Protein AF-A0AAJ0D4P4-F1 (afdb_monomer)

InterPro domains:
  IPR002575 Aminoglycoside phosphotransferase [PF01636] (64-221)
  IPR008271 Serine/threonine-protein kinase, active site [PS00108] (206-218)
  IPR011009 Protein kinase-like domain superfamily [SSF56112] (5-219)
  IPR011009 Protein kinase-like domain superfamily [SSF56112] (293-384)
  IPR051678 Aminoglycoside Phosphotransferase Enzymes [PTHR21310] (22-226)

Nearest PDB structures (foldseek):
  4ork-assembly3_C  TM=6.683E-01  e=4.679E-04  Staphylococcus aureus
  6cey-assembly1_A  TM=5.926E-01  e=4.424E-04  Staphylococcus aureus
  4c4h-assembly1_A  TM=6.792E-01  e=1.025E-03  Homo sapiens
  6cav-assembly4_D  TM=5.471E-01  e=3.512E-03  Staphylococcus aureus
  5iqb-assembly4_D  TM=5.283E-01  e=5.812E-03  Staphylococcus aureus

Structure (mmCIF, N/CA/C/O backbone):
data_AF-A0AAJ0D4P4-F1
#
_entry.id   AF-A0AAJ0D4P4-F1
#
loop_
_atom_site.group_PDB
_atom_site.id
_atom_site.type_symbol
_atom_site.label_atom_id
_atom_site.label_alt_id
_atom_site.label_comp_id
_atom_site.label_asym_id
_atom_site.label_entity_id
_atom_site.label_seq_id
_atom_site.pdbx_PDB_ins_code
_atom_site.Cartn_x
_atom_site.Cartn_y
_atom_site.Cartn_z
_atom_site.occupancy
_atom_site.B_iso_or_equiv
_atom_site.auth_seq_id
_atom_site.auth_comp_id
_atom_site.auth_asym_id
_atom_site.auth_atom_id
_atom_site.pdbx_PDB_model_num
ATOM 1 N N . MET A 1 1 ? -17.861 -3.269 -35.147 1.00 33.88 1 MET A N 1
ATOM 2 C CA . MET A 1 1 ? -16.713 -4.194 -35.237 1.00 33.88 1 MET A CA 1
ATOM 3 C C . MET A 1 1 ? -15.491 -3.498 -34.670 1.00 33.88 1 MET A C 1
ATOM 5 O O . MET A 1 1 ? -14.964 -2.613 -35.321 1.00 33.88 1 MET A O 1
ATOM 9 N N . ASN A 1 2 ? -15.129 -3.830 -33.435 1.00 26.48 2 ASN A N 1
ATOM 10 C CA . ASN A 1 2 ? -13.748 -3.945 -32.960 1.00 26.48 2 ASN A CA 1
ATOM 11 C C . ASN A 1 2 ? -13.841 -4.530 -31.551 1.00 26.48 2 ASN A C 1
ATOM 13 O O . ASN A 1 2 ? -13.861 -3.827 -30.546 1.00 26.48 2 ASN A O 1
ATOM 17 N N . SER A 1 3 ? -14.039 -5.848 -31.509 1.00 29.09 3 SER A N 1
ATOM 18 C CA . SER A 1 3 ? -13.845 -6.627 -30.296 1.00 29.09 3 SER A CA 1
ATOM 19 C C . SER A 1 3 ? -12.376 -6.502 -29.911 1.00 29.09 3 SER A C 1
ATOM 21 O O . SER A 1 3 ? -11.502 -6.891 -30.685 1.00 29.09 3 SER A O 1
ATOM 23 N N . SER A 1 4 ? -12.139 -5.919 -28.742 1.00 33.16 4 SER A N 1
ATOM 24 C CA . SER A 1 4 ? -10.841 -5.776 -28.094 1.00 33.16 4 SER A CA 1
ATOM 25 C C . SER A 1 4 ? -10.083 -7.108 -28.093 1.00 33.16 4 SER A C 1
ATOM 27 O O . SER A 1 4 ? -10.372 -8.011 -27.308 1.00 33.16 4 SER A O 1
ATOM 29 N N . ILE A 1 5 ? -9.115 -7.239 -29.000 1.00 34.31 5 ILE A N 1
ATOM 30 C CA . ILE A 1 5 ? -8.021 -8.188 -28.843 1.00 34.31 5 ILE A CA 1
ATOM 31 C C . ILE A 1 5 ? -7.153 -7.564 -27.751 1.00 34.31 5 ILE A C 1
ATOM 33 O O . ILE A 1 5 ? -6.351 -6.677 -28.030 1.00 34.31 5 ILE A O 1
ATOM 37 N N . ARG A 1 6 ? -7.336 -7.973 -26.490 1.00 42.38 6 ARG A N 1
ATOM 38 C CA . ARG A 1 6 ? -6.300 -7.764 -25.471 1.00 42.38 6 ARG A CA 1
ATOM 39 C C . ARG A 1 6 ? -5.090 -8.570 -25.930 1.00 42.38 6 ARG A C 1
ATOM 41 O O . ARG A 1 6 ? -5.031 -9.780 -25.716 1.00 42.38 6 ARG A O 1
ATOM 48 N N . THR A 1 7 ? -4.174 -7.921 -26.638 1.00 49.38 7 THR A N 1
ATOM 49 C CA . THR A 1 7 ? -2.908 -8.515 -27.053 1.00 49.38 7 THR A CA 1
ATOM 50 C C . THR A 1 7 ? -2.218 -9.033 -25.798 1.00 49.38 7 THR A C 1
ATOM 52 O O . THR A 1 7 ? -1.990 -8.286 -24.848 1.00 49.38 7 THR A O 1
ATOM 55 N N . LYS A 1 8 ? -1.965 -10.340 -25.745 1.00 66.50 8 LYS A N 1
ATOM 56 C CA . LYS A 1 8 ? -1.301 -10.979 -24.610 1.00 66.50 8 LYS A CA 1
ATOM 57 C C . LYS A 1 8 ? 0.095 -10.363 -24.477 1.00 66.50 8 LYS A C 1
ATOM 59 O O . LYS A 1 8 ? 0.892 -10.481 -25.402 1.00 66.50 8 LYS A O 1
ATOM 64 N N . PHE A 1 9 ? 0.362 -9.681 -23.363 1.00 81.00 9 PHE A N 1
ATOM 65 C CA . PHE A 1 9 ? 1.674 -9.094 -23.085 1.00 81.00 9 PHE A CA 1
ATOM 66 C C . PHE A 1 9 ? 2.752 -10.186 -23.136 1.00 81.00 9 PHE A C 1
ATOM 68 O O . PHE A 1 9 ? 2.610 -11.226 -22.488 1.00 81.00 9 PHE A O 1
ATOM 75 N N . ASN A 1 10 ? 3.803 -9.966 -23.926 1.00 87.81 10 ASN A N 1
ATOM 76 C CA . ASN A 1 10 ? 4.908 -10.907 -24.069 1.00 87.81 10 ASN A CA 1
ATOM 77 C C . ASN A 1 10 ? 6.023 -10.539 -23.084 1.00 87.81 10 ASN A C 1
ATOM 79 O O . ASN A 1 10 ? 6.782 -9.617 -23.357 1.00 87.81 10 ASN A O 1
ATOM 83 N N . ALA A 1 11 ? 6.152 -11.254 -21.966 1.00 86.44 11 ALA A N 1
ATOM 84 C CA . ALA A 1 11 ? 7.144 -10.921 -20.942 1.00 86.44 11 ALA A CA 1
ATOM 85 C C . ALA A 1 11 ? 8.583 -10.879 -21.487 1.00 86.44 11 ALA A C 1
ATOM 87 O O . ALA A 1 11 ? 9.311 -9.950 -21.160 1.00 86.44 11 ALA A O 1
ATOM 88 N N . ASP A 1 12 ? 8.973 -11.782 -22.394 1.00 90.12 12 ASP A N 1
ATOM 89 C CA . ASP A 1 12 ? 10.347 -11.855 -22.927 1.00 90.12 12 ASP A CA 1
ATOM 90 C C . ASP A 1 12 ? 10.793 -10.575 -23.651 1.00 90.12 12 ASP A C 1
ATOM 92 O O . ASP A 1 12 ? 11.983 -10.262 -23.719 1.00 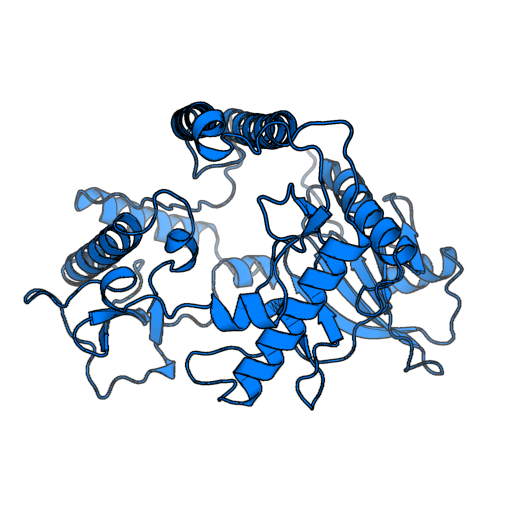90.12 12 ASP A O 1
ATOM 96 N N . SER A 1 13 ? 9.837 -9.789 -24.152 1.00 92.81 13 SER A N 1
ATOM 97 C CA . SER A 1 13 ? 10.119 -8.500 -24.789 1.00 92.81 13 SER A CA 1
ATOM 98 C C . SER A 1 13 ? 10.674 -7.442 -23.822 1.00 92.81 13 SER A C 1
ATOM 100 O O . SER A 1 13 ? 11.324 -6.491 -24.261 1.00 92.81 13 SER A O 1
ATOM 102 N N . ILE A 1 14 ? 10.521 -7.644 -22.505 1.00 92.56 14 ILE A N 1
ATOM 103 C CA . ILE A 1 14 ? 11.142 -6.814 -21.464 1.00 92.56 14 ILE A CA 1
ATOM 104 C C . ILE A 1 14 ? 12.661 -6.799 -21.614 1.00 92.56 14 ILE A C 1
ATOM 106 O O . ILE A 1 14 ? 13.264 -5.745 -21.439 1.00 92.56 14 ILE A O 1
ATOM 110 N N . PHE A 1 15 ? 13.293 -7.924 -21.964 1.00 93.81 15 PHE A N 1
ATOM 111 C CA . PHE A 1 15 ? 14.751 -7.980 -22.093 1.00 93.81 15 PHE A CA 1
ATOM 112 C C . PHE A 1 15 ? 15.259 -7.068 -23.207 1.00 93.81 15 PHE A C 1
ATOM 114 O O . PHE A 1 15 ? 16.232 -6.347 -23.016 1.00 93.81 15 PHE A O 1
ATOM 121 N N . GLN A 1 16 ? 14.557 -7.033 -24.340 1.00 92.38 16 GLN A N 1
ATOM 122 C CA . GLN A 1 16 ? 14.869 -6.098 -25.418 1.00 92.38 16 GLN A CA 1
ATOM 123 C C . GLN A 1 16 ? 14.581 -4.647 -25.004 1.00 92.38 16 GLN A C 1
ATOM 125 O O . GLN A 1 16 ? 15.324 -3.739 -25.369 1.00 92.38 16 GLN A O 1
ATOM 130 N N . ALA A 1 17 ? 13.517 -4.419 -24.232 1.00 92.88 17 ALA A N 1
ATOM 131 C CA . ALA A 1 17 ? 13.147 -3.085 -23.778 1.00 92.88 17 ALA A CA 1
ATOM 132 C C . ALA A 1 17 ? 14.164 -2.492 -22.786 1.00 92.88 17 ALA A C 1
ATOM 134 O O . ALA A 1 17 ? 14.515 -1.322 -22.911 1.00 92.88 17 ALA A O 1
ATOM 135 N N . ILE A 1 18 ? 14.683 -3.279 -21.835 1.00 92.00 18 ILE A N 1
ATOM 136 C CA . ILE A 1 18 ? 15.733 -2.811 -20.910 1.00 92.00 18 ILE A CA 1
ATOM 137 C C . ILE A 1 18 ? 17.087 -2.644 -21.612 1.00 92.00 18 ILE A C 1
ATOM 139 O O . ILE A 1 18 ? 17.843 -1.741 -21.258 1.00 92.00 18 ILE A O 1
ATOM 143 N N . ASP A 1 19 ? 17.370 -3.456 -22.637 1.00 91.38 19 ASP A N 1
ATOM 144 C CA . ASP A 1 19 ? 18.566 -3.318 -23.474 1.00 91.38 19 ASP A CA 1
ATOM 145 C C . ASP A 1 19 ? 18.567 -1.969 -24.213 1.00 91.38 19 ASP A C 1
ATOM 147 O O . ASP A 1 19 ? 19.559 -1.246 -24.182 1.00 91.38 19 ASP A O 1
ATOM 151 N N . GLN A 1 20 ? 17.420 -1.546 -24.759 1.00 92.44 20 GLN A N 1
ATOM 152 C CA . GLN A 1 20 ? 17.275 -0.221 -25.380 1.00 92.44 20 GLN A CA 1
ATOM 153 C C . GLN A 1 20 ? 17.487 0.954 -24.416 1.00 92.44 20 GLN A C 1
ATOM 155 O O . GLN A 1 20 ? 17.862 2.039 -24.856 1.00 92.44 20 GLN A O 1
ATOM 160 N N . LEU A 1 21 ? 17.271 0.752 -23.113 1.00 90.25 21 LEU A N 1
ATOM 161 C CA . LEU A 1 21 ? 17.548 1.761 -22.086 1.00 90.25 21 LEU A CA 1
ATOM 162 C C . LEU A 1 21 ? 19.036 1.828 -21.699 1.00 90.25 21 LEU A C 1
ATOM 164 O O . LEU A 1 21 ? 19.397 2.576 -20.792 1.00 90.25 21 LEU A O 1
ATOM 168 N N . GLY A 1 22 ? 19.906 1.051 -22.351 1.00 88.06 22 GLY A N 1
ATOM 169 C CA . GLY A 1 22 ? 21.329 0.983 -22.024 1.00 88.06 22 GLY A CA 1
ATOM 170 C C . GLY A 1 22 ? 21.636 0.119 -20.799 1.00 88.06 22 GLY A C 1
ATOM 171 O O . GLY A 1 22 ? 22.767 0.121 -20.308 1.00 88.06 22 GLY A O 1
ATOM 172 N N . ILE A 1 23 ? 20.656 -0.635 -20.288 1.00 85.62 23 ILE A N 1
ATOM 173 C CA . ILE A 1 23 ? 20.820 -1.538 -19.141 1.00 85.62 23 ILE A CA 1
ATOM 174 C C . ILE A 1 23 ? 21.358 -2.881 -19.658 1.00 85.62 23 ILE A C 1
ATOM 176 O O . ILE A 1 23 ? 20.716 -3.927 -19.568 1.00 85.62 23 ILE A O 1
ATOM 180 N N . HIS A 1 24 ? 22.555 -2.838 -20.245 1.00 75.12 24 HIS A N 1
ATOM 181 C CA . HIS A 1 24 ? 23.204 -3.994 -20.859 1.00 75.12 24 HIS A CA 1
ATOM 182 C C . HIS A 1 24 ? 23.904 -4.845 -19.801 1.00 75.12 24 HIS A C 1
ATOM 184 O O . HIS A 1 24 ? 24.915 -4.441 -19.220 1.00 75.12 24 HIS A O 1
ATOM 190 N N . ARG A 1 25 ? 23.379 -6.046 -19.553 1.00 80.56 25 ARG A N 1
ATOM 191 C CA . ARG A 1 25 ? 23.994 -7.034 -18.661 1.00 80.56 25 ARG A CA 1
ATOM 192 C C . ARG A 1 25 ? 23.804 -8.435 -19.218 1.00 80.56 25 ARG A C 1
ATOM 194 O O . ARG A 1 25 ? 22.786 -8.745 -19.831 1.00 80.56 25 ARG A O 1
ATOM 201 N N . GLU A 1 26 ? 24.805 -9.282 -19.017 1.00 83.94 26 GLU A N 1
ATOM 202 C CA . GLU A 1 26 ? 24.861 -10.585 -19.669 1.00 83.94 26 GLU A CA 1
ATOM 203 C C . GLU A 1 26 ? 23.821 -11.567 -19.107 1.00 83.94 26 GLU A C 1
ATOM 205 O O . GLU A 1 26 ? 23.768 -11.846 -17.905 1.00 83.94 26 GLU A O 1
ATOM 210 N N . GLY A 1 27 ? 23.015 -12.126 -20.014 1.00 86.12 27 GLY A N 1
ATOM 211 C CA . GLY A 1 27 ? 22.060 -13.192 -19.726 1.00 86.12 27 GLY A CA 1
ATOM 212 C C . GLY A 1 27 ? 20.970 -12.797 -18.727 1.00 86.12 27 GLY A C 1
ATOM 213 O O . GLY A 1 27 ? 20.936 -13.393 -17.646 1.00 86.12 27 GLY A O 1
ATOM 214 N N . PRO A 1 28 ? 20.087 -11.836 -19.058 1.00 90.62 28 PRO A N 1
ATOM 215 C CA . PRO A 1 28 ? 18.930 -11.544 -18.226 1.00 90.62 28 PRO A CA 1
ATOM 216 C C . PRO A 1 28 ? 17.987 -12.754 -18.168 1.00 90.62 28 PRO A C 1
ATOM 218 O O . PRO A 1 28 ? 17.809 -13.466 -19.159 1.00 90.62 28 PRO A O 1
ATOM 221 N N . TYR A 1 29 ? 17.388 -12.993 -17.006 1.00 91.19 29 TYR A N 1
ATOM 222 C CA . TYR A 1 29 ? 16.343 -13.996 -16.821 1.00 91.19 29 TYR A CA 1
ATOM 223 C C . TYR A 1 29 ? 15.342 -13.544 -15.754 1.00 91.19 29 TYR A C 1
ATOM 225 O O . TYR A 1 29 ? 15.667 -12.738 -14.879 1.00 91.19 29 TYR A O 1
ATOM 233 N N . PHE A 1 30 ? 14.118 -14.066 -15.826 1.00 90.00 30 PHE A N 1
ATOM 234 C CA . PHE A 1 30 ? 13.101 -13.813 -14.809 1.00 90.00 30 PHE A CA 1
ATOM 235 C C . PHE A 1 30 ? 13.342 -14.692 -13.579 1.00 90.00 30 PHE A C 1
ATOM 237 O O . PHE A 1 30 ? 13.390 -15.915 -13.687 1.00 90.00 30 PHE A O 1
ATOM 244 N N . ASP A 1 31 ? 13.459 -14.057 -12.415 1.00 85.56 31 ASP A N 1
ATOM 245 C CA . ASP A 1 31 ? 13.600 -14.700 -11.096 1.00 85.56 31 ASP A CA 1
ATOM 246 C C . ASP A 1 31 ? 12.316 -14.560 -10.250 1.00 85.56 31 ASP A C 1
ATOM 248 O O . ASP A 1 31 ? 12.263 -14.892 -9.068 1.00 85.56 31 ASP A O 1
ATOM 252 N N . GLY A 1 32 ? 11.245 -14.037 -10.849 1.00 78.62 32 GLY A N 1
ATOM 253 C CA . GLY A 1 32 ? 9.937 -13.963 -10.214 1.00 78.62 32 GLY A CA 1
ATOM 254 C C . GLY A 1 32 ? 8.968 -13.032 -10.929 1.00 78.62 32 GLY A C 1
ATOM 255 O O . GLY A 1 32 ? 9.359 -12.043 -11.546 1.00 78.62 32 GLY A O 1
ATOM 256 N N . GLU A 1 33 ? 7.682 -13.335 -10.787 1.00 79.38 33 GLU A N 1
ATOM 257 C CA . GLU A 1 33 ? 6.574 -12.522 -11.282 1.00 79.38 33 GLU A CA 1
ATOM 258 C C . GLU A 1 33 ? 5.627 -12.194 -10.131 1.00 79.38 33 GLU A C 1
ATOM 260 O O . GLU A 1 33 ? 5.211 -13.070 -9.366 1.00 79.38 33 GLU A O 1
ATOM 265 N N . PHE A 1 34 ? 5.272 -10.919 -10.002 1.00 72.69 34 PHE A N 1
ATOM 266 C CA . PHE A 1 34 ? 4.462 -10.419 -8.902 1.00 72.69 34 PHE A CA 1
ATOM 267 C C . PHE A 1 34 ? 3.318 -9.577 -9.444 1.00 72.69 34 PHE A C 1
ATOM 269 O O . PHE A 1 34 ? 3.515 -8.532 -10.061 1.00 72.69 34 PHE A O 1
ATOM 276 N N . ARG A 1 35 ? 2.092 -10.009 -9.161 1.00 65.44 35 ARG A N 1
ATOM 277 C CA . ARG A 1 35 ? 0.870 -9.302 -9.555 1.00 65.44 35 ARG A CA 1
ATOM 278 C C . ARG A 1 35 ? 0.281 -8.590 -8.344 1.00 65.44 35 ARG A C 1
ATOM 280 O O . ARG A 1 35 ? 0.176 -9.185 -7.269 1.00 65.44 35 ARG A O 1
ATOM 287 N N . GLY A 1 36 ? -0.091 -7.321 -8.494 1.00 53.84 36 GLY A N 1
ATOM 288 C CA . GLY A 1 36 ? -0.779 -6.593 -7.430 1.00 53.84 36 GLY A CA 1
ATOM 289 C C . GLY A 1 36 ? -0.996 -5.114 -7.730 1.00 53.84 36 GLY A C 1
ATOM 290 O O . GLY A 1 36 ? -0.159 -4.460 -8.349 1.00 53.84 36 GLY A O 1
ATOM 291 N N . GLY A 1 37 ? -2.118 -4.579 -7.246 1.00 61.78 37 GLY A N 1
ATOM 292 C CA . GLY A 1 37 ? -2.542 -3.220 -7.576 1.00 61.78 37 GLY A CA 1
ATOM 293 C C . GLY A 1 37 ? -2.808 -3.083 -9.076 1.00 61.78 37 GLY A C 1
ATOM 294 O O . GLY A 1 37 ? -3.422 -3.957 -9.680 1.00 61.78 37 GLY A O 1
ATOM 295 N N . GLN A 1 38 ? -2.315 -1.999 -9.672 1.00 63.25 38 GLN A N 1
ATOM 296 C CA . GLN A 1 38 ? -2.484 -1.700 -11.099 1.00 63.25 38 GLN A CA 1
ATOM 297 C C . GLN A 1 38 ? -1.334 -2.235 -11.977 1.00 63.25 38 GLN A C 1
ATOM 299 O O . GLN A 1 38 ? -1.394 -2.112 -13.201 1.00 63.25 38 GLN A O 1
ATOM 304 N N . CYS A 1 39 ? -0.318 -2.874 -11.375 1.00 67.38 39 CYS A N 1
ATOM 305 C CA . CYS A 1 39 ? 0.913 -3.282 -12.056 1.00 67.38 39 CYS A CA 1
ATOM 306 C C . CYS A 1 39 ? 1.207 -4.786 -11.966 1.00 67.38 39 CYS A C 1
ATOM 308 O O . CYS A 1 39 ? 0.882 -5.481 -10.998 1.00 67.38 39 CYS A O 1
ATOM 310 N N . HIS A 1 40 ? 1.904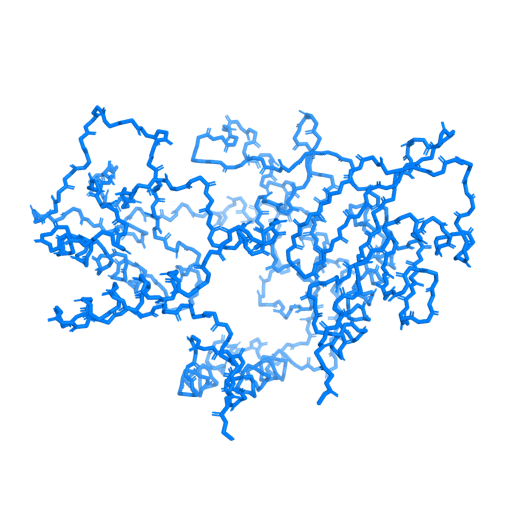 -5.270 -12.986 1.00 77.38 40 HIS A N 1
ATOM 311 C CA . HIS A 1 40 ? 2.645 -6.519 -12.993 1.00 77.38 40 HIS A CA 1
ATOM 312 C C . HIS A 1 40 ? 4.131 -6.182 -12.829 1.00 77.38 40 HIS A C 1
ATOM 314 O O . HIS A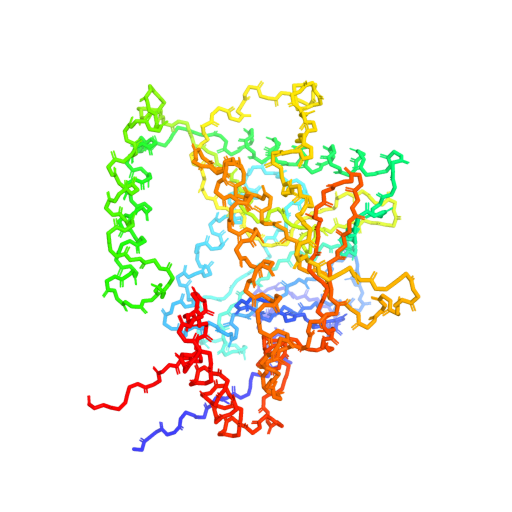 1 40 ? 4.660 -5.343 -13.553 1.00 77.38 40 HIS A O 1
ATOM 320 N N . VAL A 1 41 ? 4.793 -6.787 -11.845 1.00 82.88 41 VAL A N 1
ATOM 321 C CA . VAL A 1 41 ? 6.208 -6.560 -11.548 1.00 82.88 41 VAL A CA 1
ATOM 322 C C . VAL A 1 41 ? 7.008 -7.820 -11.851 1.00 82.88 41 VAL A C 1
ATOM 324 O O . VAL A 1 41 ? 6.712 -8.880 -11.301 1.00 82.88 41 VAL A O 1
ATOM 327 N N . PHE A 1 42 ? 8.034 -7.694 -12.685 1.00 84.88 42 PHE A N 1
ATOM 328 C CA . PHE A 1 42 ? 8.961 -8.771 -13.022 1.00 84.88 42 PHE A CA 1
ATOM 329 C C . PHE A 1 42 ? 10.276 -8.554 -12.278 1.00 84.88 42 PHE A C 1
ATOM 331 O O . PHE A 1 42 ? 10.870 -7.479 -12.382 1.00 84.88 42 PHE A O 1
ATOM 338 N N . LYS A 1 43 ? 10.734 -9.561 -11.533 1.00 88.62 43 LYS A N 1
ATOM 339 C CA . LYS A 1 43 ? 12.091 -9.579 -10.985 1.00 88.62 43 LYS A CA 1
ATOM 340 C C . LYS A 1 43 ? 13.033 -10.103 -12.061 1.00 88.62 43 LYS A C 1
ATOM 342 O O . LYS A 1 43 ? 12.865 -11.229 -12.530 1.00 88.62 43 LYS A O 1
ATOM 347 N N . VAL A 1 44 ? 14.004 -9.287 -12.453 1.00 90.31 44 VAL A N 1
ATOM 348 C CA . VAL A 1 44 ? 15.002 -9.630 -13.469 1.00 90.31 44 VAL A CA 1
ATOM 349 C C . VAL A 1 44 ? 16.378 -9.713 -12.823 1.00 90.31 44 VAL A C 1
ATOM 351 O O . VAL A 1 44 ? 16.839 -8.746 -12.213 1.00 90.31 44 VAL A O 1
ATOM 354 N N . ASN A 1 45 ? 17.035 -10.854 -13.014 1.00 90.62 45 ASN A N 1
ATOM 355 C CA . ASN A 1 45 ? 18.404 -11.107 -12.577 1.00 90.62 45 ASN A CA 1
ATOM 356 C C . ASN A 1 45 ? 19.314 -11.312 -13.792 1.00 90.62 45 ASN A C 1
ATOM 358 O O . ASN A 1 45 ? 18.847 -11.560 -14.904 1.00 90.62 45 ASN A O 1
ATOM 362 N N . PHE A 1 46 ? 20.626 -11.268 -13.562 1.00 89.62 46 PHE A N 1
ATOM 363 C CA . PHE A 1 46 ? 21.645 -11.435 -14.598 1.00 89.62 46 PHE A CA 1
ATOM 364 C C . PHE A 1 46 ? 22.634 -12.528 -14.190 1.00 89.62 46 PHE A C 1
ATOM 366 O O . PHE A 1 46 ? 22.992 -12.643 -13.016 1.00 89.62 46 PHE A O 1
ATOM 373 N N . LYS A 1 47 ? 23.088 -13.350 -15.147 1.00 83.81 47 LYS A N 1
ATOM 374 C CA . LYS A 1 47 ? 23.897 -14.556 -14.866 1.00 83.81 47 LYS A CA 1
ATOM 375 C C . LYS A 1 47 ? 25.180 -14.280 -14.076 1.00 83.81 47 LYS A C 1
ATOM 377 O O . LYS A 1 47 ? 25.589 -15.129 -13.288 1.00 83.81 47 LYS A O 1
ATOM 382 N N . HIS A 1 48 ? 25.776 -13.105 -14.263 1.00 79.06 48 HIS A N 1
ATOM 383 C CA . HIS A 1 48 ? 27.046 -12.710 -13.647 1.00 79.06 48 HIS A CA 1
ATOM 384 C C . HIS A 1 48 ? 26.931 -11.494 -12.709 1.00 79.06 48 HIS A C 1
ATOM 386 O O . HIS A 1 48 ? 27.951 -10.953 -12.295 1.00 79.06 48 HIS A O 1
ATOM 392 N N . ASP A 1 49 ? 25.709 -11.068 -12.365 1.00 77.31 49 ASP A N 1
ATOM 393 C CA . ASP A 1 49 ? 25.448 -9.927 -11.472 1.00 77.31 49 ASP A CA 1
ATOM 394 C C . ASP A 1 49 ? 24.134 -10.153 -10.702 1.00 77.31 49 ASP A C 1
ATOM 396 O O . ASP A 1 49 ? 23.094 -9.561 -11.000 1.00 77.31 49 ASP A O 1
ATOM 400 N N . GLN A 1 50 ? 24.167 -11.104 -9.762 1.00 61.75 50 GLN A N 1
ATOM 401 C CA . GLN A 1 50 ? 22.990 -11.514 -8.981 1.00 61.75 50 GLN A CA 1
ATOM 402 C C . GLN A 1 50 ? 22.674 -10.544 -7.831 1.00 61.75 50 GLN A C 1
ATOM 404 O O . GLN A 1 50 ? 21.521 -10.449 -7.417 1.00 61.75 50 GLN A O 1
ATOM 409 N N . ASP A 1 51 ? 23.661 -9.759 -7.387 1.00 62.59 51 ASP A N 1
ATOM 410 C CA . ASP A 1 51 ? 23.528 -8.795 -6.282 1.00 62.59 51 ASP A CA 1
ATOM 411 C C . ASP A 1 51 ? 22.782 -7.510 -6.687 1.00 62.59 51 ASP A C 1
ATOM 413 O O . ASP A 1 51 ? 22.553 -6.617 -5.872 1.00 62.59 51 ASP A O 1
ATOM 417 N N . ARG A 1 52 ? 22.418 -7.378 -7.967 1.00 78.69 52 ARG A N 1
ATOM 418 C CA . ARG A 1 52 ? 21.745 -6.201 -8.529 1.00 78.69 52 ARG A CA 1
ATOM 419 C C . ARG A 1 52 ? 20.532 -6.609 -9.351 1.00 78.69 52 ARG A C 1
ATOM 421 O O . ARG A 1 52 ? 20.432 -6.345 -10.552 1.00 78.69 52 ARG A O 1
ATOM 428 N N . SER A 1 53 ? 19.614 -7.272 -8.664 1.00 88.69 53 SER A N 1
ATOM 429 C CA . SER A 1 53 ? 18.301 -7.614 -9.198 1.00 88.69 53 SER A CA 1
ATOM 430 C C . SER A 1 53 ? 17.503 -6.340 -9.521 1.00 88.69 53 SER A C 1
ATOM 432 O O . SER A 1 53 ? 17.612 -5.323 -8.827 1.00 88.69 53 SER A O 1
ATOM 434 N N . LEU A 1 54 ? 16.681 -6.387 -10.570 1.00 91.31 54 LEU A N 1
ATOM 435 C CA . LEU A 1 54 ? 15.815 -5.281 -10.989 1.00 91.31 54 LEU A CA 1
ATOM 436 C C . LEU A 1 54 ? 14.340 -5.641 -10.822 1.00 91.31 54 LEU A C 1
ATOM 438 O O . LEU A 1 54 ? 13.939 -6.783 -11.039 1.00 91.31 54 LEU A O 1
ATOM 442 N N . ALA A 1 55 ? 13.526 -4.643 -10.489 1.00 90.06 55 ALA A N 1
ATOM 443 C CA . ALA A 1 55 ? 12.072 -4.714 -10.513 1.00 90.06 55 ALA A CA 1
ATOM 444 C C . ALA A 1 55 ? 11.544 -3.959 -11.742 1.00 90.06 55 ALA A C 1
ATOM 446 O O . ALA A 1 55 ? 11.608 -2.730 -11.791 1.00 90.06 55 ALA A O 1
ATOM 447 N N . ILE A 1 56 ? 10.994 -4.676 -12.724 1.00 91.00 56 ILE A N 1
ATOM 448 C CA . ILE A 1 56 ? 10.365 -4.080 -13.911 1.00 91.00 56 ILE A CA 1
ATOM 449 C C . ILE A 1 56 ? 8.867 -3.972 -13.668 1.00 91.00 56 ILE A C 1
ATOM 451 O O . ILE A 1 56 ? 8.174 -4.987 -13.615 1.00 91.00 56 ILE A O 1
ATOM 455 N N . ARG A 1 57 ? 8.360 -2.752 -13.496 1.00 88.19 57 ARG A N 1
ATOM 456 C CA . ARG A 1 57 ? 6.947 -2.474 -13.212 1.00 88.19 57 ARG A CA 1
ATOM 457 C C . ARG A 1 57 ? 6.222 -2.112 -14.502 1.00 88.19 57 ARG A C 1
ATOM 459 O O . ARG A 1 57 ? 6.536 -1.094 -15.109 1.00 88.19 57 ARG A O 1
ATOM 466 N N . VAL A 1 58 ? 5.239 -2.924 -14.883 1.00 85.62 58 VAL A N 1
ATOM 467 C CA . VAL A 1 58 ? 4.415 -2.743 -16.085 1.00 85.62 58 VAL A CA 1
ATOM 468 C C . VAL A 1 58 ? 2.936 -2.617 -15.671 1.00 85.62 58 VAL A C 1
ATOM 470 O O . VAL A 1 58 ? 2.380 -3.573 -15.125 1.00 85.62 58 VAL A O 1
ATOM 473 N N . PRO A 1 59 ? 2.262 -1.478 -15.896 1.00 80.38 59 PRO A N 1
ATOM 474 C CA . PRO A 1 59 ? 0.885 -1.203 -15.468 1.00 80.38 59 PRO A CA 1
ATOM 475 C C . PRO A 1 59 ? -0.174 -1.886 -16.359 1.00 80.38 59 PRO A C 1
ATOM 477 O O . PRO A 1 59 ? -1.044 -1.245 -16.940 1.00 80.38 59 PRO A O 1
ATOM 480 N N . LEU A 1 60 ? -0.118 -3.216 -16.474 1.00 74.62 60 LEU A N 1
ATOM 481 C CA . LEU A 1 60 ? -0.976 -4.002 -17.378 1.00 74.62 60 LEU A CA 1
ATOM 482 C C . LEU A 1 60 ? -2.478 -3.958 -17.050 1.00 74.62 60 LEU A C 1
ATOM 484 O O . LEU A 1 60 ? -3.295 -4.373 -17.872 1.00 74.62 60 LEU A O 1
ATOM 488 N N . TYR A 1 61 ? -2.847 -3.509 -15.849 1.00 67.19 61 TYR A N 1
ATOM 489 C CA . TYR A 1 61 ? -4.234 -3.506 -15.373 1.00 67.19 61 TYR A CA 1
ATOM 490 C C . TYR A 1 61 ? -4.833 -2.099 -15.290 1.00 67.19 61 TYR A C 1
ATOM 492 O O . TYR A 1 61 ? -5.973 -1.948 -14.852 1.00 67.19 61 TYR A O 1
ATOM 500 N N . MET A 1 62 ? -4.071 -1.078 -15.684 1.00 66.81 62 MET A N 1
ATOM 501 C CA . MET A 1 62 ? -4.535 0.300 -15.720 1.00 66.81 62 MET A CA 1
ATOM 502 C C . MET A 1 62 ? -5.211 0.615 -17.059 1.00 66.81 62 MET A C 1
ATOM 504 O O . MET A 1 62 ? -4.951 -0.031 -18.075 1.00 66.81 62 MET A O 1
ATOM 508 N N . ASP A 1 63 ? -6.095 1.612 -17.047 1.00 68.56 63 ASP A N 1
ATOM 509 C CA . ASP A 1 63 ? -6.604 2.225 -18.270 1.00 68.56 63 ASP A CA 1
ATOM 510 C C . ASP A 1 63 ? -5.419 2.785 -19.085 1.00 68.56 63 ASP A C 1
ATOM 512 O O . ASP A 1 63 ? -4.666 3.603 -18.540 1.00 68.56 63 ASP A O 1
ATOM 516 N N . PRO A 1 64 ? -5.207 2.354 -20.346 1.00 70.12 64 PRO A N 1
ATOM 517 C CA . PRO A 1 64 ? -4.113 2.845 -21.182 1.00 70.12 64 PRO A CA 1
ATOM 518 C C . PRO A 1 64 ? -4.039 4.372 -21.259 1.00 70.12 64 PRO A C 1
ATOM 520 O O . PRO A 1 64 ? -2.937 4.921 -21.234 1.00 70.12 64 PRO A O 1
ATOM 523 N N . ASP A 1 65 ? -5.190 5.051 -21.253 1.00 68.31 65 ASP A N 1
ATOM 524 C CA . ASP A 1 65 ? -5.267 6.511 -21.368 1.00 68.31 65 ASP A CA 1
ATOM 525 C C . ASP A 1 65 ? -4.789 7.230 -20.093 1.00 68.31 65 ASP A C 1
ATOM 527 O O . ASP A 1 65 ? -4.288 8.348 -20.162 1.00 68.31 65 ASP A O 1
ATOM 531 N N . ALA A 1 66 ? -4.886 6.578 -18.928 1.00 69.50 66 ALA A N 1
ATOM 532 C CA . ALA A 1 66 ? -4.426 7.110 -17.639 1.00 69.50 66 ALA A CA 1
ATOM 533 C C . ALA A 1 66 ? -3.022 6.611 -17.244 1.00 69.50 66 ALA A C 1
ATOM 535 O O . ALA A 1 66 ? -2.448 7.058 -16.251 1.00 69.50 66 ALA A O 1
ATOM 536 N N . THR A 1 67 ? -2.472 5.661 -18.006 1.00 76.31 67 THR A N 1
ATOM 537 C CA . THR A 1 67 ? -1.274 4.905 -17.627 1.00 76.31 67 THR A CA 1
ATOM 538 C C . THR A 1 67 ? -0.023 5.769 -17.569 1.00 76.31 67 THR A C 1
ATOM 540 O O . THR A 1 67 ? 0.734 5.699 -16.601 1.00 76.31 67 THR A O 1
ATOM 543 N N . ILE A 1 68 ? 0.202 6.583 -18.599 1.00 79.06 68 ILE A N 1
ATOM 544 C CA . ILE A 1 68 ? 1.409 7.409 -18.702 1.00 79.06 68 ILE A CA 1
ATOM 545 C C . ILE A 1 68 ? 1.418 8.468 -17.597 1.00 79.06 68 ILE A C 1
ATOM 547 O O . ILE A 1 68 ? 2.405 8.569 -16.877 1.00 79.06 68 ILE A O 1
ATOM 551 N N . GLU A 1 69 ? 0.301 9.173 -17.395 1.00 74.06 69 GLU A N 1
ATOM 552 C CA . GLU A 1 69 ? 0.170 10.199 -16.351 1.00 74.06 69 GLU A CA 1
ATOM 553 C C . GLU A 1 69 ? 0.408 9.620 -14.945 1.00 74.06 69 GLU A C 1
ATOM 555 O O . GLU A 1 69 ? 1.110 10.219 -14.124 1.00 74.06 69 GLU A O 1
ATOM 560 N N . ALA A 1 70 ? -0.125 8.425 -14.667 1.00 70.88 70 ALA A N 1
ATOM 561 C CA . ALA A 1 70 ? 0.090 7.750 -13.391 1.00 70.88 70 ALA A CA 1
ATOM 562 C C . ALA A 1 70 ? 1.562 7.364 -13.176 1.00 70.88 70 ALA A C 1
ATOM 564 O O . ALA A 1 70 ? 2.094 7.596 -12.090 1.00 70.88 70 ALA A O 1
ATOM 565 N N . LEU A 1 71 ? 2.237 6.823 -14.199 1.00 78.19 71 LEU A N 1
ATOM 566 C CA . LEU A 1 71 ? 3.666 6.507 -14.109 1.00 78.19 71 LEU A CA 1
ATOM 567 C C . LEU A 1 71 ? 4.526 7.768 -13.983 1.00 78.19 71 LEU A C 1
ATOM 569 O O . LEU A 1 71 ? 5.503 7.758 -13.244 1.00 78.19 71 LEU A O 1
ATOM 573 N N . GLU A 1 72 ? 4.180 8.861 -14.663 1.00 80.25 72 GLU A N 1
ATOM 574 C CA . GLU A 1 72 ? 4.869 10.146 -14.510 1.00 80.25 72 GLU A CA 1
ATOM 575 C C . GLU A 1 72 ? 4.758 10.679 -13.081 1.00 80.25 72 GLU A C 1
ATOM 577 O O . GLU A 1 72 ? 5.743 11.174 -12.532 1.00 80.25 72 GLU A O 1
ATOM 582 N N . ALA A 1 73 ? 3.581 10.560 -12.460 1.00 74.62 73 ALA A N 1
ATOM 583 C CA . ALA A 1 73 ? 3.401 10.894 -11.052 1.00 74.62 73 ALA A CA 1
ATOM 584 C C . ALA A 1 73 ? 4.227 9.983 -10.134 1.00 74.62 73 ALA A C 1
ATOM 586 O O . ALA A 1 73 ? 4.900 10.480 -9.235 1.00 74.62 73 ALA A O 1
ATOM 587 N N . GLU A 1 74 ? 4.228 8.673 -10.394 1.00 78.88 74 GLU A N 1
ATOM 588 C CA . GLU A 1 74 ? 5.030 7.686 -9.662 1.00 78.88 74 GLU A CA 1
ATOM 589 C C . GLU A 1 74 ? 6.534 8.012 -9.747 1.00 78.88 74 GLU A C 1
ATOM 591 O O . GLU A 1 74 ? 7.252 7.984 -8.749 1.00 78.88 74 GLU A O 1
ATOM 596 N N . LEU A 1 75 ? 7.005 8.386 -10.935 1.00 82.94 75 LEU A N 1
ATOM 597 C CA . LEU A 1 75 ? 8.401 8.713 -11.198 1.00 82.94 75 LEU A CA 1
ATOM 598 C C . LEU A 1 75 ? 8.871 9.988 -10.508 1.00 82.94 75 LEU A C 1
ATOM 600 O O . LEU A 1 75 ? 9.991 9.996 -10.010 1.00 82.94 75 LEU A O 1
ATOM 604 N N . ARG A 1 76 ? 8.036 11.035 -10.440 1.00 82.31 76 ARG A N 1
ATOM 605 C CA . ARG A 1 76 ? 8.382 12.257 -9.691 1.00 82.31 76 ARG A CA 1
ATOM 606 C C . ARG A 1 76 ? 8.702 11.943 -8.233 1.00 82.31 76 ARG A C 1
ATOM 608 O O . ARG A 1 76 ? 9.660 12.482 -7.695 1.00 82.31 76 ARG A O 1
ATOM 615 N N . ASN A 1 77 ? 7.957 11.017 -7.631 1.00 80.56 77 ASN A N 1
ATOM 616 C CA . ASN A 1 77 ? 8.214 10.582 -6.263 1.00 80.56 77 ASN A CA 1
ATOM 617 C C . ASN A 1 77 ? 9.563 9.860 -6.153 1.00 80.56 77 ASN A C 1
ATOM 619 O O . ASN A 1 77 ? 10.322 10.143 -5.237 1.00 80.56 77 ASN A O 1
ATOM 623 N N . TYR A 1 78 ? 9.897 8.954 -7.078 1.00 83.25 78 TYR A N 1
ATOM 624 C CA . TYR A 1 78 ? 11.201 8.278 -7.056 1.00 83.25 78 TYR A CA 1
ATOM 625 C C . TYR A 1 78 ? 12.376 9.234 -7.299 1.00 83.25 78 TYR A C 1
ATOM 627 O O . TYR A 1 78 ? 13.381 9.126 -6.598 1.00 83.25 78 TYR A O 1
ATOM 635 N N . ASP A 1 79 ? 12.233 10.169 -8.242 1.00 84.38 79 ASP A N 1
ATOM 636 C CA . ASP A 1 79 ? 13.243 11.190 -8.537 1.00 84.38 79 ASP A CA 1
ATOM 637 C C . ASP A 1 79 ? 13.501 12.064 -7.283 1.00 84.38 79 ASP A C 1
ATOM 639 O O . ASP A 1 79 ? 14.654 12.331 -6.939 1.00 84.38 79 ASP A O 1
ATOM 643 N N . GLU A 1 80 ? 12.448 12.424 -6.536 1.00 83.12 80 GLU A N 1
ATOM 644 C CA . GLU A 1 80 ? 12.551 13.163 -5.268 1.00 83.12 80 GLU A CA 1
ATOM 645 C C . GLU A 1 80 ? 13.250 12.343 -4.169 1.00 83.12 80 GLU A C 1
ATOM 647 O O . GLU A 1 80 ? 14.211 12.807 -3.553 1.00 83.12 80 GLU A O 1
ATOM 652 N N . LEU A 1 81 ? 12.831 11.091 -3.947 1.00 84.12 81 LEU A N 1
ATOM 653 C CA . LEU A 1 81 ? 13.447 10.216 -2.937 1.00 84.12 81 LEU A CA 1
ATOM 654 C C . LEU A 1 81 ? 14.943 9.994 -3.200 1.00 84.12 81 LEU A C 1
ATOM 656 O O . LEU A 1 81 ? 15.743 9.951 -2.259 1.00 84.12 81 LEU A O 1
ATOM 660 N N . GLU A 1 82 ? 15.323 9.855 -4.472 1.00 85.44 82 GLU A N 1
ATOM 661 C CA . GLU A 1 82 ? 16.717 9.710 -4.881 1.00 85.44 82 GLU A CA 1
ATOM 662 C C . GLU A 1 82 ? 17.504 11.009 -4.674 1.00 85.44 82 GLU A C 1
ATOM 664 O O . GLU A 1 82 ? 18.607 10.960 -4.122 1.00 85.44 82 GLU A O 1
ATOM 669 N N . ALA A 1 83 ? 16.930 12.169 -5.016 1.00 86.62 83 ALA A N 1
ATOM 670 C CA . ALA A 1 83 ? 17.543 13.475 -4.770 1.00 86.62 83 ALA A CA 1
ATOM 671 C C . ALA A 1 83 ? 17.804 13.730 -3.276 1.00 86.62 83 ALA A C 1
ATOM 673 O O . ALA A 1 83 ? 18.815 14.337 -2.914 1.00 86.62 83 ALA A O 1
ATOM 674 N N . LYS A 1 84 ? 16.926 13.227 -2.401 1.00 84.38 84 LYS A N 1
ATOM 675 C CA . LYS A 1 84 ? 17.088 13.300 -0.943 1.00 84.38 84 LYS A CA 1
ATOM 676 C C . LYS A 1 84 ? 18.005 12.225 -0.352 1.00 84.38 84 LYS A C 1
ATOM 678 O O . LYS A 1 84 ? 18.363 12.315 0.819 1.00 84.38 84 LYS A O 1
ATOM 683 N N . GLY A 1 85 ? 18.421 11.235 -1.142 1.00 84.06 85 GLY A N 1
ATOM 684 C CA . GLY A 1 85 ? 19.397 10.225 -0.732 1.00 84.06 85 GLY A CA 1
ATOM 685 C C . GLY A 1 85 ? 18.876 9.201 0.279 1.00 84.06 85 GLY A C 1
ATOM 686 O O . GLY A 1 85 ? 19.668 8.661 1.053 1.00 84.06 85 GLY A O 1
ATOM 687 N N . LEU A 1 86 ? 17.569 8.912 0.285 1.00 82.25 86 LEU A N 1
ATOM 688 C CA . LEU A 1 86 ? 16.976 7.952 1.220 1.00 82.25 86 LEU A CA 1
ATOM 689 C C . LEU A 1 86 ? 17.442 6.515 0.897 1.00 82.25 86 LEU A C 1
ATOM 691 O O . LEU A 1 86 ? 17.111 5.981 -0.163 1.00 82.25 86 LEU A O 1
ATOM 695 N N . PRO A 1 87 ? 18.193 5.842 1.792 1.00 78.19 87 PRO A N 1
ATOM 696 C CA . PRO A 1 87 ? 18.903 4.603 1.459 1.00 78.19 87 PRO A CA 1
ATOM 697 C C . PRO A 1 87 ? 17.990 3.384 1.280 1.00 78.19 87 PRO A C 1
ATOM 699 O O . PRO A 1 87 ? 18.391 2.403 0.660 1.00 78.19 87 PRO A O 1
ATOM 702 N N . TRP A 1 88 ? 16.780 3.430 1.835 1.00 82.50 88 TRP A N 1
ATOM 703 C CA . TRP A 1 88 ? 15.787 2.358 1.758 1.00 82.50 88 TRP A CA 1
ATOM 704 C C . TRP A 1 88 ? 14.840 2.492 0.555 1.00 82.50 88 TRP A C 1
ATOM 706 O O . TRP A 1 88 ? 14.022 1.600 0.315 1.00 82.50 88 TRP A O 1
ATOM 716 N N . ALA A 1 89 ? 14.909 3.604 -0.185 1.00 83.06 89 ALA A N 1
ATOM 717 C CA . ALA A 1 89 ? 14.072 3.838 -1.354 1.00 83.06 89 ALA A CA 1
ATOM 718 C C . ALA A 1 89 ? 14.630 3.092 -2.586 1.00 83.06 89 ALA A C 1
ATOM 720 O O . ALA A 1 89 ? 15.843 3.118 -2.823 1.00 83.06 89 ALA A O 1
ATOM 721 N N . PRO A 1 90 ? 13.778 2.440 -3.402 1.00 84.12 90 PRO A N 1
ATOM 722 C CA . PRO A 1 90 ? 14.201 1.900 -4.692 1.00 84.12 90 PRO A CA 1
ATOM 723 C C . PRO A 1 90 ? 14.747 3.007 -5.599 1.00 84.12 90 PRO A C 1
ATOM 725 O O . PRO A 1 90 ? 14.115 4.055 -5.727 1.00 84.12 90 PRO A O 1
ATOM 728 N N . LYS A 1 91 ? 15.869 2.759 -6.284 1.00 87.69 91 LYS A N 1
ATOM 729 C CA . LYS A 1 91 ? 16.412 3.698 -7.277 1.00 87.69 91 LYS A CA 1
ATOM 730 C C . LYS A 1 91 ? 15.823 3.427 -8.647 1.00 87.69 91 LYS A C 1
ATOM 732 O O . LYS A 1 91 ? 15.653 2.265 -9.025 1.00 87.69 91 LYS A O 1
ATOM 737 N N . CYS A 1 92 ? 15.566 4.485 -9.407 1.00 90.75 92 CYS A N 1
ATOM 738 C CA . CYS A 1 92 ? 15.102 4.367 -10.781 1.00 90.75 92 CYS A CA 1
ATOM 739 C C . CYS A 1 92 ? 16.300 4.187 -11.723 1.00 90.75 92 CYS A C 1
ATOM 741 O O . CYS A 1 92 ? 17.151 5.060 -11.850 1.00 90.75 92 CYS A O 1
ATOM 743 N N . HIS A 1 93 ? 16.381 3.041 -12.397 1.00 90.25 93 HIS A N 1
ATOM 744 C CA . HIS A 1 93 ? 17.443 2.753 -13.368 1.00 90.25 93 HIS A CA 1
ATOM 745 C C . HIS A 1 93 ? 17.046 3.093 -14.806 1.00 90.25 93 HIS A C 1
ATOM 747 O O . HIS A 1 93 ? 17.905 3.148 -15.682 1.00 90.25 93 HIS A O 1
ATOM 753 N N . GLY A 1 94 ? 15.755 3.296 -15.066 1.00 91.88 94 GLY A N 1
ATOM 754 C CA . GLY A 1 94 ? 15.247 3.582 -16.398 1.00 91.88 94 GLY A CA 1
ATOM 755 C C . GLY A 1 94 ? 13.725 3.555 -16.460 1.00 91.88 94 GLY A C 1
ATOM 756 O O . GLY A 1 94 ? 13.047 3.084 -15.547 1.00 91.88 94 GLY A O 1
ATOM 757 N N . ARG A 1 95 ? 13.181 4.074 -17.558 1.00 94.00 95 ARG A N 1
ATOM 758 C CA . ARG A 1 95 ? 11.739 4.184 -17.796 1.00 94.00 95 ARG A CA 1
ATOM 759 C C . ARG A 1 95 ? 11.447 4.228 -19.290 1.00 94.00 95 ARG A C 1
ATOM 761 O O . ARG A 1 95 ? 12.242 4.772 -20.051 1.00 94.00 95 ARG A O 1
ATOM 768 N N . SER A 1 96 ? 10.285 3.722 -19.683 1.00 94.94 96 SER A N 1
ATOM 769 C CA . SER A 1 96 ? 9.677 3.980 -20.987 1.00 94.94 96 SER A CA 1
ATOM 770 C C . SER A 1 96 ? 8.242 4.442 -20.766 1.00 94.94 96 SER A C 1
ATOM 772 O O . SER A 1 96 ? 7.443 3.718 -20.180 1.00 94.94 96 SER A O 1
ATOM 774 N N . LEU A 1 97 ? 7.916 5.658 -21.204 1.00 92.06 97 LEU A N 1
ATOM 775 C CA . LEU A 1 97 ? 6.596 6.282 -21.034 1.00 92.06 97 LEU A CA 1
ATOM 776 C C . LEU A 1 97 ? 5.817 6.326 -22.355 1.00 92.06 97 LEU A C 1
ATOM 778 O O . LEU A 1 97 ? 5.130 7.289 -22.670 1.00 92.06 97 LEU A O 1
ATOM 782 N N . THR A 1 98 ? 5.963 5.280 -23.162 1.00 90.31 98 THR A N 1
ATOM 783 C CA . THR A 1 98 ? 5.293 5.126 -24.455 1.00 90.31 98 THR A CA 1
ATOM 784 C C . THR A 1 98 ? 4.908 3.668 -24.659 1.00 90.31 98 THR A C 1
ATOM 786 O O . THR A 1 98 ? 5.547 2.779 -24.105 1.00 90.31 98 THR A O 1
ATOM 789 N N . PHE A 1 99 ? 3.882 3.406 -25.465 1.00 90.00 99 PHE A N 1
ATOM 790 C CA . PHE A 1 99 ? 3.568 2.055 -25.941 1.00 90.00 99 PHE A CA 1
ATOM 791 C C . PHE A 1 99 ? 4.461 1.637 -27.117 1.00 90.00 99 PHE A C 1
ATOM 793 O O . PHE A 1 99 ? 4.595 0.447 -27.389 1.00 90.00 99 PHE A O 1
ATOM 800 N N . ASP A 1 100 ? 5.098 2.602 -27.786 1.00 93.00 100 ASP A N 1
ATOM 801 C CA . ASP A 1 100 ? 6.047 2.366 -28.875 1.00 93.00 100 ASP A CA 1
ATOM 802 C C . ASP A 1 100 ? 7.433 2.025 -28.315 1.00 93.00 100 ASP A C 1
ATOM 804 O O . ASP A 1 100 ? 8.360 2.834 -28.290 1.00 93.00 100 ASP A O 1
ATOM 808 N N . ASN A 1 101 ? 7.533 0.827 -27.751 1.00 93.12 101 ASN A N 1
ATOM 809 C CA . ASN A 1 101 ? 8.777 0.231 -27.290 1.00 93.12 101 ASN A CA 1
ATOM 810 C C . ASN A 1 101 ? 8.685 -1.301 -27.433 1.00 93.12 101 ASN A C 1
ATOM 812 O O . ASN A 1 101 ? 7.584 -1.822 -27.624 1.00 93.12 101 ASN A O 1
ATOM 816 N N . PRO A 1 102 ? 9.793 -2.054 -27.318 1.00 93.38 102 PRO A N 1
ATOM 817 C CA . PRO A 1 102 ? 9.783 -3.501 -27.513 1.00 93.38 102 PRO A CA 1
ATOM 818 C C . PRO A 1 102 ? 8.792 -4.249 -26.620 1.00 93.38 102 PRO A C 1
ATOM 820 O O . PRO A 1 102 ? 8.197 -5.221 -27.075 1.00 93.38 102 PRO A O 1
ATOM 823 N N . ALA A 1 103 ? 8.572 -3.776 -25.387 1.00 91.31 103 ALA A N 1
ATOM 824 C CA . ALA A 1 103 ? 7.600 -4.354 -24.464 1.00 91.31 103 ALA A CA 1
ATOM 825 C C . ALA A 1 103 ? 6.138 -4.067 -24.843 1.00 91.31 103 ALA A C 1
ATOM 827 O O . ALA A 1 103 ? 5.222 -4.703 -24.320 1.00 91.31 103 ALA A O 1
ATOM 828 N N . GLY A 1 104 ? 5.893 -3.107 -25.739 1.00 90.75 104 GLY A N 1
ATOM 829 C CA . GLY A 1 104 ? 4.556 -2.713 -26.180 1.00 90.75 104 GLY A CA 1
ATOM 830 C C . GLY A 1 104 ? 3.713 -2.035 -25.096 1.00 90.75 104 GLY A C 1
ATOM 831 O O . GLY A 1 104 ? 2.503 -1.918 -25.260 1.00 90.75 104 GLY A O 1
ATOM 832 N N . TYR A 1 105 ? 4.325 -1.637 -23.977 1.00 91.31 105 TYR A N 1
ATOM 833 C CA . TYR A 1 105 ? 3.679 -1.013 -22.821 1.00 91.31 105 TYR A CA 1
ATOM 834 C C . TYR A 1 105 ? 4.648 -0.064 -22.111 1.00 91.31 105 TYR A C 1
ATOM 836 O O . TYR A 1 105 ? 5.838 -0.376 -22.060 1.00 91.31 105 TYR A O 1
ATOM 844 N N . PRO A 1 106 ? 4.172 1.039 -21.505 1.00 91.62 106 PRO A N 1
ATOM 845 C CA . PRO A 1 106 ? 4.977 1.837 -20.588 1.00 91.62 106 PRO A CA 1
ATOM 846 C C . PRO A 1 106 ? 5.482 1.007 -19.399 1.00 91.62 106 PRO A C 1
ATOM 848 O O . PRO A 1 106 ? 4.795 0.092 -18.948 1.00 91.62 106 PRO A O 1
ATOM 851 N N . PHE A 1 107 ? 6.665 1.314 -18.870 1.00 92.25 107 PHE A N 1
ATOM 852 C CA . PHE A 1 107 ? 7.225 0.625 -17.705 1.00 92.25 107 PHE A CA 1
ATOM 853 C C . PHE A 1 107 ? 8.268 1.465 -16.960 1.00 92.25 107 PHE A C 1
ATOM 855 O O . PHE A 1 107 ? 8.872 2.385 -17.518 1.00 92.25 107 PHE A O 1
ATOM 862 N N . ILE A 1 108 ? 8.514 1.101 -15.700 1.00 91.25 108 ILE A N 1
ATOM 863 C CA . ILE A 1 108 ? 9.576 1.662 -14.851 1.00 91.25 108 ILE A CA 1
ATOM 864 C C . ILE A 1 108 ? 10.520 0.535 -14.421 1.00 91.25 108 ILE A C 1
ATOM 866 O O . ILE A 1 108 ? 10.074 -0.563 -14.081 1.00 91.25 108 ILE A O 1
ATOM 870 N N . VAL A 1 109 ? 11.823 0.813 -14.420 1.00 93.25 109 VAL A N 1
ATOM 871 C CA . VAL A 1 109 ? 12.881 -0.084 -13.949 1.00 93.25 109 VAL A CA 1
ATOM 872 C C . VAL A 1 109 ? 13.409 0.434 -12.618 1.00 93.25 109 VAL A C 1
ATOM 874 O O . VAL A 1 109 ? 14.037 1.490 -12.572 1.00 93.25 109 VAL A O 1
ATOM 877 N N . LEU A 1 110 ? 13.190 -0.319 -11.542 1.00 90.12 110 LEU A N 1
ATOM 878 C CA . LEU A 1 110 ? 13.660 0.026 -10.201 1.00 90.12 110 LEU A CA 1
ATOM 879 C C . LEU A 1 110 ? 14.690 -0.980 -9.684 1.00 90.12 110 LEU A C 1
ATOM 881 O O . LEU A 1 110 ? 14.748 -2.120 -10.151 1.00 90.12 110 LEU A O 1
ATOM 885 N N . SER A 1 111 ? 15.468 -0.589 -8.678 1.00 89.69 111 SER A N 1
ATOM 886 C CA . SER A 1 111 ? 16.245 -1.540 -7.877 1.00 89.69 111 SER A CA 1
ATOM 887 C C . SER A 1 111 ? 15.306 -2.525 -7.181 1.00 89.69 111 SER A C 1
ATOM 889 O O . SER A 1 111 ? 14.262 -2.135 -6.651 1.00 89.69 111 SER A O 1
ATOM 891 N N . TRP A 1 112 ? 15.676 -3.802 -7.154 1.00 87.31 112 TRP A N 1
ATOM 892 C CA . TRP A 1 112 ? 14.977 -4.783 -6.334 1.00 87.31 112 TRP A CA 1
ATOM 893 C C . TRP A 1 112 ? 15.344 -4.604 -4.854 1.00 87.31 112 TRP A C 1
ATOM 895 O O . TRP A 1 112 ? 16.511 -4.406 -4.525 1.00 87.31 112 TRP A O 1
ATOM 905 N N . ILE A 1 113 ? 14.354 -4.690 -3.960 1.00 85.88 113 ILE A N 1
ATOM 906 C CA . ILE A 1 113 ? 14.587 -4.728 -2.511 1.00 85.88 113 ILE A CA 1
ATOM 907 C C . ILE A 1 113 ? 14.556 -6.190 -2.077 1.00 85.88 113 ILE A C 1
ATOM 909 O O . ILE A 1 113 ? 13.499 -6.827 -2.096 1.00 85.88 113 ILE A O 1
ATOM 913 N N . ASP A 1 114 ? 15.708 -6.718 -1.674 1.00 84.62 114 ASP A N 1
ATOM 914 C CA . ASP A 1 114 ? 15.799 -8.079 -1.158 1.00 84.62 114 ASP A CA 1
ATOM 915 C C . ASP A 1 114 ? 15.156 -8.218 0.221 1.00 84.62 114 ASP A C 1
ATOM 917 O O . ASP A 1 114 ? 15.294 -7.367 1.102 1.00 84.62 114 ASP A O 1
ATOM 921 N N . GLY A 1 115 ? 14.455 -9.334 0.403 1.00 87.06 115 GLY A N 1
ATOM 922 C CA . GLY A 1 115 ? 13.789 -9.674 1.648 1.00 87.06 115 GLY A CA 1
ATOM 923 C C . GLY A 1 115 ? 12.452 -10.361 1.421 1.00 87.06 115 GLY A C 1
ATOM 924 O O . GLY A 1 115 ? 12.112 -10.815 0.326 1.00 87.06 115 GLY A O 1
ATOM 925 N N . SER A 1 116 ? 11.682 -10.441 2.495 1.00 83.88 116 SER A N 1
ATOM 926 C CA . SER A 1 116 ? 10.346 -11.023 2.508 1.00 83.88 116 SER A CA 1
ATOM 927 C C . SER A 1 116 ? 9.327 -10.010 3.011 1.00 83.88 116 SER A C 1
ATOM 929 O O . SER A 1 116 ? 9.666 -9.062 3.718 1.00 83.88 116 SER A O 1
ATOM 931 N N . LYS A 1 117 ? 8.061 -10.197 2.634 1.00 83.06 117 LYS A N 1
ATOM 932 C CA . LYS A 1 117 ? 6.973 -9.371 3.165 1.00 83.06 117 LYS A CA 1
ATOM 933 C C . LYS A 1 117 ? 6.865 -9.576 4.669 1.00 83.06 117 LYS A C 1
ATOM 935 O O . LYS A 1 117 ? 6.877 -10.718 5.135 1.00 83.06 117 LYS A O 1
ATOM 940 N N . LEU A 1 118 ? 6.680 -8.488 5.404 1.00 83.19 118 LEU A N 1
ATOM 941 C CA . LEU A 1 118 ? 6.463 -8.547 6.839 1.00 83.19 118 LEU A CA 1
ATOM 942 C C . LEU A 1 118 ? 5.180 -9.330 7.147 1.00 83.19 118 LEU A C 1
ATOM 944 O O . LEU A 1 118 ? 4.064 -8.887 6.873 1.00 83.19 118 LEU A O 1
ATOM 948 N N . ALA A 1 119 ? 5.337 -10.501 7.760 1.00 80.81 119 ALA A N 1
ATOM 949 C CA . ALA A 1 119 ? 4.212 -11.241 8.307 1.00 80.81 119 ALA A CA 1
ATOM 950 C C . ALA A 1 119 ? 3.741 -10.570 9.602 1.00 80.81 119 ALA A C 1
ATOM 952 O O . ALA A 1 119 ? 4.507 -10.423 10.555 1.00 80.81 119 ALA A O 1
ATOM 953 N N . TRP A 1 120 ? 2.463 -10.201 9.656 1.00 80.81 120 TRP A N 1
ATOM 954 C CA . TRP A 1 120 ? 1.875 -9.549 10.820 1.00 80.81 120 TRP A CA 1
ATOM 955 C C . TRP A 1 120 ? 0.537 -10.183 11.185 1.00 80.81 120 TRP A C 1
ATOM 957 O O . TRP A 1 120 ? -0.377 -10.290 10.374 1.00 80.81 120 TRP A O 1
ATOM 967 N N . THR A 1 121 ? 0.420 -10.621 12.432 1.00 77.06 121 THR A N 1
ATOM 968 C CA . THR A 1 121 ? -0.777 -11.244 13.004 1.00 77.06 121 THR A CA 1
ATOM 969 C C . THR A 1 121 ? -0.998 -10.737 14.431 1.00 77.06 121 THR A C 1
ATOM 971 O O . THR A 1 121 ? -0.203 -9.970 14.978 1.00 77.06 121 THR A O 1
ATOM 974 N N . GLU A 1 122 ? -2.064 -11.185 15.097 1.00 65.56 122 GLU A N 1
ATOM 975 C CA . GLU A 1 122 ? -2.297 -10.832 16.506 1.00 65.56 122 GLU A CA 1
ATOM 976 C C . GLU A 1 122 ? -1.142 -11.249 17.426 1.00 65.56 122 GLU A C 1
ATOM 978 O O . GLU A 1 122 ? -0.814 -10.512 18.354 1.00 65.56 122 GLU A O 1
ATOM 983 N N . SER A 1 123 ? -0.514 -12.396 17.158 1.00 67.88 123 SER A N 1
ATOM 984 C CA . SER A 1 123 ? 0.502 -13.009 18.023 1.00 67.88 123 SER A CA 1
ATOM 985 C C . SER A 1 123 ? 1.915 -12.996 17.444 1.00 67.88 123 SER A C 1
ATOM 987 O O . SER A 1 123 ? 2.849 -13.392 18.135 1.00 67.88 123 SER A O 1
ATOM 989 N N . PHE A 1 124 ? 2.087 -12.569 16.195 1.00 73.50 124 PHE A N 1
ATOM 990 C CA . PHE A 1 124 ? 3.373 -12.541 15.504 1.00 73.50 124 PHE A CA 1
ATOM 991 C C . PHE A 1 124 ? 3.549 -11.216 14.745 1.00 73.50 124 PHE A C 1
ATOM 993 O O . PHE A 1 124 ? 2.576 -10.771 14.143 1.00 73.50 124 PHE A O 1
ATOM 1000 N N . PRO A 1 125 ? 4.723 -10.569 14.762 1.00 83.12 125 PRO A N 1
ATOM 1001 C CA . PRO A 1 125 ? 5.897 -10.889 15.579 1.00 83.12 125 PRO A CA 1
ATOM 1002 C C . PRO A 1 125 ? 5.590 -10.728 17.076 1.00 83.12 125 PRO A C 1
ATOM 1004 O O . PRO A 1 125 ? 4.714 -9.940 17.449 1.00 83.12 125 PRO A O 1
ATOM 1007 N N . GLN A 1 126 ? 6.250 -11.515 17.930 1.00 78.88 126 GLN A N 1
ATOM 1008 C CA . GLN A 1 126 ? 6.142 -11.376 19.389 1.00 78.88 126 GLN A CA 1
ATOM 1009 C C . GLN A 1 126 ? 7.000 -10.201 19.877 1.00 78.88 126 GLN A C 1
ATOM 1011 O O . GLN A 1 126 ? 7.915 -9.759 19.187 1.00 78.88 126 GLN A O 1
ATOM 1016 N N . ARG A 1 127 ? 6.709 -9.669 21.067 1.00 76.75 127 ARG A N 1
ATOM 1017 C CA . ARG A 1 127 ? 7.603 -8.696 21.717 1.00 76.75 127 ARG A CA 1
ATOM 1018 C C . ARG A 1 127 ? 8.848 -9.425 22.261 1.00 76.75 127 ARG A C 1
ATOM 1020 O O . ARG A 1 127 ? 8.685 -10.549 22.735 1.00 76.75 127 ARG A O 1
ATOM 1027 N N . PRO A 1 128 ? 10.053 -8.822 22.213 1.00 87.00 128 PRO A N 1
ATOM 1028 C CA . PRO A 1 128 ? 10.327 -7.417 21.877 1.00 87.00 128 PRO A CA 1
ATOM 1029 C C . PRO A 1 128 ? 10.404 -7.108 20.374 1.00 87.00 128 PRO A C 1
ATOM 1031 O O . PRO A 1 128 ? 10.206 -5.960 20.002 1.00 87.00 128 PRO A O 1
ATOM 1034 N N . LEU A 1 129 ? 10.558 -8.115 19.509 1.00 82.62 129 LEU A N 1
ATOM 1035 C CA . LEU A 1 129 ? 10.756 -7.931 18.065 1.00 82.62 129 LEU A CA 1
ATOM 1036 C C . LEU A 1 129 ? 9.692 -7.043 17.392 1.00 82.62 129 LEU A C 1
ATOM 1038 O O . LEU A 1 129 ? 9.998 -6.230 16.524 1.00 82.62 129 LEU A O 1
ATOM 1042 N N . ARG A 1 130 ? 8.426 -7.167 17.807 1.00 82.88 130 ARG A N 1
ATOM 1043 C CA . ARG A 1 130 ? 7.349 -6.286 17.330 1.00 82.88 130 ARG A CA 1
ATOM 1044 C C . ARG A 1 130 ? 7.652 -4.804 17.563 1.00 82.88 130 ARG A C 1
ATOM 1046 O O . ARG A 1 130 ? 7.376 -3.989 16.689 1.00 82.88 130 ARG A O 1
ATOM 1053 N N . ASP A 1 131 ? 8.171 -4.471 18.738 1.00 77.19 131 ASP A N 1
ATOM 1054 C CA . ASP A 1 131 ? 8.470 -3.092 19.120 1.00 77.19 131 ASP A CA 1
ATOM 1055 C C . ASP A 1 131 ? 9.685 -2.574 18.329 1.00 77.19 131 ASP A C 1
ATOM 1057 O O . ASP A 1 131 ? 9.696 -1.417 17.904 1.00 77.19 131 ASP A O 1
ATOM 1061 N N . ASP A 1 132 ? 10.650 -3.447 18.032 1.00 79.62 132 ASP A N 1
ATOM 1062 C CA . ASP A 1 132 ? 11.814 -3.126 17.198 1.00 79.62 132 ASP A CA 1
ATOM 1063 C C . ASP A 1 132 ? 11.419 -2.838 15.742 1.00 79.62 132 ASP A C 1
ATOM 1065 O O . ASP A 1 132 ? 11.873 -1.851 15.161 1.00 79.62 132 ASP A O 1
ATOM 1069 N N . ILE A 1 133 ? 10.524 -3.640 15.157 1.00 79.75 133 ILE A N 1
ATOM 1070 C CA . ILE A 1 133 ? 10.015 -3.416 13.793 1.00 79.75 133 ILE A CA 1
ATOM 1071 C C . ILE A 1 133 ? 9.228 -2.103 13.715 1.00 79.75 133 ILE A C 1
ATOM 1073 O O . ILE A 1 133 ? 9.464 -1.300 12.814 1.00 79.75 133 ILE A O 1
ATOM 1077 N N . LEU A 1 134 ? 8.335 -1.842 14.679 1.00 78.94 134 LEU A N 1
ATOM 1078 C CA . LEU A 1 134 ? 7.583 -0.580 14.732 1.00 78.94 134 LEU A CA 1
ATOM 1079 C C . LEU A 1 134 ? 8.511 0.631 14.858 1.00 78.94 134 LEU A C 1
ATOM 1081 O O . LEU A 1 134 ? 8.262 1.657 14.234 1.00 78.94 134 LEU A O 1
ATOM 1085 N N . THR A 1 135 ? 9.597 0.497 15.622 1.00 76.06 135 THR A N 1
ATOM 1086 C CA . THR A 1 135 ? 10.614 1.548 15.765 1.00 76.06 135 THR A CA 1
ATOM 1087 C C . THR A 1 135 ? 11.315 1.830 14.439 1.00 76.06 135 THR A C 1
ATOM 1089 O O . THR A 1 135 ? 11.506 2.988 14.081 1.00 76.06 135 THR A O 1
ATOM 1092 N N . GLN A 1 136 ? 11.691 0.793 13.689 1.00 83.50 136 GLN A N 1
ATOM 1093 C CA . GLN A 1 136 ? 12.308 0.962 12.371 1.00 83.50 136 GLN A CA 1
ATOM 1094 C C . GLN A 1 136 ? 11.351 1.635 11.381 1.00 83.50 136 GLN A C 1
ATOM 1096 O O . GLN A 1 136 ? 11.743 2.588 10.714 1.00 83.50 136 GLN A O 1
ATOM 1101 N N . MET A 1 137 ? 10.087 1.202 11.337 1.00 79.75 137 MET A N 1
ATOM 1102 C CA . MET A 1 137 ? 9.065 1.816 10.481 1.00 79.75 137 MET A CA 1
ATOM 1103 C C . MET A 1 137 ? 8.838 3.293 10.829 1.00 79.75 137 MET A C 1
ATOM 1105 O O . MET A 1 137 ? 8.762 4.130 9.934 1.00 79.75 137 MET A O 1
ATOM 1109 N N . ALA A 1 138 ? 8.767 3.621 12.123 1.00 74.25 138 ALA A N 1
ATOM 1110 C CA . ALA A 1 138 ? 8.635 4.997 12.589 1.00 74.25 138 ALA A CA 1
ATOM 1111 C C . ALA A 1 138 ? 9.836 5.862 12.185 1.00 74.25 138 ALA A C 1
ATOM 1113 O O . ALA A 1 138 ? 9.640 6.977 11.714 1.00 74.25 138 ALA A O 1
ATOM 1114 N N . LYS A 1 139 ? 11.061 5.336 12.312 1.00 77.50 139 LYS A N 1
ATOM 1115 C CA . LYS A 1 139 ? 12.284 6.026 11.876 1.00 77.50 139 LYS A CA 1
ATOM 1116 C C . LYS A 1 139 ? 12.290 6.291 10.378 1.00 77.50 139 LYS A C 1
ATOM 1118 O O . LYS A 1 139 ? 12.530 7.416 9.985 1.00 77.50 139 LYS A O 1
ATOM 1123 N N . MET A 1 140 ? 11.950 5.301 9.554 1.00 79.81 140 MET A N 1
ATOM 1124 C CA . MET A 1 140 ? 11.880 5.499 8.100 1.00 79.81 140 MET A CA 1
ATOM 1125 C C . MET A 1 140 ? 10.857 6.565 7.708 1.00 79.81 140 MET A C 1
ATOM 1127 O O . MET A 1 140 ? 11.096 7.327 6.776 1.00 79.81 140 MET A O 1
ATOM 1131 N N . GLN A 1 141 ? 9.723 6.617 8.409 1.00 74.38 141 GLN A N 1
ATOM 1132 C CA . GLN A 1 141 ? 8.719 7.647 8.182 1.00 74.38 141 GLN A CA 1
ATOM 1133 C C . GLN A 1 141 ? 9.202 9.026 8.628 1.00 74.38 141 GLN A C 1
ATOM 1135 O O . GLN A 1 141 ? 8.959 10.004 7.930 1.00 74.38 141 GLN A O 1
ATOM 1140 N N . LEU A 1 142 ? 9.871 9.108 9.779 1.00 73.44 142 LEU A N 1
ATOM 1141 C CA . LEU A 1 142 ? 10.450 10.357 10.254 1.00 73.44 142 LEU A CA 1
ATOM 1142 C C . LEU A 1 142 ? 11.533 10.848 9.291 1.00 73.44 142 LEU A C 1
ATOM 1144 O O . LEU A 1 142 ? 11.466 11.996 8.881 1.00 73.44 142 LEU A O 1
ATOM 1148 N N . ASP A 1 143 ? 12.431 9.966 8.843 1.00 76.81 143 ASP A N 1
ATOM 1149 C CA . ASP A 1 143 ? 13.425 10.272 7.815 1.00 76.81 143 ASP A CA 1
ATOM 1150 C C . ASP A 1 143 ? 12.725 10.797 6.551 1.00 76.81 143 ASP A C 1
ATOM 1152 O O . ASP A 1 143 ? 13.033 11.887 6.082 1.00 76.81 143 ASP A O 1
ATOM 1156 N N . LEU A 1 144 ? 11.736 10.074 6.009 1.00 77.38 144 LEU A N 1
ATOM 1157 C CA . LEU A 1 144 ? 11.008 10.520 4.816 1.00 77.38 144 LEU A CA 1
ATOM 1158 C C . LEU A 1 144 ? 10.497 11.954 4.982 1.00 77.38 144 LEU A C 1
ATOM 1160 O O . LEU A 1 144 ? 10.728 12.795 4.116 1.00 77.38 144 LEU A O 1
ATOM 1164 N N . ILE A 1 145 ? 9.844 12.220 6.109 1.00 72.19 145 ILE A N 1
ATOM 1165 C CA . ILE A 1 145 ? 9.284 13.522 6.440 1.00 72.19 145 ILE A CA 1
ATOM 1166 C C . ILE A 1 145 ? 10.394 14.576 6.566 1.00 72.19 145 ILE A C 1
ATOM 1168 O O . ILE A 1 145 ? 10.310 15.612 5.918 1.00 72.19 145 ILE A O 1
ATOM 1172 N N . GLU A 1 146 ? 11.441 14.324 7.352 1.00 76.25 146 GLU A N 1
ATOM 1173 C CA . GLU A 1 146 ? 12.548 15.260 7.594 1.00 76.25 146 GLU A CA 1
ATOM 1174 C C . GLU A 1 146 ? 13.296 15.622 6.306 1.00 76.25 146 GLU A C 1
ATOM 1176 O O . GLU A 1 146 ? 13.591 16.792 6.063 1.00 76.25 146 GLU A O 1
ATOM 1181 N N . TYR A 1 147 ? 13.580 14.634 5.457 1.00 77.56 147 TYR A N 1
ATOM 1182 C CA . TYR A 1 147 ? 14.330 14.843 4.221 1.00 77.56 147 TYR A CA 1
ATOM 1183 C C . TYR A 1 147 ? 13.495 15.528 3.127 1.00 77.56 147 TYR A C 1
ATOM 1185 O O . TYR A 1 147 ? 14.043 16.261 2.297 1.00 77.56 147 TYR A O 1
ATOM 1193 N N . THR A 1 148 ? 12.177 15.317 3.115 1.00 77.12 148 THR A N 1
ATOM 1194 C CA . THR A 1 148 ? 11.270 15.891 2.102 1.00 77.12 148 THR A CA 1
ATOM 1195 C C . THR A 1 148 ? 10.531 17.136 2.582 1.00 77.12 148 THR A C 1
ATOM 1197 O O . THR A 1 148 ? 9.776 17.716 1.809 1.00 77.12 148 THR A O 1
ATOM 1200 N N . LEU A 1 149 ? 10.764 17.574 3.823 1.00 78.44 149 LEU A N 1
ATOM 1201 C CA . LEU A 1 149 ? 10.161 18.781 4.366 1.00 78.44 149 LEU A CA 1
ATOM 1202 C C . LEU A 1 149 ? 10.584 20.015 3.566 1.00 78.44 149 LEU A C 1
ATOM 1204 O O . LEU A 1 149 ? 11.765 20.360 3.476 1.00 78.44 149 LEU A O 1
ATOM 1208 N N . GLU A 1 150 ? 9.593 20.715 3.034 1.00 77.00 150 GLU A N 1
ATOM 1209 C CA . GLU A 1 150 ? 9.756 21.949 2.286 1.00 77.00 150 GLU A CA 1
ATOM 1210 C C . GLU A 1 150 ? 8.595 22.919 2.528 1.00 77.00 150 GLU A C 1
ATOM 1212 O O . GLU A 1 150 ? 7.585 22.589 3.150 1.00 77.00 150 GLU A O 1
ATOM 1217 N N . ASN A 1 151 ? 8.747 24.148 2.035 1.00 77.69 151 ASN A N 1
ATOM 1218 C CA . ASN A 1 151 ? 7.667 25.127 2.030 1.00 77.69 151 ASN A CA 1
ATOM 1219 C C . ASN A 1 151 ? 6.978 25.103 0.669 1.00 77.69 151 ASN A C 1
ATOM 1221 O O . ASN A 1 151 ? 7.551 25.540 -0.330 1.00 77.69 151 ASN A O 1
ATOM 1225 N N . SER A 1 152 ? 5.740 24.623 0.652 1.00 74.69 152 SER A N 1
ATOM 1226 C CA . SER A 1 152 ? 4.896 24.623 -0.533 1.00 74.69 152 SER A CA 1
ATOM 1227 C C . SER A 1 152 ? 4.443 26.038 -0.906 1.00 74.69 152 SER A C 1
ATOM 1229 O O . SER A 1 152 ? 4.314 26.929 -0.065 1.00 74.69 152 SER A O 1
ATOM 1231 N N . HIS A 1 153 ? 4.149 26.237 -2.191 1.00 79.56 153 HIS A N 1
ATOM 1232 C CA . HIS A 1 153 ? 3.509 27.455 -2.691 1.00 79.56 153 HIS A CA 1
ATOM 1233 C C . HIS A 1 153 ? 2.026 27.558 -2.313 1.00 79.56 153 HIS A C 1
ATOM 1235 O O . HIS A 1 153 ? 1.453 28.640 -2.431 1.00 79.56 153 HIS A O 1
ATOM 1241 N N . SER A 1 154 ? 1.412 26.450 -1.889 1.00 77.31 154 SER A N 1
ATOM 1242 C CA . SER A 1 154 ? 0.029 26.402 -1.417 1.00 77.31 154 SER A CA 1
ATOM 1243 C C . SER A 1 154 ? -0.047 26.135 0.079 1.00 77.31 154 SER A C 1
ATOM 1245 O O . SER A 1 154 ? 0.754 25.388 0.645 1.00 77.31 154 SER A O 1
ATOM 1247 N N . THR A 1 155 ? -1.065 26.704 0.704 1.00 79.56 155 THR A N 1
ATOM 1248 C CA . THR A 1 155 ? -1.409 26.442 2.102 1.00 79.56 155 THR A CA 1
ATOM 1249 C C . THR A 1 155 ? -2.009 25.046 2.289 1.00 79.56 155 THR A C 1
ATOM 1251 O O . THR A 1 155 ? -2.551 24.447 1.351 1.00 79.56 155 THR A O 1
ATOM 1254 N N . THR A 1 156 ? -1.983 24.548 3.525 1.00 70.62 156 THR A N 1
ATOM 1255 C CA . THR A 1 156 ? -2.674 23.321 3.945 1.00 70.62 156 THR A CA 1
ATOM 1256 C C . THR A 1 156 ? -4.140 23.331 3.518 1.00 70.62 156 THR A C 1
ATOM 1258 O O . THR A 1 156 ? -4.645 22.336 2.994 1.00 70.62 156 THR A O 1
ATOM 1261 N N . THR A 1 157 ? -4.817 24.474 3.667 1.00 75.00 157 THR A N 1
ATOM 1262 C CA . THR A 1 157 ? -6.218 24.635 3.247 1.00 75.00 157 THR A CA 1
ATOM 1263 C C . THR A 1 157 ? -6.385 24.413 1.748 1.00 75.00 157 THR A C 1
ATOM 1265 O O . THR A 1 157 ? -7.175 23.563 1.343 1.00 75.00 157 THR A O 1
ATOM 1268 N N . GLU A 1 158 ? -5.608 25.106 0.914 1.00 75.62 158 GLU A N 1
ATOM 1269 C CA . GLU A 1 158 ? -5.713 25.006 -0.549 1.00 75.62 158 GLU A CA 1
ATOM 1270 C C . GLU A 1 158 ? -5.439 23.586 -1.061 1.00 75.62 158 GLU A C 1
ATOM 1272 O O . GLU A 1 158 ? -6.084 23.117 -2.007 1.00 75.62 158 GLU A O 1
ATOM 1277 N N . PHE A 1 159 ? -4.517 22.865 -0.423 1.00 71.75 159 PHE A N 1
ATOM 1278 C CA . PHE A 1 159 ? -4.248 21.476 -0.765 1.00 71.75 159 PHE A CA 1
ATOM 1279 C C . PHE A 1 159 ? -5.416 20.550 -0.445 1.00 71.75 159 PHE A C 1
ATOM 1281 O O . PHE A 1 159 ? -5.850 19.792 -1.320 1.00 71.75 159 PHE A O 1
ATOM 1288 N N . PHE A 1 160 ? -5.939 20.597 0.782 1.00 69.38 160 PHE A N 1
ATOM 1289 C CA . PHE A 1 160 ? -7.060 19.739 1.154 1.00 69.38 160 PHE A CA 1
ATOM 1290 C C . PHE A 1 160 ? -8.331 20.119 0.388 1.00 69.38 160 PHE A C 1
ATOM 1292 O O . PHE A 1 160 ? -9.074 19.229 -0.026 1.00 69.38 160 PHE A O 1
ATOM 1299 N N . GLU A 1 161 ? -8.542 21.398 0.071 1.00 75.75 161 GLU A N 1
ATOM 1300 C CA . GLU A 1 161 ? -9.601 21.827 -0.846 1.00 75.75 161 GLU A CA 1
ATOM 1301 C C . GLU A 1 161 ? -9.429 21.229 -2.246 1.00 75.75 161 GLU A C 1
ATOM 1303 O O . GLU A 1 161 ? -10.404 20.761 -2.840 1.00 75.75 161 GLU A O 1
ATOM 1308 N N . ARG A 1 162 ? -8.201 21.199 -2.783 1.00 72.75 162 ARG A N 1
ATOM 1309 C CA . ARG A 1 162 ? -7.901 20.538 -4.063 1.00 72.75 162 ARG A CA 1
ATOM 1310 C C . ARG A 1 162 ? -8.208 19.041 -3.995 1.00 72.75 162 ARG A C 1
ATOM 1312 O O . ARG A 1 162 ? -8.842 18.520 -4.914 1.00 72.75 162 ARG A O 1
ATOM 1319 N N . LEU A 1 163 ? -7.818 18.352 -2.920 1.00 65.69 163 LEU A N 1
ATOM 1320 C CA . LEU A 1 163 ? -8.127 16.930 -2.725 1.00 65.69 163 LEU A CA 1
ATOM 1321 C C . LEU A 1 163 ? -9.636 16.672 -2.654 1.00 65.69 163 LEU A C 1
ATOM 1323 O O . LEU A 1 163 ? -10.134 15.769 -3.331 1.00 65.69 163 LEU A O 1
ATOM 1327 N N . LEU A 1 164 ? -10.371 17.478 -1.885 1.00 66.94 164 LEU A N 1
ATOM 1328 C CA . LEU A 1 164 ? -11.826 17.380 -1.773 1.00 66.94 164 LEU A CA 1
ATOM 1329 C C . LEU A 1 164 ? -12.514 17.683 -3.108 1.00 66.94 164 LEU A C 1
ATOM 1331 O O . LEU A 1 164 ? -13.437 16.969 -3.494 1.00 66.94 164 LEU A O 1
ATOM 1335 N N . ARG A 1 165 ? -12.022 18.666 -3.872 1.00 72.38 165 ARG A N 1
ATOM 1336 C CA . ARG A 1 165 ? -12.519 18.977 -5.222 1.00 72.38 165 ARG A CA 1
ATOM 1337 C C . ARG A 1 165 ? -12.293 17.819 -6.193 1.00 72.38 165 ARG A C 1
ATOM 1339 O O . ARG A 1 165 ? -13.205 17.458 -6.934 1.00 72.38 165 ARG A O 1
ATOM 1346 N N . ASN A 1 166 ? -11.113 17.199 -6.161 1.00 63.03 166 ASN A N 1
ATOM 1347 C CA . ASN A 1 166 ? -10.804 16.025 -6.978 1.00 63.03 166 ASN A CA 1
ATOM 1348 C C . ASN A 1 166 ? -11.694 14.834 -6.601 1.00 63.03 166 ASN A C 1
ATOM 1350 O O . ASN A 1 166 ? -12.230 14.153 -7.476 1.00 63.03 166 ASN A O 1
ATOM 1354 N N . ARG A 1 167 ? -11.896 14.603 -5.300 1.00 63.31 167 ARG A N 1
ATOM 1355 C CA . ARG A 1 167 ? -12.789 13.561 -4.779 1.00 63.31 167 ARG A CA 1
ATOM 1356 C C . ARG A 1 167 ? -14.234 13.799 -5.221 1.00 63.31 167 ARG A C 1
ATOM 1358 O O . ARG A 1 167 ? -14.847 12.891 -5.774 1.00 63.31 167 ARG A O 1
ATOM 1365 N N . ARG A 1 168 ? -14.731 15.030 -5.092 1.00 70.25 168 ARG A N 1
ATOM 1366 C CA . ARG A 1 168 ? -16.055 15.445 -5.568 1.00 70.25 168 ARG A CA 1
ATOM 1367 C C . ARG A 1 168 ? -16.226 15.223 -7.071 1.00 70.25 168 ARG A C 1
ATOM 1369 O O . ARG A 1 168 ? -17.209 14.616 -7.477 1.00 70.25 168 ARG A O 1
ATOM 1376 N N . SER A 1 169 ? -15.258 15.644 -7.884 1.00 68.38 169 SER A N 1
ATOM 1377 C CA . SER A 1 169 ? -15.277 15.422 -9.338 1.00 68.38 169 SER A CA 1
ATOM 1378 C C . SER A 1 169 ? -15.378 13.930 -9.680 1.00 68.38 169 SER A C 1
ATOM 1380 O O . SER A 1 169 ? -16.143 13.531 -10.557 1.00 68.38 169 SER A O 1
ATOM 1382 N N . ARG A 1 170 ? -14.679 13.064 -8.933 1.00 61.59 170 ARG A N 1
ATOM 1383 C CA . ARG A 1 170 ? -14.782 11.605 -9.099 1.00 61.59 170 ARG A CA 1
ATOM 1384 C C . ARG A 1 170 ? -16.155 11.055 -8.707 1.00 61.59 170 ARG A C 1
ATOM 1386 O O . ARG A 1 170 ? -16.631 10.151 -9.391 1.00 61.59 170 ARG A O 1
ATOM 1393 N N . VAL A 1 171 ? -16.787 11.586 -7.660 1.00 67.94 171 VAL A N 1
ATOM 1394 C CA . VAL A 1 171 ? -18.166 11.231 -7.273 1.00 67.94 171 VAL A CA 1
ATOM 1395 C C . VAL A 1 171 ? -19.162 11.661 -8.354 1.00 67.94 171 VAL A C 1
ATOM 1397 O O . VAL A 1 171 ? -19.964 10.845 -8.802 1.00 67.94 171 VAL A O 1
ATOM 1400 N N . GLU A 1 172 ? -19.066 12.900 -8.847 1.00 75.31 172 GLU A N 1
ATOM 1401 C CA . GLU A 1 172 ? -19.926 13.437 -9.917 1.00 75.31 172 GLU A CA 1
ATOM 1402 C C . GLU A 1 172 ? -19.787 12.641 -11.230 1.00 75.31 172 GLU A C 1
ATOM 1404 O O . GLU A 1 172 ? -20.756 12.463 -11.965 1.00 75.31 172 GLU A O 1
ATOM 1409 N N . GLN A 1 173 ? -18.595 12.099 -11.500 1.00 71.31 173 GLN A N 1
ATOM 1410 C CA . GLN A 1 173 ? -18.322 11.209 -12.635 1.00 71.31 173 GLN A CA 1
ATOM 1411 C C . GLN A 1 173 ? -18.688 9.735 -12.379 1.00 71.31 173 GLN A C 1
ATOM 1413 O O . GLN A 1 173 ? -18.386 8.887 -13.220 1.00 71.31 173 GLN A O 1
ATOM 1418 N N . PHE A 1 174 ? -19.299 9.399 -11.237 1.00 66.44 174 PHE A N 1
ATOM 1419 C CA . PHE A 1 174 ? -19.615 8.024 -10.819 1.00 66.44 174 PHE A CA 1
ATOM 1420 C C . PHE A 1 174 ? -18.392 7.086 -10.750 1.00 66.44 174 PHE A C 1
ATOM 1422 O O . PHE A 1 174 ? -18.518 5.868 -10.866 1.00 66.44 174 PHE A O 1
ATOM 1429 N N . LYS A 1 175 ? -17.190 7.642 -10.547 1.00 54.44 175 LYS A N 1
ATOM 1430 C CA . LYS A 1 175 ? -15.915 6.913 -10.388 1.00 54.44 175 LYS A CA 1
ATOM 1431 C C . LYS A 1 175 ? -15.572 6.620 -8.923 1.00 54.44 175 LYS A C 1
ATOM 1433 O O . LYS A 1 175 ? -14.456 6.188 -8.621 1.00 54.44 175 LYS A O 1
ATOM 1438 N N . PHE A 1 176 ? -16.497 6.911 -8.015 1.00 48.41 176 PHE A N 1
ATOM 1439 C CA . PHE A 1 176 ? -16.370 6.681 -6.582 1.00 48.41 176 PHE A CA 1
ATOM 1440 C C . PHE A 1 176 ? -17.760 6.324 -6.042 1.00 48.41 176 PHE A C 1
ATOM 1442 O O . PHE A 1 176 ? -18.578 7.208 -5.816 1.00 48.41 176 PHE A O 1
ATOM 1449 N N . ALA A 1 177 ? -18.062 5.026 -5.964 1.00 47.03 177 ALA A N 1
ATOM 1450 C CA . ALA A 1 177 ? -19.418 4.538 -5.696 1.00 47.03 177 ALA A CA 1
ATOM 1451 C C . ALA A 1 177 ? -19.834 4.667 -4.220 1.00 47.03 177 ALA A C 1
ATOM 1453 O O . ALA A 1 177 ? -21.025 4.747 -3.933 1.00 47.03 177 ALA A O 1
ATOM 1454 N N . ASP A 1 178 ? -18.857 4.745 -3.315 1.00 50.19 178 ASP A N 1
ATOM 1455 C CA . ASP A 1 178 ? -19.064 4.620 -1.865 1.00 50.19 178 ASP A CA 1
ATOM 1456 C C . ASP A 1 178 ? -19.176 5.972 -1.143 1.00 50.19 178 ASP A C 1
ATOM 1458 O O . ASP A 1 178 ? -19.175 6.030 0.083 1.00 50.19 178 ASP A O 1
ATOM 1462 N N . LEU A 1 179 ? -19.224 7.077 -1.892 1.00 57.75 179 LEU A N 1
ATOM 1463 C CA . LEU A 1 179 ? -19.246 8.429 -1.341 1.00 57.75 179 LEU A CA 1
ATOM 1464 C C . LEU A 1 179 ? -20.295 9.264 -2.070 1.00 57.75 179 LEU A C 1
ATOM 1466 O O . LEU A 1 179 ? -20.282 9.349 -3.300 1.00 57.75 179 LEU A O 1
ATOM 1470 N N . SER A 1 180 ? -21.205 9.886 -1.326 1.00 74.31 180 SER A N 1
ATOM 1471 C CA . SER A 1 180 ? -22.205 10.778 -1.901 1.00 74.31 180 SER A CA 1
ATOM 1472 C C . SER A 1 180 ? -21.641 12.184 -2.113 1.00 74.31 180 SER A C 1
ATOM 1474 O O . SER A 1 180 ? -20.650 12.599 -1.507 1.00 74.31 180 SER A O 1
ATOM 1476 N N . LEU A 1 181 ? -22.305 12.961 -2.972 1.00 74.44 181 LEU A N 1
ATOM 1477 C CA . LEU A 1 181 ? -21.978 14.377 -3.134 1.00 74.44 181 LEU A CA 1
ATOM 1478 C C . LEU A 1 181 ? -22.166 15.144 -1.816 1.00 74.44 181 LEU A C 1
ATOM 1480 O O . LEU A 1 181 ? -21.404 16.067 -1.541 1.00 74.44 181 LEU A O 1
ATOM 1484 N N . GLN A 1 182 ? -23.150 14.744 -1.004 1.00 73.50 182 GLN A N 1
ATOM 1485 C CA . GLN A 1 182 ? -23.402 15.354 0.296 1.00 73.50 182 GLN A CA 1
ATOM 1486 C C . GLN A 1 182 ? -22.232 15.111 1.254 1.00 73.50 182 GLN A C 1
ATOM 1488 O O . GLN A 1 182 ? -21.772 16.062 1.871 1.00 73.50 182 GLN A O 1
ATOM 1493 N N . ASP A 1 183 ? -21.661 13.904 1.273 1.00 71.62 183 ASP A N 1
ATOM 1494 C CA . ASP A 1 183 ? -20.485 13.602 2.101 1.00 71.62 183 ASP A CA 1
ATOM 1495 C C . ASP A 1 183 ? -19.286 14.485 1.724 1.00 71.62 183 ASP A C 1
ATOM 1497 O O . ASP A 1 183 ? -18.556 14.960 2.592 1.00 71.62 183 ASP A O 1
ATOM 1501 N N . CYS A 1 184 ? -19.083 14.758 0.427 1.00 69.69 184 CYS A N 1
ATOM 1502 C CA . CYS A 1 184 ? -18.044 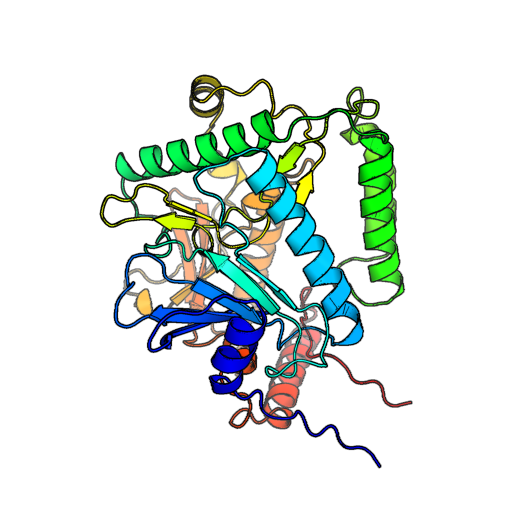15.694 -0.015 1.00 69.69 184 CYS A CA 1
ATOM 1503 C C . CYS A 1 184 ? -18.299 17.126 0.476 1.00 69.69 184 CYS A C 1
ATOM 1505 O O . CYS A 1 184 ? -17.349 17.816 0.846 1.00 69.69 184 CYS A O 1
ATOM 1507 N N . LEU A 1 185 ? -19.556 17.580 0.462 1.00 75.44 185 LEU A N 1
ATOM 1508 C CA . LEU A 1 185 ? -19.930 18.916 0.934 1.00 75.44 185 LEU A CA 1
ATOM 1509 C C . LEU A 1 185 ? -19.786 19.036 2.454 1.00 75.44 185 LEU A C 1
ATOM 1511 O O . LEU A 1 185 ? -19.254 20.036 2.931 1.00 75.44 185 LEU A O 1
ATOM 1515 N N . ASP A 1 186 ? -20.186 18.007 3.196 1.00 76.62 186 ASP A N 1
ATOM 1516 C CA . ASP A 1 186 ? -20.069 17.959 4.653 1.00 76.62 186 ASP A CA 1
ATOM 1517 C C . ASP A 1 186 ? -18.591 17.939 5.077 1.00 76.62 186 ASP A C 1
ATOM 1519 O O . ASP A 1 186 ? -18.179 18.722 5.934 1.00 76.62 186 ASP A O 1
ATOM 1523 N N . GLN A 1 187 ? -17.750 17.138 4.406 1.00 72.94 187 GLN A N 1
ATOM 1524 C CA . GLN A 1 187 ? -16.294 17.144 4.613 1.00 72.94 187 GLN A CA 1
ATOM 1525 C C . GLN A 1 187 ? -15.675 18.515 4.311 1.00 72.94 187 GLN A C 1
ATOM 1527 O O . GLN A 1 187 ? -14.810 18.984 5.052 1.00 72.94 187 GLN A O 1
ATOM 1532 N N . GLN A 1 188 ? -16.129 19.183 3.248 1.00 74.44 188 GLN A N 1
ATOM 1533 C CA . GLN A 1 188 ? -15.654 20.521 2.901 1.00 74.44 188 GLN A CA 1
ATOM 1534 C C . GLN A 1 188 ? -16.065 21.569 3.943 1.00 74.44 188 GLN A C 1
ATOM 1536 O O . GLN A 1 188 ? -15.258 22.432 4.283 1.00 74.44 188 GLN A O 1
ATOM 1541 N N . ALA A 1 189 ? -17.283 21.484 4.484 1.00 76.94 189 ALA A N 1
ATOM 1542 C CA . ALA A 1 189 ? -17.764 22.397 5.518 1.00 76.94 189 ALA A CA 1
ATOM 1543 C C . ALA A 1 189 ? -16.974 22.277 6.834 1.00 76.94 189 ALA A C 1
ATOM 1545 O O . ALA A 1 189 ? -16.838 23.259 7.564 1.00 76.94 189 ALA A O 1
ATOM 1546 N N . LEU A 1 190 ? -16.427 21.093 7.124 1.00 78.88 190 LEU A N 1
ATOM 1547 C CA . LEU A 1 190 ? -15.628 20.837 8.323 1.00 78.88 190 LEU A CA 1
ATOM 1548 C C . LEU A 1 190 ? -14.165 21.272 8.185 1.00 78.88 190 LEU A C 1
ATOM 1550 O O . LEU A 1 190 ? -13.501 21.471 9.201 1.00 78.88 190 LEU A O 1
ATOM 1554 N N . LEU A 1 191 ? -13.662 21.459 6.961 1.00 72.31 191 LEU A N 1
ATOM 1555 C CA . LEU A 1 191 ? -12.231 21.626 6.703 1.00 72.31 191 LEU A CA 1
ATOM 1556 C C . LEU A 1 191 ? -11.598 22.777 7.499 1.00 72.31 191 LEU A C 1
ATOM 1558 O O . LEU A 1 191 ? -10.557 22.592 8.120 1.00 72.31 191 LEU A O 1
ATOM 1562 N N . SER A 1 192 ? -12.235 23.949 7.535 1.00 71.38 192 SER A N 1
ATOM 1563 C CA . SER A 1 192 ? -11.721 25.108 8.281 1.00 71.38 192 SER A CA 1
ATOM 1564 C C . SER A 1 192 ? -11.693 24.880 9.795 1.00 71.38 192 SER A C 1
ATOM 1566 O O . SER A 1 192 ? -10.813 25.393 10.482 1.00 71.38 192 SER A O 1
ATOM 1568 N N . THR A 1 193 ? -12.635 24.089 10.313 1.00 75.00 193 THR A N 1
ATOM 1569 C CA . THR A 1 193 ? -12.698 23.726 11.734 1.00 75.00 193 THR A CA 1
ATOM 1570 C C . THR A 1 193 ? -11.597 22.730 12.089 1.00 75.00 193 THR A C 1
ATOM 1572 O O . THR A 1 193 ? -10.958 22.886 13.124 1.00 75.00 193 THR A O 1
ATOM 1575 N N . ILE A 1 194 ? -11.358 21.752 11.210 1.00 68.88 194 ILE A N 1
ATOM 1576 C CA . ILE A 1 194 ? -10.340 20.704 11.364 1.00 68.88 194 ILE A CA 1
ATOM 1577 C C . ILE A 1 194 ? -8.933 21.298 11.289 1.00 68.88 194 ILE A C 1
ATOM 1579 O O . ILE A 1 194 ? -8.100 21.066 12.160 1.00 68.88 194 ILE A O 1
ATOM 1583 N N . LEU A 1 195 ? -8.663 22.094 10.252 1.00 67.94 195 LEU A N 1
ATOM 1584 C CA . LEU A 1 195 ? -7.341 22.683 10.058 1.00 67.94 195 LEU A CA 1
ATOM 1585 C C . LEU A 1 195 ? -7.043 23.773 11.092 1.00 67.94 195 LEU A C 1
ATOM 1587 O O . LEU A 1 195 ? -5.888 23.961 11.472 1.00 67.94 195 LEU A O 1
ATOM 1591 N N . GLY A 1 196 ? -8.069 24.491 11.558 1.00 79.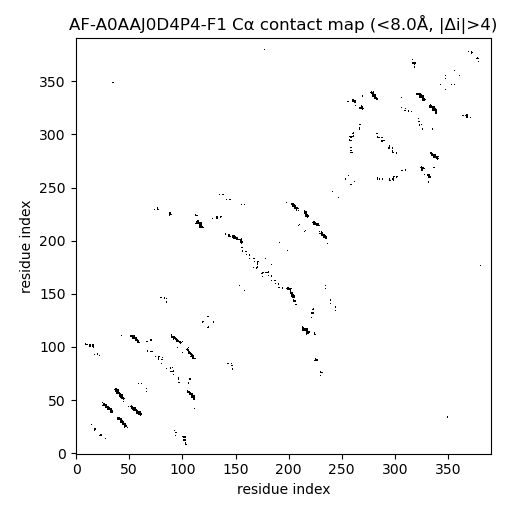31 196 GLY A N 1
ATOM 1592 C CA . GLY A 1 196 ? -7.932 25.520 12.582 1.00 79.31 196 GLY A CA 1
ATOM 1593 C C . GLY A 1 196 ? -6.822 26.524 12.253 1.00 79.31 196 GLY A C 1
ATOM 1594 O O . GLY A 1 196 ? -6.799 27.118 11.176 1.00 79.31 196 GLY A O 1
ATOM 1595 N N . ALA A 1 197 ? -5.887 26.708 13.189 1.00 74.88 197 ALA A N 1
ATOM 1596 C CA . ALA A 1 197 ? -4.740 27.603 13.015 1.00 74.88 197 ALA A CA 1
ATOM 1597 C C . ALA A 1 197 ? -3.679 27.067 12.035 1.00 74.88 197 ALA A C 1
ATOM 1599 O O . ALA A 1 197 ? -2.907 27.852 11.490 1.00 74.88 197 ALA A O 1
ATOM 1600 N N . ASP A 1 198 ? -3.658 25.757 11.787 1.00 72.50 198 ASP A N 1
ATOM 1601 C CA . ASP A 1 198 ? -2.673 25.095 10.926 1.00 72.50 198 ASP A CA 1
ATOM 1602 C C . ASP A 1 198 ? -3.085 25.190 9.432 1.00 72.50 198 ASP A C 1
ATOM 1604 O O . ASP A 1 198 ? -2.336 24.818 8.529 1.00 72.50 198 ASP A O 1
ATOM 1608 N N . GLY A 1 199 ? -4.269 25.743 9.134 1.00 68.75 199 GLY A N 1
ATOM 1609 C CA . GLY A 1 199 ? -4.783 25.892 7.769 1.00 68.75 199 GLY A CA 1
ATOM 1610 C C . GLY A 1 199 ? -3.969 26.829 6.874 1.00 68.75 199 GLY A C 1
ATOM 1611 O O . GLY A 1 199 ? -3.991 26.655 5.653 1.00 68.75 199 GLY A O 1
ATOM 1612 N N . SER A 1 200 ? -3.248 27.789 7.458 1.00 79.31 200 SER A N 1
ATOM 1613 C CA . SER A 1 200 ? -2.330 28.686 6.744 1.00 79.31 200 SER A CA 1
ATOM 1614 C C . SER A 1 200 ? -0.895 28.162 6.669 1.00 79.31 200 SER A C 1
ATOM 1616 O O . SER A 1 200 ? -0.040 28.862 6.131 1.00 79.31 200 SER A O 1
ATOM 1618 N N . ASP A 1 201 ? -0.612 26.988 7.241 1.00 77.56 201 ASP A N 1
ATOM 1619 C CA . ASP A 1 201 ? 0.716 26.385 7.165 1.00 77.56 201 ASP A CA 1
ATOM 1620 C C . ASP A 1 201 ? 1.055 26.039 5.707 1.00 77.56 201 ASP A C 1
ATOM 1622 O O . ASP A 1 201 ? 0.184 25.711 4.899 1.00 77.56 201 ASP A O 1
ATOM 1626 N N . THR A 1 202 ? 2.329 26.161 5.368 1.00 79.00 202 THR A N 1
ATOM 1627 C CA . THR A 1 202 ? 2.889 25.850 4.051 1.00 79.00 202 THR A CA 1
ATOM 1628 C C . THR A 1 202 ? 3.883 24.696 4.119 1.00 79.00 202 THR A C 1
ATOM 1630 O O . THR A 1 202 ? 4.367 24.265 3.075 1.00 79.00 202 THR A O 1
ATOM 1633 N N . ALA A 1 203 ? 4.197 24.192 5.317 1.00 75.12 203 ALA A N 1
ATOM 1634 C CA . ALA A 1 203 ? 5.087 23.060 5.507 1.00 75.12 203 ALA A CA 1
ATOM 1635 C C . ALA A 1 203 ? 4.487 21.784 4.895 1.00 75.12 203 ALA A C 1
ATOM 1637 O O . ALA A 1 203 ? 3.447 21.274 5.327 1.00 75.12 203 ALA A O 1
ATOM 1638 N N . LEU A 1 204 ? 5.178 21.240 3.901 1.00 72.19 204 LEU A N 1
ATOM 1639 C CA . LEU A 1 204 ? 4.796 20.047 3.160 1.00 72.19 204 LEU A CA 1
ATOM 1640 C C . LEU A 1 204 ? 5.924 19.025 3.241 1.00 72.19 204 LEU A C 1
ATOM 1642 O O . LEU A 1 204 ? 7.090 19.382 3.127 1.00 72.19 204 LEU A O 1
ATOM 1646 N N . ALA A 1 205 ? 5.567 17.757 3.403 1.00 70.12 205 ALA A N 1
ATOM 1647 C CA . ALA A 1 205 ? 6.497 16.649 3.273 1.00 70.12 205 ALA A CA 1
ATOM 1648 C C . ALA A 1 205 ? 5.810 15.473 2.570 1.00 70.12 205 ALA A C 1
ATOM 1650 O O . ALA A 1 205 ? 4.584 15.417 2.426 1.00 70.12 205 ALA A O 1
ATOM 1651 N N . MET A 1 206 ? 6.596 14.507 2.122 1.00 71.44 206 MET A N 1
ATOM 1652 C CA . MET A 1 206 ? 6.068 13.250 1.614 1.00 71.44 206 MET A CA 1
ATOM 1653 C C . MET A 1 206 ? 5.669 12.330 2.774 1.00 71.44 206 MET A C 1
ATOM 1655 O O . MET A 1 206 ? 6.329 12.264 3.810 1.00 71.44 206 MET A O 1
ATOM 1659 N N . ASP A 1 207 ? 4.603 11.561 2.571 1.00 69.19 207 ASP A N 1
ATOM 1660 C CA . ASP A 1 207 ? 4.204 10.439 3.422 1.00 69.19 207 ASP A CA 1
ATOM 1661 C C . ASP A 1 207 ? 4.054 9.206 2.523 1.00 69.19 207 ASP A C 1
ATOM 1663 O O . ASP A 1 207 ? 3.531 9.302 1.412 1.00 69.19 207 ASP A O 1
ATOM 1667 N N . HIS A 1 208 ? 4.486 8.023 2.967 1.00 65.81 208 HIS A N 1
ATOM 1668 C CA . HIS A 1 208 ? 4.241 6.804 2.194 1.00 65.81 208 HIS A CA 1
ATOM 1669 C C . HIS A 1 208 ? 2.736 6.550 1.965 1.00 65.81 208 HIS A C 1
ATOM 1671 O O . HIS A 1 208 ? 2.358 5.942 0.968 1.00 65.81 208 HIS A O 1
ATOM 1677 N N . GLY A 1 209 ? 1.868 6.953 2.902 1.00 59.12 209 GLY A N 1
ATOM 1678 C CA . GLY A 1 209 ? 0.404 6.876 2.770 1.00 59.12 209 GLY A CA 1
ATOM 1679 C C . GLY A 1 209 ? -0.212 5.463 2.793 1.00 59.12 209 GLY A C 1
ATOM 1680 O O . GLY A 1 209 ? -1.407 5.327 3.033 1.00 59.12 209 GLY A O 1
ATOM 1681 N N . ASP A 1 210 ? 0.585 4.405 2.598 1.00 66.12 210 ASP A N 1
ATOM 1682 C CA . ASP A 1 210 ? 0.144 2.995 2.573 1.00 66.12 210 ASP A CA 1
ATOM 1683 C C . ASP A 1 210 ? 1.033 2.078 3.447 1.00 66.12 210 ASP A C 1
ATOM 1685 O O . ASP A 1 210 ? 1.586 1.070 2.987 1.00 66.12 210 ASP A O 1
ATOM 1689 N N . PHE A 1 211 ? 1.207 2.457 4.721 1.00 66.81 211 PHE A N 1
ATOM 1690 C CA . PHE A 1 211 ? 1.925 1.672 5.738 1.00 66.81 211 PHE A CA 1
ATOM 1691 C C . PHE A 1 211 ? 1.096 0.477 6.211 1.00 66.81 211 PHE A C 1
ATOM 1693 O O . PHE A 1 211 ? 0.464 0.494 7.269 1.00 66.81 211 PHE A O 1
ATOM 1700 N N . LYS A 1 212 ? 1.136 -0.598 5.431 1.00 68.81 212 LYS A N 1
ATOM 1701 C CA . LYS A 1 212 ? 0.582 -1.897 5.815 1.00 68.81 212 LYS A CA 1
ATOM 1702 C C . LYS A 1 212 ? 1.647 -2.991 5.738 1.00 68.81 212 LYS A C 1
ATOM 1704 O O . LYS A 1 212 ? 2.541 -2.887 4.896 1.00 68.81 212 LYS A O 1
ATOM 1709 N N . PRO A 1 213 ? 1.578 -4.038 6.582 1.00 70.62 213 PRO A N 1
ATOM 1710 C CA . PRO A 1 213 ? 2.593 -5.094 6.627 1.00 70.62 213 PRO A CA 1
ATOM 1711 C C . PRO A 1 213 ? 2.919 -5.709 5.261 1.00 70.62 213 PRO A C 1
ATOM 1713 O O . PRO A 1 213 ? 4.071 -6.011 4.967 1.00 70.62 213 PRO A O 1
ATOM 1716 N N . GLU A 1 214 ? 1.929 -5.815 4.375 1.00 70.44 214 GLU A N 1
ATOM 1717 C CA . GLU A 1 214 ? 2.075 -6.387 3.033 1.00 70.44 214 GLU A CA 1
ATOM 1718 C C . GLU A 1 214 ? 2.971 -5.556 2.102 1.00 70.44 214 GLU A C 1
ATOM 1720 O O . GLU A 1 214 ? 3.406 -6.060 1.059 1.00 70.44 214 GLU A O 1
ATOM 1725 N N . ASN A 1 215 ? 3.219 -4.295 2.461 1.00 75.94 215 ASN A N 1
ATOM 1726 C CA . ASN A 1 215 ? 4.092 -3.373 1.750 1.00 75.94 215 ASN A CA 1
ATOM 1727 C C . ASN A 1 215 ? 5.456 -3.198 2.426 1.00 75.94 215 ASN A C 1
ATOM 1729 O O . ASN A 1 215 ? 6.299 -2.520 1.854 1.00 75.94 215 ASN A O 1
ATOM 1733 N N . ILE A 1 216 ? 5.707 -3.798 3.591 1.00 80.94 216 ILE A N 1
ATOM 1734 C CA . ILE A 1 216 ? 7.001 -3.701 4.277 1.00 80.94 216 ILE A CA 1
ATOM 1735 C C . ILE A 1 216 ? 7.863 -4.912 3.912 1.00 80.94 216 ILE A C 1
ATOM 1737 O O . ILE A 1 216 ? 7.403 -6.052 4.015 1.00 80.94 216 ILE A O 1
ATOM 1741 N N . ILE A 1 217 ? 9.110 -4.670 3.503 1.00 83.81 217 ILE A N 1
ATOM 1742 C CA . ILE A 1 217 ? 10.091 -5.717 3.197 1.00 83.81 217 ILE A CA 1
ATOM 1743 C C . ILE A 1 217 ? 11.116 -5.798 4.326 1.00 83.81 217 ILE A C 1
ATOM 1745 O O . ILE A 1 217 ? 11.692 -4.784 4.719 1.00 83.81 217 ILE A O 1
ATOM 1749 N N . VAL A 1 218 ? 11.340 -7.008 4.838 1.00 88.94 218 VAL A N 1
ATOM 1750 C CA . VAL A 1 218 ? 12.286 -7.291 5.925 1.00 88.94 218 VAL A CA 1
ATOM 1751 C C . VAL A 1 218 ? 13.289 -8.383 5.546 1.00 88.94 218 VAL A C 1
ATOM 1753 O O . VAL A 1 218 ? 12.963 -9.278 4.758 1.00 88.94 218 VAL A O 1
ATOM 1756 N N . ASP A 1 219 ? 14.497 -8.328 6.112 1.00 90.88 219 ASP A N 1
ATOM 1757 C CA . ASP A 1 219 ? 15.475 -9.425 6.025 1.00 90.88 219 ASP A CA 1
ATOM 1758 C C . ASP A 1 219 ? 15.182 -10.567 7.015 1.00 90.88 219 ASP A C 1
ATOM 1760 O O . ASP A 1 219 ? 14.137 -10.604 7.669 1.00 90.88 219 ASP A O 1
ATOM 1764 N N . GLN A 1 220 ? 16.094 -11.542 7.083 1.00 90.62 220 GLN A N 1
ATOM 1765 C CA . GLN A 1 220 ? 15.960 -12.725 7.940 1.00 90.62 220 GLN A CA 1
ATOM 1766 C C . GLN A 1 220 ? 15.989 -12.364 9.433 1.00 90.62 220 GLN A C 1
ATOM 1768 O O . GLN A 1 220 ? 15.396 -13.066 10.255 1.00 90.62 220 GLN A O 1
ATOM 1773 N N . GLU A 1 221 ? 16.626 -11.247 9.774 1.00 92.12 221 GLU A N 1
ATOM 1774 C CA . GLU A 1 221 ? 16.728 -10.676 11.113 1.00 92.12 221 GLU A CA 1
ATOM 1775 C C . GLU A 1 221 ? 15.607 -9.668 11.422 1.00 92.12 221 GLU A C 1
ATOM 1777 O O . GLU A 1 221 ? 15.607 -9.071 12.498 1.00 92.12 221 GLU A O 1
ATOM 1782 N N . TYR A 1 222 ? 14.626 -9.510 10.525 1.00 88.50 222 TYR A N 1
ATOM 1783 C CA . TYR A 1 222 ? 13.516 -8.557 10.630 1.00 88.50 222 TYR A CA 1
ATOM 1784 C C . TYR A 1 222 ? 13.941 -7.078 10.638 1.00 88.50 222 TYR A C 1
ATOM 1786 O O . TYR A 1 222 ? 13.212 -6.214 11.140 1.00 88.50 222 TYR A O 1
ATOM 1794 N N . ASN A 1 223 ? 15.092 -6.755 10.046 1.00 91.56 223 ASN A N 1
ATOM 1795 C CA . ASN A 1 223 ? 15.422 -5.374 9.727 1.00 91.56 223 ASN A CA 1
ATOM 1796 C C . ASN A 1 223 ? 14.604 -4.929 8.516 1.00 91.56 223 ASN A C 1
ATOM 1798 O O . ASN A 1 223 ? 14.574 -5.618 7.492 1.00 91.56 223 ASN A O 1
ATOM 1802 N N . VAL A 1 224 ? 13.962 -3.768 8.611 1.00 87.56 224 VAL A N 1
ATOM 1803 C CA . VAL A 1 224 ? 13.184 -3.201 7.510 1.00 87.56 224 VAL A CA 1
ATOM 1804 C C . VAL A 1 224 ? 14.144 -2.710 6.428 1.00 87.56 224 VAL A C 1
ATOM 1806 O O . VAL A 1 224 ? 14.980 -1.844 6.669 1.00 87.56 224 VAL A O 1
ATOM 1809 N N . LYS A 1 225 ? 14.038 -3.291 5.230 1.00 87.12 225 LYS A N 1
ATOM 1810 C CA . LYS A 1 225 ? 14.888 -2.971 4.071 1.00 87.12 225 LYS A CA 1
ATOM 1811 C C . LYS A 1 225 ? 14.284 -1.925 3.154 1.00 87.12 225 LYS A C 1
ATOM 1813 O O . LYS A 1 225 ? 15.014 -1.253 2.437 1.00 87.12 225 LYS A O 1
ATOM 1818 N N . GLY A 1 226 ? 12.965 -1.795 3.172 1.00 79.69 226 GLY A N 1
ATOM 1819 C CA . GLY A 1 226 ? 12.262 -0.837 2.340 1.00 79.69 226 GLY A CA 1
ATOM 1820 C C . GLY A 1 226 ? 10.769 -1.104 2.300 1.00 79.69 226 GLY A C 1
ATOM 1821 O O . GLY A 1 226 ? 10.245 -1.994 2.979 1.00 79.69 226 GLY A O 1
ATOM 1822 N N . MET A 1 227 ? 10.088 -0.308 1.485 1.00 72.62 227 MET A N 1
ATOM 1823 C CA . MET A 1 227 ? 8.643 -0.355 1.321 1.00 72.62 227 MET A CA 1
ATOM 1824 C C . MET A 1 227 ? 8.277 -0.500 -0.152 1.00 72.62 227 MET A C 1
ATOM 1826 O O . MET A 1 227 ? 8.984 -0.028 -1.041 1.00 72.62 227 MET A O 1
ATOM 1830 N N . ARG A 1 228 ? 7.164 -1.182 -0.413 1.00 64.75 228 ARG A N 1
ATOM 1831 C CA . ARG A 1 228 ? 6.593 -1.343 -1.746 1.00 64.75 228 ARG A CA 1
ATOM 1832 C C . ARG A 1 228 ? 5.465 -0.336 -1.945 1.00 64.75 228 ARG A C 1
ATOM 1834 O O . ARG A 1 228 ? 4.504 -0.334 -1.181 1.00 64.75 228 ARG A O 1
ATOM 1841 N N . GLY A 1 229 ? 5.537 0.403 -3.045 1.00 57.81 229 GLY A N 1
ATOM 1842 C CA . GLY A 1 229 ? 4.633 1.510 -3.357 1.00 57.81 229 GLY A CA 1
ATOM 1843 C C . GLY A 1 229 ? 5.425 2.806 -3.487 1.00 57.81 229 GLY A C 1
ATOM 1844 O O . GLY A 1 229 ? 6.618 2.826 -3.186 1.00 57.81 229 GLY A O 1
ATOM 1845 N N . THR A 1 230 ? 4.786 3.864 -3.978 1.00 46.41 230 THR A N 1
ATOM 1846 C CA . THR A 1 230 ? 5.371 5.206 -3.948 1.00 46.41 230 THR A CA 1
ATOM 1847 C C . THR A 1 230 ? 4.741 6.033 -2.849 1.00 46.41 230 THR A C 1
ATOM 1849 O O . THR A 1 230 ? 3.512 6.031 -2.745 1.00 46.41 230 THR A O 1
ATOM 1852 N N . PRO A 1 231 ? 5.549 6.794 -2.101 1.00 46.38 231 PRO A N 1
ATOM 1853 C CA . PRO A 1 231 ? 5.038 7.871 -1.277 1.00 46.38 231 PRO A CA 1
ATOM 1854 C C . PRO A 1 231 ? 4.242 8.889 -2.084 1.00 46.38 231 PRO A C 1
ATOM 1856 O O . PRO A 1 231 ? 4.430 9.023 -3.290 1.00 46.38 231 PRO A O 1
ATOM 1859 N N . SER A 1 232 ? 3.352 9.597 -1.404 1.00 40.31 232 SER A N 1
ATOM 1860 C CA . SER A 1 232 ? 2.546 10.684 -1.949 1.00 40.31 232 SER A CA 1
ATOM 1861 C C . SER A 1 232 ? 2.723 11.942 -1.102 1.00 40.31 232 SER A C 1
ATOM 1863 O O . SER A 1 232 ? 2.986 11.855 0.097 1.00 40.31 232 SER A O 1
ATOM 1865 N N . GLU A 1 233 ? 2.544 13.114 -1.707 1.00 33.78 233 GLU A N 1
ATOM 1866 C CA . GLU A 1 233 ? 2.516 14.396 -0.992 1.00 33.78 233 GLU A CA 1
ATOM 1867 C C . GLU A 1 233 ? 1.438 14.384 0.109 1.00 33.78 233 GLU A C 1
ATOM 1869 O O . GLU A 1 233 ? 0.271 14.075 -0.161 1.00 33.78 233 GLU A O 1
ATOM 1874 N N . ALA A 1 234 ? 1.805 14.746 1.341 1.00 36.41 234 ALA A N 1
ATOM 1875 C CA . ALA A 1 234 ? 0.868 14.899 2.450 1.00 36.41 234 ALA A CA 1
ATOM 1876 C C . ALA A 1 234 ? 1.202 16.156 3.262 1.00 36.41 234 ALA A C 1
ATOM 1878 O O . ALA A 1 234 ? 2.297 16.293 3.800 1.00 36.41 234 ALA A O 1
ATOM 1879 N N . TYR A 1 235 ? 0.243 17.071 3.413 1.00 32.16 235 TYR A N 1
ATOM 1880 C CA . TYR A 1 235 ? 0.413 18.192 4.337 1.00 32.16 235 TYR A CA 1
ATOM 1881 C C . TYR A 1 235 ? 0.421 17.659 5.760 1.00 32.16 235 TYR A C 1
ATOM 1883 O O . TYR A 1 235 ? -0.523 16.995 6.203 1.00 32.16 235 TYR A O 1
ATOM 1891 N N . ALA A 1 236 ? 1.506 17.913 6.472 1.00 32.09 236 ALA A N 1
ATOM 1892 C CA . ALA A 1 236 ? 1.645 17.384 7.806 1.00 32.09 236 ALA A CA 1
ATOM 1893 C C . ALA A 1 236 ? 0.979 18.318 8.803 1.00 32.09 236 ALA A C 1
ATOM 1895 O O . ALA A 1 236 ? 1.474 19.383 9.160 1.00 32.09 236 ALA A O 1
ATOM 1896 N N . ILE A 1 237 ? -0.119 17.834 9.351 1.00 30.84 237 ILE A N 1
ATOM 1897 C CA . ILE A 1 237 ? -0.597 18.329 10.627 1.00 30.84 237 ILE A CA 1
ATOM 1898 C C . ILE A 1 237 ? 0.333 17.725 11.694 1.00 30.84 237 ILE A C 1
ATOM 1900 O O . ILE A 1 237 ? 0.301 16.521 11.954 1.00 30.84 237 ILE A O 1
ATOM 1904 N N . ARG A 1 238 ? 1.243 18.558 12.223 1.00 39.12 238 ARG A N 1
ATOM 1905 C CA . ARG A 1 238 ? 2.123 18.360 13.402 1.00 39.12 238 ARG A CA 1
ATOM 1906 C C . ARG A 1 238 ? 2.726 16.958 13.611 1.00 39.12 238 ARG A C 1
ATOM 1908 O O . ARG A 1 238 ? 2.770 16.463 14.737 1.00 39.12 238 ARG A O 1
ATOM 1915 N N . LYS A 1 239 ? 3.238 16.319 12.552 1.00 37.66 239 LYS A N 1
ATOM 1916 C CA . LYS A 1 239 ? 4.087 15.112 12.678 1.00 37.66 239 LYS A CA 1
ATOM 1917 C C . LYS A 1 239 ? 5.572 15.444 12.934 1.00 37.66 239 LYS A C 1
ATOM 1919 O O . LYS A 1 239 ? 6.301 14.568 13.380 1.00 37.66 239 LYS A O 1
ATOM 1924 N N . TYR A 1 240 ? 6.000 16.686 12.687 1.00 37.38 240 TYR A N 1
ATOM 1925 C CA . TYR A 1 240 ? 7.413 17.103 12.629 1.00 37.38 240 TYR A CA 1
ATOM 1926 C C . TYR A 1 240 ? 8.131 17.267 13.976 1.00 37.38 240 TYR A C 1
ATOM 1928 O O . TYR A 1 240 ? 9.351 17.188 14.018 1.00 37.38 240 TYR A O 1
ATOM 1936 N N . ASP A 1 241 ? 7.397 17.461 15.075 1.00 41.00 241 ASP A N 1
ATOM 1937 C CA . ASP A 1 241 ? 7.985 17.586 16.421 1.00 41.00 241 ASP A CA 1
ATOM 1938 C C . ASP A 1 241 ? 8.057 16.234 17.161 1.00 41.00 241 ASP A C 1
ATOM 1940 O O . ASP A 1 241 ? 8.306 16.189 18.365 1.00 41.00 241 ASP A O 1
ATOM 1944 N N . LEU A 1 242 ? 7.767 15.118 16.479 1.00 39.94 242 LEU A N 1
ATOM 1945 C CA . LEU A 1 242 ? 7.684 13.793 17.094 1.00 39.94 242 LEU A CA 1
ATOM 1946 C C . LEU A 1 242 ? 9.034 13.071 17.023 1.00 39.94 242 LEU A C 1
ATOM 1948 O O . LEU A 1 242 ? 9.398 12.513 15.992 1.00 39.94 242 LEU A O 1
ATOM 1952 N N . THR A 1 243 ? 9.748 12.991 18.143 1.00 44.66 243 THR A N 1
ATOM 1953 C CA . THR A 1 243 ? 10.904 12.089 18.273 1.00 44.66 243 THR A CA 1
ATOM 1954 C C . THR A 1 243 ? 10.460 10.627 18.477 1.00 44.66 243 THR A C 1
ATOM 1956 O O . THR A 1 243 ? 9.321 10.359 18.866 1.00 44.66 243 THR A O 1
ATOM 1959 N N . ASP A 1 244 ? 11.357 9.642 18.303 1.00 45.00 244 ASP A N 1
ATOM 1960 C CA . ASP A 1 244 ? 11.092 8.237 18.706 1.00 45.00 244 ASP A CA 1
ATOM 1961 C C . ASP A 1 244 ? 10.670 8.144 20.185 1.00 45.00 244 ASP A C 1
ATOM 1963 O O . ASP A 1 244 ? 9.781 7.371 20.550 1.00 45.00 244 ASP A O 1
ATOM 1967 N N . GLN A 1 245 ? 11.254 8.992 21.038 1.00 46.31 245 GLN A N 1
ATOM 1968 C CA . GLN A 1 245 ? 10.863 9.102 22.438 1.00 46.31 245 GLN A CA 1
ATOM 1969 C C . GLN A 1 245 ? 9.432 9.634 22.585 1.00 46.31 245 GLN A C 1
ATOM 1971 O O . GLN A 1 245 ? 8.684 9.107 23.410 1.00 46.31 245 GLN A O 1
ATOM 1976 N N . ASP A 1 246 ? 9.019 10.609 21.775 1.00 42.59 246 ASP A N 1
ATOM 1977 C CA . ASP A 1 246 ? 7.647 11.122 21.768 1.00 42.59 246 ASP A CA 1
ATOM 1978 C C . ASP A 1 246 ? 6.660 10.078 21.259 1.00 42.59 246 ASP A C 1
ATOM 1980 O O . ASP A 1 246 ? 5.632 9.865 21.896 1.00 42.59 246 ASP A O 1
ATOM 1984 N N . LEU A 1 247 ? 6.976 9.350 20.186 1.00 48.44 247 LEU A N 1
ATOM 1985 C CA . LEU A 1 247 ? 6.137 8.255 19.696 1.00 48.44 247 LEU A CA 1
ATOM 1986 C C . LEU A 1 247 ? 5.977 7.173 20.768 1.00 48.44 247 LEU A C 1
ATOM 1988 O O . LEU A 1 247 ? 4.854 6.805 21.108 1.00 48.44 247 LEU A O 1
ATOM 1992 N N . ARG A 1 248 ? 7.069 6.720 21.393 1.00 52.94 248 ARG A N 1
ATOM 1993 C CA . ARG A 1 248 ? 7.020 5.733 22.487 1.00 52.94 248 ARG A CA 1
ATOM 1994 C C . ARG A 1 248 ? 6.264 6.251 23.715 1.00 52.94 248 ARG A C 1
ATOM 1996 O O . ARG A 1 248 ? 5.541 5.481 24.344 1.00 52.94 248 ARG A O 1
ATOM 2003 N N . ALA A 1 249 ? 6.394 7.535 24.047 1.00 50.91 249 ALA A N 1
ATOM 2004 C CA . ALA A 1 249 ? 5.704 8.157 25.178 1.00 50.91 249 ALA A CA 1
ATOM 2005 C C . ALA A 1 249 ? 4.219 8.461 24.900 1.00 50.91 249 ALA A C 1
ATOM 2007 O O . ALA A 1 249 ? 3.414 8.536 25.834 1.00 50.91 249 ALA A O 1
ATOM 2008 N N . LYS A 1 250 ? 3.839 8.660 23.632 1.00 47.03 250 LYS A N 1
ATOM 2009 C CA . LYS A 1 250 ? 2.490 9.070 23.208 1.00 47.03 250 LYS A CA 1
ATOM 2010 C C . LYS A 1 250 ? 1.669 7.927 22.618 1.00 47.03 250 LYS A C 1
ATOM 2012 O O . LYS A 1 250 ? 0.445 8.055 22.586 1.00 47.03 250 LYS A O 1
ATOM 2017 N N . LEU A 1 251 ? 2.290 6.810 22.224 1.00 56.16 251 LEU A N 1
ATOM 2018 C CA . LEU A 1 251 ? 1.608 5.567 21.863 1.00 56.16 251 LEU A CA 1
ATOM 2019 C C . LEU A 1 251 ? 0.810 5.066 23.066 1.00 56.16 251 LEU A C 1
ATOM 2021 O O . LEU A 1 251 ? 1.312 4.412 23.981 1.00 56.16 251 LEU A O 1
ATOM 2025 N N . ARG A 1 252 ? -0.479 5.386 23.062 1.00 58.84 252 ARG A N 1
ATOM 2026 C CA . ARG A 1 252 ? -1.422 4.915 24.065 1.00 58.84 252 ARG A CA 1
ATOM 2027 C C . ARG A 1 252 ? -2.124 3.693 23.521 1.00 58.84 252 ARG A C 1
ATOM 2029 O O . ARG A 1 252 ? -2.629 3.685 22.401 1.00 58.84 252 ARG A O 1
ATOM 2036 N N . LYS A 1 253 ? -2.192 2.655 24.348 1.00 67.56 253 LYS A N 1
ATOM 2037 C CA . LYS A 1 253 ? -3.086 1.535 24.080 1.00 67.56 253 LYS A CA 1
ATOM 2038 C C . LYS A 1 253 ? -4.510 2.084 23.988 1.00 67.56 253 LYS A C 1
ATOM 2040 O O . LYS A 1 253 ? -4.990 2.661 24.962 1.00 67.56 253 LYS A O 1
ATOM 2045 N N . ILE A 1 254 ? -5.175 1.866 22.855 1.00 70.19 254 ILE A N 1
ATOM 2046 C CA . ILE A 1 254 ? -6.606 2.142 22.725 1.00 70.19 254 ILE A CA 1
ATOM 2047 C C . ILE A 1 254 ? -7.336 1.231 23.727 1.00 70.19 254 ILE A C 1
ATOM 2049 O O . ILE A 1 254 ? -7.143 0.008 23.686 1.00 70.19 254 ILE A O 1
ATOM 2053 N N . PRO A 1 255 ? -8.100 1.787 24.682 1.00 77.19 255 PRO A N 1
ATOM 2054 C CA . PRO A 1 255 ? -8.864 0.983 25.625 1.00 77.19 255 PRO A CA 1
ATOM 2055 C C . PRO A 1 255 ? -9.854 0.072 24.894 1.00 77.19 255 PRO A C 1
ATOM 2057 O O . PRO A 1 255 ? -10.484 0.485 23.928 1.00 77.19 255 PRO A O 1
ATOM 2060 N N . ASP A 1 256 ? -10.044 -1.160 25.383 1.00 79.62 256 ASP A N 1
ATOM 2061 C CA . ASP A 1 256 ? -10.933 -2.130 24.719 1.00 79.62 256 ASP A CA 1
ATOM 2062 C C . ASP A 1 256 ? -12.355 -1.578 24.524 1.00 79.62 256 ASP A C 1
ATOM 2064 O O . ASP A 1 256 ? -12.962 -1.815 23.489 1.00 79.62 256 ASP A O 1
ATOM 2068 N N . ARG A 1 257 ? -12.846 -0.792 25.490 1.00 78.25 257 ARG A N 1
ATOM 2069 C CA . ARG A 1 257 ? -14.168 -0.147 25.453 1.00 78.25 257 ARG A CA 1
ATOM 2070 C C . ARG A 1 257 ? -14.355 0.856 24.310 1.00 78.25 257 ARG A C 1
ATOM 2072 O O . ARG A 1 257 ? -15.495 1.159 23.993 1.00 78.25 257 ARG A O 1
ATOM 2079 N N . ASP A 1 258 ? -13.261 1.371 23.751 1.00 73.31 258 ASP A N 1
ATOM 2080 C CA . ASP A 1 258 ? -13.273 2.392 22.702 1.00 73.31 258 ASP A CA 1
ATOM 2081 C C . ASP A 1 258 ? -13.118 1.746 21.310 1.00 73.31 258 ASP A C 1
ATOM 2083 O O . ASP A 1 258 ? -13.432 2.369 20.307 1.00 73.31 258 ASP A O 1
ATOM 2087 N N . ALA A 1 259 ? -12.666 0.486 21.238 1.00 74.19 259 ALA A N 1
ATOM 2088 C CA . ALA A 1 259 ? -12.429 -0.236 19.981 1.00 74.19 259 ALA A CA 1
ATOM 2089 C C . ALA A 1 259 ? -13.354 -1.442 19.757 1.00 74.19 259 ALA A C 1
ATOM 2091 O O . ALA A 1 259 ? -13.556 -1.863 18.618 1.00 74.19 259 ALA A O 1
ATOM 2092 N N . PHE A 1 260 ? -13.899 -2.023 20.828 1.00 84.75 260 PHE A N 1
ATOM 2093 C CA . PHE A 1 260 ? -14.720 -3.228 20.781 1.00 84.75 260 PHE A CA 1
ATOM 2094 C C . PHE A 1 260 ? -16.015 -3.050 21.586 1.00 84.75 260 PHE A C 1
ATOM 2096 O O . PHE A 1 260 ? -15.962 -2.627 22.743 1.00 84.75 260 PHE A O 1
ATOM 2103 N N . PRO A 1 261 ? -17.190 -3.400 21.033 1.00 84.31 261 PRO A N 1
ATOM 2104 C CA . PRO A 1 261 ? -18.439 -3.310 21.773 1.00 84.31 261 PRO A CA 1
ATOM 2105 C C . PRO A 1 261 ? -18.499 -4.375 22.873 1.00 84.31 261 PRO A C 1
ATOM 2107 O O . PRO A 1 261 ? -17.916 -5.462 22.773 1.00 84.31 261 PRO A O 1
ATOM 2110 N N . LYS A 1 262 ? -19.221 -4.067 23.954 1.00 85.31 262 LYS A N 1
ATOM 2111 C CA . LYS A 1 262 ? -19.492 -5.039 25.021 1.00 85.31 262 LYS A CA 1
ATOM 2112 C C . LYS A 1 262 ? -20.395 -6.156 24.509 1.00 85.31 262 LYS A C 1
ATOM 2114 O O . LYS A 1 262 ? -21.247 -5.941 23.653 1.00 85.31 262 LYS A O 1
ATOM 2119 N N . MET A 1 263 ? -20.227 -7.343 25.084 1.00 77.75 263 MET A N 1
ATOM 2120 C CA . MET A 1 263 ? -21.145 -8.456 24.858 1.00 77.75 263 MET A CA 1
ATOM 2121 C C . MET A 1 263 ? -22.578 -8.072 25.271 1.00 77.75 263 MET A C 1
ATOM 2123 O O . MET A 1 263 ? -22.789 -7.607 26.393 1.00 77.75 263 MET A O 1
ATOM 2127 N N . THR A 1 264 ? -23.552 -8.323 24.394 1.00 76.06 264 THR A N 1
ATOM 2128 C CA . THR A 1 264 ? -24.985 -8.339 24.733 1.00 76.06 264 THR A CA 1
ATOM 2129 C C . THR A 1 264 ? -25.484 -9.787 24.818 1.00 76.06 264 THR A C 1
ATOM 2131 O O . THR A 1 264 ? -24.793 -10.714 24.394 1.00 76.06 264 THR A O 1
ATOM 2134 N N . GLN A 1 265 ? -26.649 -10.010 25.435 1.00 70.12 265 GLN A N 1
ATOM 2135 C CA . GLN A 1 265 ? -27.164 -11.363 25.704 1.00 70.12 265 GLN A CA 1
ATOM 2136 C C . GLN A 1 265 ? -27.652 -12.099 24.443 1.00 70.12 265 GLN A C 1
ATOM 2138 O O . GLN A 1 265 ? -27.724 -13.323 24.454 1.00 70.12 265 GLN A O 1
ATOM 2143 N N . ASP A 1 266 ? -27.931 -11.375 23.358 1.00 74.31 266 ASP A N 1
ATOM 2144 C CA . ASP A 1 266 ? -28.631 -11.896 22.174 1.00 74.31 266 ASP A CA 1
ATOM 2145 C C . ASP A 1 266 ? -27.708 -12.387 21.050 1.00 74.31 266 ASP A C 1
ATOM 2147 O O . ASP A 1 266 ? -28.143 -12.526 19.905 1.00 74.31 266 ASP A O 1
ATOM 2151 N N . ILE A 1 267 ? -26.428 -12.613 21.347 1.00 78.44 267 ILE A N 1
ATOM 2152 C CA . ILE A 1 267 ? -25.416 -12.930 20.339 1.00 78.44 267 ILE A CA 1
ATOM 2153 C C . ILE A 1 267 ? -24.987 -14.411 20.485 1.00 78.44 267 ILE A C 1
ATOM 2155 O O . ILE A 1 267 ? -24.821 -14.918 21.598 1.00 78.44 267 ILE A O 1
ATOM 2159 N N . THR A 1 268 ? -24.731 -15.108 19.369 1.00 87.25 268 THR A N 1
ATOM 2160 C CA . THR A 1 268 ? -24.299 -16.523 19.275 1.00 87.25 268 THR A CA 1
ATOM 2161 C C . THR A 1 268 ? -22.776 -16.731 19.369 1.00 87.25 268 THR A C 1
ATOM 2163 O O . THR A 1 268 ? -22.031 -16.401 18.448 1.00 87.25 268 THR A O 1
ATOM 2166 N N . LEU A 1 269 ? -22.268 -17.272 20.484 1.00 88.94 269 LEU A N 1
ATOM 2167 C CA . LEU A 1 269 ? -20.820 -17.449 20.687 1.00 88.94 269 LEU A CA 1
ATOM 2168 C C . LEU A 1 269 ? -20.211 -18.455 19.708 1.00 88.94 269 LEU A C 1
ATOM 2170 O O . LEU A 1 269 ? -20.766 -19.534 19.502 1.00 88.94 269 LEU A O 1
ATOM 2174 N N . LEU A 1 270 ? -19.016 -18.148 19.192 1.00 88.94 270 LEU A N 1
ATOM 2175 C CA . LEU A 1 270 ? -18.241 -19.125 18.431 1.00 88.94 270 LEU A CA 1
ATOM 2176 C C . LEU A 1 270 ? -17.894 -20.334 19.328 1.00 88.94 270 LEU A C 1
ATOM 2178 O O . LEU A 1 270 ? -17.295 -20.139 20.393 1.00 88.94 270 LEU A O 1
ATOM 2182 N N . PRO A 1 271 ? -18.199 -21.579 18.914 1.00 87.19 271 PRO A N 1
ATOM 2183 C CA . PRO A 1 271 ? -17.883 -22.760 19.709 1.00 87.19 271 PRO A CA 1
ATOM 2184 C C . PRO A 1 271 ? -16.371 -22.899 19.975 1.00 87.19 271 PRO A C 1
ATOM 2186 O O . PRO A 1 271 ? -15.579 -22.757 19.038 1.00 87.19 271 PRO A O 1
ATOM 2189 N N . PRO A 1 272 ? -15.940 -23.253 21.204 1.00 74.56 272 PRO A N 1
ATOM 2190 C CA . PRO A 1 272 ? -14.518 -23.354 21.559 1.00 74.56 272 PRO A CA 1
ATOM 2191 C C . PRO A 1 272 ? -13.705 -24.352 20.721 1.00 74.56 272 PRO A C 1
ATOM 2193 O O . PRO A 1 272 ? -12.502 -24.181 20.561 1.00 74.56 272 PRO A O 1
ATOM 2196 N N . LEU A 1 273 ? -14.356 -25.390 20.185 1.00 74.12 273 LEU A N 1
ATOM 2197 C CA . LEU A 1 273 ? -13.737 -26.449 19.376 1.00 74.12 273 LEU A CA 1
ATOM 2198 C C . LEU A 1 273 ? -13.780 -26.160 17.865 1.00 74.12 273 LEU A C 1
ATOM 2200 O O . LEU A 1 273 ? -13.606 -27.069 17.054 1.00 74.12 273 LEU A O 1
ATOM 2204 N N . SER A 1 274 ? -14.042 -24.914 17.469 1.00 79.94 274 SER A N 1
ATOM 2205 C CA . SER A 1 274 ? -14.086 -24.545 16.055 1.00 79.94 274 SER A CA 1
ATOM 2206 C C . SER A 1 274 ? -12.697 -24.612 15.424 1.00 79.94 274 SER A C 1
ATOM 2208 O O . SER A 1 274 ? -11.722 -24.087 15.962 1.00 79.94 274 SER A O 1
ATOM 2210 N N . ASP A 1 275 ? -12.613 -25.213 14.240 1.00 81.88 275 ASP A N 1
ATOM 2211 C CA . ASP A 1 275 ? -11.395 -25.236 13.435 1.00 81.88 275 ASP A CA 1
ATOM 2212 C C . ASP A 1 275 ? -11.107 -23.835 12.870 1.00 81.88 275 ASP A C 1
ATOM 2214 O O . ASP A 1 275 ? -11.597 -23.446 11.807 1.00 81.88 275 ASP A O 1
ATOM 2218 N N . VAL A 1 276 ? -10.304 -23.059 13.601 1.00 77.75 276 VAL A N 1
ATOM 2219 C CA . VAL A 1 276 ? -9.969 -21.663 13.271 1.00 77.75 276 VAL A CA 1
ATOM 2220 C C . VAL A 1 276 ? -9.284 -21.498 11.912 1.00 77.75 276 VAL A C 1
ATOM 2222 O O . VAL A 1 276 ? -9.318 -20.405 11.347 1.00 77.75 276 VAL A O 1
ATOM 2225 N N . THR A 1 277 ? -8.694 -22.560 11.350 1.00 75.38 277 THR A N 1
ATOM 2226 C CA . THR A 1 277 ? -8.055 -22.511 10.024 1.00 75.38 277 THR A CA 1
ATOM 2227 C C . THR A 1 277 ? -9.075 -22.354 8.894 1.00 75.38 277 THR A C 1
ATOM 2229 O O . THR A 1 277 ? -8.763 -21.778 7.851 1.00 75.38 277 THR A O 1
ATOM 2232 N N . LYS A 1 278 ? -10.319 -22.784 9.134 1.00 83.12 278 LYS A N 1
ATOM 2233 C CA . LYS A 1 278 ? -11.456 -22.669 8.209 1.00 83.12 278 LYS A CA 1
ATOM 2234 C C . LYS A 1 278 ? -12.264 -21.391 8.408 1.00 83.12 278 LYS A C 1
ATOM 2236 O O . LYS A 1 278 ? -13.263 -21.192 7.720 1.00 83.12 278 LYS A O 1
ATOM 2241 N N . LEU A 1 279 ? -11.846 -20.523 9.330 1.00 82.38 279 LEU A N 1
ATOM 2242 C CA . LEU A 1 279 ? -12.576 -19.315 9.695 1.00 82.38 279 LEU A CA 1
ATOM 2243 C C . LEU A 1 279 ? -11.828 -18.047 9.280 1.00 82.38 279 LEU A C 1
ATOM 2245 O O . LEU A 1 279 ? -10.598 -17.938 9.360 1.00 82.38 279 LEU A O 1
ATOM 2249 N N . PHE A 1 280 ? -12.591 -17.079 8.794 1.00 82.88 280 PHE A N 1
ATOM 2250 C CA . PHE A 1 280 ? -12.175 -15.704 8.583 1.00 82.88 280 PHE A CA 1
ATOM 2251 C C . PHE A 1 280 ? -12.764 -14.855 9.708 1.00 82.88 280 PHE A C 1
ATOM 2253 O O . PHE A 1 280 ? -13.963 -14.915 9.970 1.00 82.88 280 PHE A O 1
ATOM 2260 N N . PHE A 1 281 ? -11.922 -14.076 10.381 1.00 84.06 281 PHE A N 1
ATOM 2261 C CA . PHE A 1 281 ? -12.348 -13.222 11.485 1.00 84.06 281 PHE A CA 1
ATOM 2262 C C . PHE A 1 281 ? -12.427 -11.778 11.009 1.00 84.06 281 PHE A C 1
ATOM 2264 O O . PHE A 1 281 ? -11.399 -11.114 10.875 1.00 84.06 281 PHE A O 1
ATOM 2271 N N . LYS A 1 282 ? -13.646 -11.284 10.781 1.00 81.81 282 LYS A N 1
ATOM 2272 C CA . LYS A 1 282 ? -13.873 -9.865 10.500 1.00 81.81 282 LYS A CA 1
ATOM 2273 C C . LYS A 1 282 ? -13.741 -9.081 11.810 1.00 81.81 282 LYS A C 1
ATOM 2275 O O . LYS A 1 282 ? -14.339 -9.456 12.820 1.00 81.81 282 LYS A O 1
ATOM 2280 N N . ARG A 1 283 ? -12.910 -8.039 11.808 1.00 82.00 283 ARG A N 1
ATOM 2281 C CA . ARG A 1 283 ? -12.577 -7.196 12.971 1.00 82.00 283 ARG A CA 1
ATOM 2282 C C . ARG A 1 283 ? -13.120 -5.774 12.758 1.00 82.00 283 ARG A C 1
ATOM 2284 O O . ARG A 1 283 ? -13.295 -5.392 11.600 1.00 82.00 283 ARG A O 1
ATOM 2291 N N . PRO A 1 284 ? -13.339 -4.989 13.830 1.00 78.00 284 PRO A N 1
ATOM 2292 C CA . PRO A 1 284 ? -13.665 -3.573 13.693 1.00 78.00 284 PRO A CA 1
ATOM 2293 C C . PRO A 1 284 ? -12.583 -2.842 12.897 1.00 78.00 284 PRO A C 1
ATOM 2295 O O . PRO A 1 284 ? -11.394 -3.164 13.000 1.00 78.00 284 PRO A O 1
ATOM 2298 N N . GLN A 1 285 ? -12.980 -1.828 12.136 1.00 71.06 285 GLN A N 1
ATOM 2299 C CA . GLN A 1 285 ? -12.058 -0.965 11.402 1.00 71.06 285 GLN A CA 1
ATOM 2300 C C . GLN A 1 285 ? -11.407 0.044 12.363 1.00 71.06 285 GLN A C 1
ATOM 2302 O O . GLN A 1 285 ? -11.744 1.219 12.396 1.00 71.06 285 GLN A O 1
ATOM 2307 N N . ILE A 1 286 ? -10.465 -0.434 13.185 1.00 69.94 286 ILE A N 1
ATOM 2308 C CA . ILE A 1 286 ? -9.811 0.346 14.258 1.00 69.94 286 ILE A CA 1
ATOM 2309 C C . ILE A 1 286 ? -9.100 1.597 13.714 1.00 69.94 286 ILE A C 1
ATOM 2311 O O . ILE A 1 286 ? -8.979 2.581 14.433 1.00 69.94 286 ILE A O 1
ATOM 2315 N N . HIS A 1 287 ? -8.661 1.593 12.452 1.00 61.75 287 HIS A N 1
ATOM 2316 C CA . HIS A 1 287 ? -8.043 2.767 11.826 1.00 61.75 287 HIS A CA 1
ATOM 2317 C C . HIS A 1 287 ? -9.006 3.963 11.732 1.00 61.75 287 HIS A C 1
ATOM 2319 O O . HIS A 1 287 ? -8.559 5.096 11.867 1.00 61.75 287 HIS A O 1
ATOM 2325 N N . CYS A 1 288 ? -10.316 3.725 11.628 1.00 58.44 288 CYS A N 1
ATOM 2326 C CA . CYS A 1 288 ? -11.330 4.777 11.647 1.00 58.44 288 CYS A CA 1
ATOM 2327 C C . CYS A 1 288 ? -11.491 5.432 13.030 1.00 58.44 288 CYS A C 1
ATOM 2329 O O . CYS A 1 288 ? -12.062 6.510 13.115 1.00 58.44 288 CYS A O 1
ATOM 2331 N N . LEU A 1 289 ? -10.966 4.844 14.119 1.00 60.03 289 LEU A N 1
ATOM 2332 C CA . LEU A 1 289 ? -10.957 5.489 15.446 1.00 60.03 289 LEU A CA 1
ATOM 2333 C C . LEU A 1 289 ? -10.047 6.726 15.497 1.00 60.03 289 LEU A C 1
ATOM 2335 O O . LEU A 1 289 ? -10.151 7.511 16.437 1.00 60.03 289 LEU A O 1
ATOM 2339 N N . LEU A 1 290 ? -9.118 6.850 14.542 1.00 54.25 290 LEU A N 1
ATOM 2340 C CA . LEU A 1 290 ? -8.137 7.935 14.466 1.00 54.25 290 LEU A CA 1
ATOM 2341 C C . LEU A 1 290 ? -8.630 9.126 13.634 1.00 54.25 290 LEU A C 1
ATOM 2343 O O . LEU A 1 290 ? -8.007 10.183 13.676 1.00 54.25 290 LEU A O 1
ATOM 2347 N N . GLU A 1 291 ? -9.731 8.972 12.897 1.00 51.91 291 GLU A N 1
ATOM 2348 C CA . GLU A 1 291 ? -10.399 10.080 12.218 1.00 51.91 291 GLU A CA 1
ATOM 2349 C C . GLU A 1 291 ? -11.246 10.850 13.244 1.00 51.91 291 GLU A C 1
ATOM 2351 O O . GLU A 1 291 ? -11.878 10.246 14.112 1.00 51.91 291 GLU A O 1
ATOM 2356 N N . GLU A 1 292 ? -11.253 12.185 13.171 1.00 44.41 292 GLU A N 1
ATOM 2357 C CA . GLU A 1 292 ? -11.775 13.114 14.198 1.00 44.41 292 GLU A CA 1
ATOM 2358 C C . GLU A 1 292 ? -13.262 12.950 14.593 1.00 44.41 292 GLU A C 1
ATOM 2360 O O . GLU A 1 292 ? -13.740 13.638 15.493 1.00 44.41 292 GLU A O 1
ATOM 2365 N N . PHE A 1 293 ? -13.988 11.990 14.012 1.00 43.25 293 PHE A N 1
ATOM 2366 C CA . PHE A 1 293 ? -15.377 11.652 14.350 1.00 43.25 293 PHE A CA 1
ATOM 2367 C C . PHE A 1 293 ? -15.589 10.175 14.771 1.00 43.25 293 PHE A C 1
ATOM 2369 O O . PHE A 1 293 ? -16.723 9.730 14.946 1.00 43.25 293 PHE A O 1
ATOM 2376 N N . GLY A 1 294 ? -14.518 9.395 14.960 1.00 49.28 294 GLY A N 1
ATOM 2377 C CA . GLY A 1 294 ? -14.559 7.931 14.855 1.00 49.28 294 GLY A CA 1
ATOM 2378 C C . GLY A 1 294 ? -14.781 7.084 16.116 1.00 49.28 294 GLY A C 1
ATOM 2379 O O . GLY A 1 294 ? -15.038 5.888 15.995 1.00 49.28 294 GLY A O 1
ATOM 2380 N N . GLY A 1 295 ? -14.686 7.638 17.328 1.00 54.38 295 GLY A N 1
ATOM 2381 C CA . GLY A 1 295 ? -14.629 6.817 18.552 1.00 54.38 295 GLY A CA 1
ATOM 2382 C C . GLY A 1 295 ? -15.870 5.941 18.795 1.00 54.38 295 GLY A C 1
ATOM 2383 O O . GLY A 1 295 ? -15.766 4.732 18.991 1.00 54.38 295 GLY A O 1
ATOM 2384 N N . SER A 1 296 ? -17.064 6.537 18.770 1.00 59.50 296 SER A N 1
ATOM 2385 C CA . SER A 1 296 ? -18.325 5.820 19.019 1.00 59.50 296 SER A CA 1
ATOM 2386 C C . SER A 1 296 ? -18.906 5.158 17.768 1.00 59.50 296 SER A C 1
ATOM 2388 O O . SER A 1 296 ? -19.589 4.140 17.887 1.00 59.50 296 SER A O 1
ATOM 2390 N N . ILE A 1 297 ? -18.629 5.697 16.576 1.00 67.62 297 ILE A N 1
ATOM 2391 C CA . ILE A 1 297 ? -19.219 5.199 15.330 1.00 67.62 297 ILE A CA 1
ATOM 2392 C C . ILE A 1 297 ? -18.634 3.845 14.925 1.00 67.62 297 ILE A C 1
ATOM 2394 O O . ILE A 1 297 ? -19.387 2.975 14.513 1.00 67.62 297 ILE A O 1
ATOM 2398 N N . VAL A 1 298 ? -17.337 3.596 15.148 1.00 71.38 298 VAL A N 1
ATOM 2399 C CA . VAL A 1 298 ? -16.711 2.293 14.846 1.00 71.38 298 VAL A CA 1
ATOM 2400 C C . VAL A 1 298 ? -17.314 1.176 15.696 1.00 71.38 298 VAL A C 1
ATOM 2402 O O . VAL A 1 298 ? -17.581 0.083 15.195 1.00 71.38 298 VAL A O 1
ATOM 2405 N N . LEU A 1 299 ? -17.566 1.454 16.978 1.00 73.81 299 LEU A N 1
ATOM 2406 C CA . LEU A 1 299 ? -18.233 0.520 17.885 1.00 73.81 299 LEU A CA 1
ATOM 2407 C C . LEU A 1 299 ? -19.659 0.224 17.428 1.00 73.81 299 LEU A C 1
ATOM 2409 O O . LEU A 1 299 ? -20.063 -0.938 17.419 1.00 73.81 299 LEU A O 1
ATOM 2413 N N . GLN A 1 300 ? -20.397 1.272 17.060 1.00 75.56 300 GLN A N 1
ATOM 2414 C CA . GLN A 1 300 ? -21.781 1.169 16.619 1.00 75.56 300 GLN A CA 1
ATOM 2415 C C . GLN A 1 300 ? -21.885 0.423 15.285 1.00 75.56 300 GLN A C 1
ATOM 2417 O O . GLN A 1 300 ? -22.629 -0.545 15.201 1.00 75.56 300 GLN A O 1
ATOM 2422 N N . MET A 1 301 ? -21.069 0.781 14.290 1.00 75.69 301 MET A N 1
ATOM 2423 C CA . MET A 1 301 ? -20.999 0.095 12.997 1.00 75.69 301 MET A CA 1
ATOM 2424 C C . MET A 1 301 ? -20.645 -1.379 13.172 1.00 75.69 301 MET A C 1
ATOM 2426 O O . MET A 1 301 ? -21.290 -2.250 12.598 1.00 75.69 301 MET A O 1
ATOM 2430 N N . PHE A 1 302 ? -19.646 -1.693 14.001 1.00 83.44 302 PHE A N 1
ATOM 2431 C CA . PHE A 1 302 ? -19.283 -3.085 14.237 1.00 83.44 302 PHE A CA 1
ATOM 2432 C C . PHE A 1 302 ? -20.376 -3.849 14.999 1.00 83.44 302 PHE A C 1
ATOM 2434 O O . PHE A 1 302 ? -20.602 -5.027 14.729 1.00 83.44 302 PHE A O 1
ATOM 2441 N N . LEU A 1 303 ? -21.089 -3.201 15.926 1.00 82.81 303 LEU A N 1
ATOM 2442 C CA . LEU A 1 303 ? -22.241 -3.798 16.602 1.00 82.81 303 LEU A CA 1
ATOM 2443 C C . LEU A 1 303 ? -23.404 -4.050 15.629 1.00 82.81 303 LEU A C 1
ATOM 2445 O O . LEU A 1 303 ? -24.017 -5.113 15.689 1.00 82.81 303 LEU A O 1
ATOM 2449 N N . GLU A 1 304 ? -23.679 -3.118 14.720 1.00 81.44 304 GLU A N 1
ATOM 2450 C CA . GLU A 1 304 ? -24.675 -3.272 13.655 1.00 81.44 304 GLU A CA 1
ATOM 2451 C C . GLU A 1 304 ? -24.307 -4.417 12.711 1.00 81.44 304 GLU A C 1
ATOM 2453 O O . GLU A 1 304 ? -25.164 -5.231 12.373 1.00 81.44 304 GLU A O 1
ATOM 2458 N N . GLU A 1 305 ? -23.027 -4.560 12.355 1.00 85.69 305 GLU A N 1
ATOM 2459 C CA . GLU A 1 305 ? -22.550 -5.715 11.592 1.00 85.69 305 GLU A CA 1
ATOM 2460 C C . GLU A 1 305 ? -22.790 -7.031 12.342 1.00 85.69 305 GLU A C 1
ATOM 2462 O O . GLU A 1 305 ? -23.262 -8.001 11.750 1.00 85.69 305 GLU A O 1
ATOM 2467 N N . VAL A 1 306 ? -22.505 -7.077 13.647 1.00 86.12 306 VAL A N 1
ATOM 2468 C CA . VAL A 1 306 ? -22.778 -8.259 14.482 1.00 86.12 306 VAL A CA 1
ATOM 2469 C C . VAL A 1 306 ? -24.273 -8.585 14.477 1.00 86.12 306 VAL A C 1
ATOM 2471 O O . VAL A 1 306 ? -24.649 -9.733 14.243 1.00 86.12 306 VAL A O 1
ATOM 2474 N N . GLN A 1 307 ? -25.133 -7.585 14.680 1.00 85.62 307 GLN A N 1
ATOM 2475 C CA . GLN A 1 307 ? -26.589 -7.752 14.681 1.00 85.62 307 GLN A CA 1
ATOM 2476 C C . GLN A 1 307 ? -27.117 -8.214 13.319 1.00 85.62 307 GLN A C 1
ATOM 2478 O O . GLN A 1 307 ? -27.962 -9.110 13.258 1.00 85.62 307 GLN A O 1
ATOM 2483 N N . ALA A 1 308 ? -26.592 -7.657 12.226 1.00 86.81 308 ALA A N 1
ATOM 2484 C CA . ALA A 1 308 ? -26.939 -8.066 10.873 1.00 86.81 308 ALA A CA 1
ATOM 2485 C C . ALA A 1 308 ? -26.550 -9.528 10.621 1.00 86.81 308 ALA A C 1
ATOM 2487 O O . ALA A 1 308 ? -27.356 -10.291 10.091 1.00 86.81 308 ALA A O 1
ATOM 2488 N N . MET A 1 309 ? -25.357 -9.955 11.049 1.00 88.94 309 MET A N 1
ATOM 2489 C CA . MET A 1 309 ? -24.922 -11.345 10.885 1.00 88.94 309 MET A CA 1
ATOM 2490 C C . MET A 1 309 ? -25.745 -12.325 11.734 1.00 88.94 309 MET A C 1
ATOM 2492 O O . MET A 1 309 ? -26.122 -13.380 11.224 1.00 88.94 309 MET A O 1
ATOM 2496 N N . GLU A 1 310 ? -26.095 -11.974 12.977 1.00 89.00 310 GLU A N 1
ATOM 2497 C CA . GLU A 1 310 ? -27.019 -12.766 13.811 1.00 89.00 310 GLU A CA 1
ATOM 2498 C C . GLU A 1 310 ? -28.397 -12.910 13.157 1.00 89.00 310 GLU A C 1
ATOM 2500 O O . GLU A 1 310 ? -29.002 -13.986 13.154 1.00 89.00 310 GLU A O 1
ATOM 2505 N N . PHE A 1 311 ? -28.899 -11.828 12.566 1.00 88.88 311 PHE A N 1
ATOM 2506 C CA . PHE A 1 311 ? -30.175 -11.841 11.869 1.00 88.88 311 PHE A CA 1
ATOM 2507 C C . PHE A 1 311 ? -30.121 -12.687 10.587 1.00 88.88 311 PHE A C 1
ATOM 2509 O O . PHE A 1 311 ? -31.015 -13.506 10.348 1.00 88.88 311 PHE A O 1
ATOM 2516 N N . LEU A 1 312 ? -29.071 -12.536 9.776 1.00 87.69 312 LEU A N 1
ATOM 2517 C CA . LEU A 1 312 ? -28.874 -13.306 8.544 1.00 87.69 312 LEU A CA 1
ATOM 2518 C C . LEU A 1 312 ? -28.660 -14.797 8.822 1.00 87.69 312 LEU A C 1
ATOM 2520 O O . LEU A 1 312 ? -29.120 -15.633 8.047 1.00 87.69 312 LEU A O 1
ATOM 2524 N N . ALA A 1 313 ? -28.051 -15.156 9.954 1.00 88.69 313 ALA A N 1
ATOM 2525 C CA . ALA A 1 313 ? -27.886 -16.550 10.365 1.00 88.69 313 ALA A CA 1
ATOM 2526 C C . ALA A 1 313 ? -29.225 -17.279 10.583 1.00 88.69 313 ALA A C 1
ATOM 2528 O O . ALA A 1 313 ? -29.302 -18.494 10.410 1.00 88.69 313 ALA A O 1
ATOM 2529 N N . ARG A 1 314 ? -30.301 -16.543 10.898 1.00 89.31 314 ARG A N 1
ATOM 2530 C CA . ARG A 1 314 ? -31.672 -17.083 10.999 1.00 89.31 314 ARG A CA 1
ATOM 2531 C C . ARG A 1 314 ? -32.362 -17.219 9.637 1.00 89.31 314 ARG A C 1
ATOM 2533 O O . ARG A 1 314 ? -33.400 -17.866 9.538 1.00 89.31 314 ARG A O 1
ATOM 2540 N N . HIS A 1 315 ? -31.783 -16.639 8.589 1.00 88.50 315 HIS A N 1
ATOM 2541 C CA . HIS A 1 315 ? -32.338 -16.561 7.239 1.00 88.50 315 HIS A CA 1
ATOM 2542 C C . HIS A 1 315 ? -31.320 -17.050 6.203 1.00 88.50 315 HIS A C 1
ATOM 2544 O O . HIS A 1 315 ? -30.979 -16.332 5.263 1.00 88.50 315 HIS A O 1
ATOM 2550 N N . LEU A 1 316 ? -30.835 -18.280 6.393 1.00 87.00 316 LEU A N 1
ATOM 2551 C CA . LEU A 1 316 ? -29.759 -18.867 5.596 1.00 87.00 316 LEU A CA 1
ATOM 2552 C C . LEU A 1 316 ? -30.018 -18.761 4.088 1.00 87.00 316 LEU A C 1
ATOM 2554 O O . LEU A 1 316 ? -31.112 -19.050 3.599 1.00 87.00 316 LEU A O 1
ATOM 2558 N N . HIS A 1 317 ? -28.970 -18.391 3.356 1.00 88.38 317 HIS A N 1
ATOM 2559 C CA . HIS A 1 317 ? -28.985 -18.289 1.907 1.00 88.38 317 HIS A CA 1
ATOM 2560 C C . HIS A 1 317 ? -27.680 -18.858 1.335 1.00 88.38 317 HIS A C 1
ATOM 2562 O O . HIS A 1 317 ? -26.612 -18.506 1.836 1.00 88.38 317 HIS A O 1
ATOM 2568 N N . PRO A 1 318 ? -27.723 -19.704 0.289 1.00 87.50 318 PRO A N 1
ATOM 2569 C CA . PRO A 1 318 ? -26.531 -20.373 -0.243 1.00 87.50 318 PRO A CA 1
ATOM 2570 C C . PRO A 1 318 ? -25.474 -19.404 -0.793 1.00 87.50 318 PRO A C 1
ATOM 2572 O O . PRO A 1 318 ? -24.294 -19.740 -0.815 1.00 87.50 318 PRO A O 1
ATOM 2575 N N . ASN A 1 319 ? -25.891 -18.206 -1.213 1.00 83.31 319 ASN A N 1
ATOM 2576 C CA . ASN A 1 319 ? -25.011 -17.180 -1.777 1.00 83.31 319 ASN A CA 1
ATOM 2577 C C . ASN A 1 319 ? -24.569 -16.117 -0.741 1.00 83.31 319 ASN A C 1
ATOM 2579 O O . ASN A 1 319 ? -23.969 -15.114 -1.114 1.00 83.31 319 ASN A O 1
ATOM 2583 N N . ILE A 1 320 ? -24.867 -16.311 0.551 1.00 83.44 320 ILE A N 1
ATOM 2584 C CA . ILE A 1 320 ? -24.391 -15.458 1.656 1.00 83.44 320 ILE A CA 1
ATOM 2585 C C . ILE A 1 320 ? -23.391 -16.264 2.487 1.00 83.44 320 ILE A C 1
ATOM 2587 O O . ILE A 1 320 ? -23.596 -17.447 2.756 1.00 83.44 320 ILE A O 1
ATOM 2591 N N . VAL A 1 321 ? -22.282 -15.635 2.886 1.00 86.19 321 VAL A N 1
ATOM 2592 C CA . VAL A 1 321 ? -21.227 -16.314 3.649 1.00 86.19 321 VAL A CA 1
ATOM 2593 C C . VAL A 1 321 ? -21.770 -16.881 4.971 1.00 86.19 321 VAL A C 1
ATOM 2595 O O . VAL A 1 321 ? -22.408 -16.147 5.728 1.00 86.19 321 VAL A O 1
ATOM 2598 N N . PRO A 1 322 ? -21.497 -18.161 5.300 1.00 89.50 322 PRO A N 1
ATOM 2599 C CA . PRO A 1 322 ? -21.950 -18.717 6.566 1.00 89.50 322 PRO A CA 1
ATOM 2600 C C . PRO A 1 322 ? -21.252 -18.051 7.756 1.00 89.50 322 PRO A C 1
ATOM 2602 O O . PRO A 1 322 ? -20.017 -17.968 7.798 1.00 89.50 322 PRO A O 1
ATOM 2605 N N . TYR A 1 323 ? -22.070 -17.618 8.713 1.00 91.62 323 TYR A N 1
ATOM 2606 C CA . TYR A 1 323 ? -21.687 -17.093 10.021 1.00 91.62 323 TYR A CA 1
ATOM 2607 C C . TYR A 1 323 ? -21.574 -18.225 11.045 1.00 91.62 323 TYR A C 1
ATOM 2609 O O . TYR A 1 323 ? -22.440 -19.095 11.100 1.00 91.62 323 TYR A O 1
ATOM 2617 N N . HIS A 1 324 ? -20.521 -18.199 11.866 1.00 90.50 324 HIS A N 1
ATOM 2618 C CA . HIS A 1 324 ? -20.223 -19.240 12.863 1.00 90.50 324 HIS A CA 1
ATOM 2619 C C . HIS A 1 324 ? -20.296 -18.745 14.311 1.00 90.50 324 HIS A C 1
ATOM 2621 O O . HIS A 1 324 ? -20.035 -19.512 15.234 1.00 90.50 324 HIS A O 1
ATOM 2627 N N . GLY A 1 325 ? -20.627 -17.474 14.520 1.00 90.44 325 GLY A N 1
ATOM 2628 C CA . GLY A 1 325 ? -20.628 -16.844 15.835 1.00 90.44 325 GLY A CA 1
ATOM 2629 C C . GLY A 1 325 ? -19.562 -15.761 15.975 1.00 90.44 325 GLY A C 1
ATOM 2630 O O . GLY A 1 325 ? -18.812 -15.453 15.046 1.00 90.44 325 GLY A O 1
ATOM 2631 N N . TYR A 1 326 ? -19.466 -15.181 17.164 1.00 89.25 326 TYR A N 1
ATOM 2632 C CA . TYR A 1 326 ? -18.505 -14.121 17.475 1.00 89.25 326 TYR A CA 1
ATOM 2633 C C . TYR A 1 326 ? -17.453 -14.568 18.486 1.00 89.25 326 TYR A C 1
ATOM 2635 O O . TYR A 1 326 ? -17.630 -15.503 19.270 1.00 89.25 326 TYR A O 1
ATOM 2643 N N . VAL A 1 327 ? -16.331 -13.853 18.472 1.00 88.19 327 VAL A N 1
ATOM 2644 C CA . VAL A 1 327 ? -15.188 -14.087 19.351 1.00 88.19 327 VAL A CA 1
ATOM 2645 C C . VAL A 1 327 ? -15.193 -13.069 20.480 1.00 88.19 327 VAL A C 1
ATOM 2647 O O . VAL A 1 327 ? -14.979 -11.874 20.250 1.00 88.19 327 VAL A O 1
ATOM 2650 N N . ILE A 1 328 ? -15.343 -13.546 21.714 1.00 85.44 328 ILE A N 1
ATOM 2651 C CA . ILE A 1 328 ? -15.166 -12.716 22.907 1.00 85.44 328 ILE A CA 1
ATOM 2652 C C . ILE A 1 328 ? -13.717 -12.764 23.377 1.00 85.44 328 ILE A C 1
ATOM 2654 O O . ILE A 1 328 ? -13.138 -13.835 23.561 1.00 85.44 328 ILE A O 1
ATOM 2658 N N . LYS A 1 329 ? -13.156 -11.592 23.677 1.00 81.25 329 LYS A N 1
ATOM 2659 C CA . LYS A 1 329 ? -11.975 -11.476 24.538 1.00 81.25 329 LYS A CA 1
ATOM 2660 C C . LYS A 1 329 ? -12.233 -10.389 25.574 1.00 81.25 329 LYS A C 1
ATOM 2662 O O . LYS A 1 329 ? -12.702 -9.307 25.237 1.00 81.25 329 LYS A O 1
ATOM 2667 N N . ARG A 1 330 ? -11.923 -10.676 26.843 1.00 84.00 330 ARG A N 1
ATOM 2668 C CA . ARG A 1 330 ? -12.031 -9.711 27.959 1.00 84.00 330 ARG A CA 1
ATOM 2669 C C . ARG A 1 330 ? -13.411 -9.030 28.050 1.00 84.00 330 ARG A C 1
ATOM 2671 O O . ARG A 1 330 ? -13.492 -7.828 28.270 1.00 84.00 330 ARG A O 1
ATOM 2678 N N . GLY A 1 331 ? -14.490 -9.78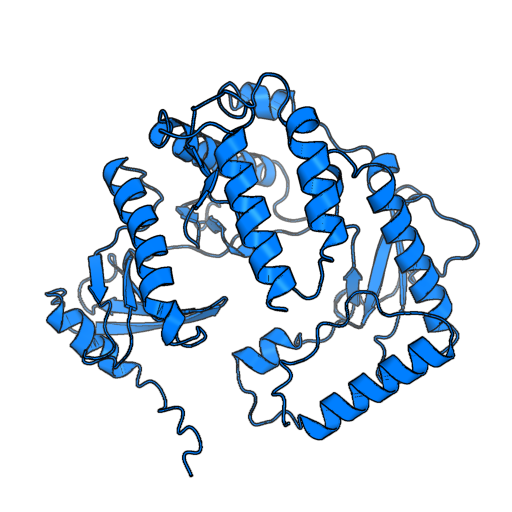6 27.830 1.00 84.06 331 GLY A N 1
ATOM 2679 C CA . GLY A 1 331 ? -15.872 -9.283 27.893 1.00 84.06 331 GLY A CA 1
ATOM 2680 C C . GLY A 1 331 ? -16.332 -8.433 26.700 1.00 84.06 331 GLY A C 1
ATOM 2681 O O . GLY A 1 331 ? -17.457 -7.936 26.718 1.00 84.06 331 GLY A O 1
ATOM 2682 N N . HIS A 1 332 ? -15.501 -8.279 25.665 1.00 87.69 332 HIS A N 1
ATOM 2683 C CA . HIS A 1 332 ? -15.828 -7.507 24.467 1.00 87.69 332 HIS A CA 1
ATOM 2684 C C . HIS A 1 332 ? -15.906 -8.408 23.234 1.00 87.69 332 HIS A C 1
ATOM 2686 O O . HIS A 1 332 ? -15.160 -9.389 23.112 1.00 87.69 332 HIS A O 1
ATOM 2692 N N . VAL A 1 333 ? -16.805 -8.061 22.316 1.00 88.94 333 VAL A N 1
ATOM 2693 C CA . VAL A 1 333 ? -16.929 -8.696 21.004 1.00 88.94 333 VAL A CA 1
ATOM 2694 C C . VAL A 1 333 ? -15.770 -8.205 20.151 1.00 88.94 333 VAL A C 1
ATOM 2696 O O . VAL A 1 333 ? -15.716 -7.048 19.749 1.00 88.94 333 VAL A O 1
ATOM 2699 N N . THR A 1 334 ? -14.810 -9.083 19.893 1.00 87.62 334 THR A N 1
ATOM 2700 C CA . THR A 1 334 ? -13.597 -8.702 19.163 1.00 87.62 334 THR A CA 1
ATOM 2701 C C . THR A 1 334 ? -13.662 -9.037 17.687 1.00 87.62 33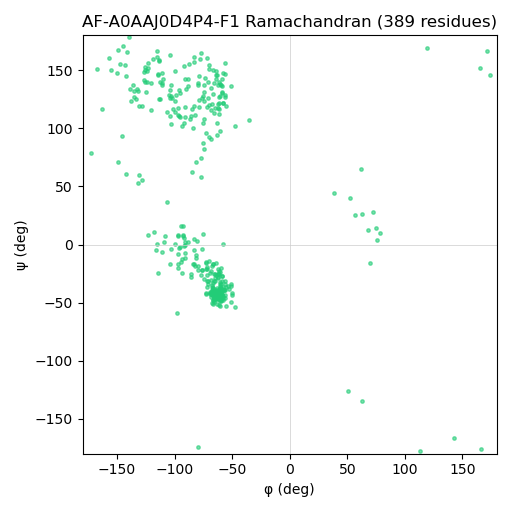4 THR A C 1
ATOM 2703 O O . THR A 1 334 ? -12.851 -8.517 16.928 1.00 87.62 334 THR A O 1
ATOM 2706 N N . GLY A 1 335 ? -14.528 -9.956 17.260 1.00 88.25 335 GLY A N 1
ATOM 2707 C CA . GLY A 1 335 ? -14.542 -10.434 15.880 1.00 88.25 335 GLY A CA 1
ATOM 2708 C C . GLY A 1 335 ? -15.786 -11.238 15.533 1.00 88.25 335 GLY A C 1
ATOM 2709 O O . GLY A 1 335 ? -16.343 -11.909 16.398 1.00 88.25 335 GLY A O 1
ATOM 2710 N N . ILE A 1 336 ? -16.164 -11.191 14.261 1.00 90.69 336 ILE A N 1
ATOM 2711 C CA . ILE A 1 336 ? -17.225 -11.992 13.644 1.00 90.69 336 ILE A CA 1
ATOM 2712 C C . ILE A 1 336 ? -16.543 -13.151 12.913 1.00 90.69 336 ILE A C 1
ATOM 2714 O O . ILE A 1 336 ? -15.665 -12.918 12.077 1.00 90.69 336 ILE A O 1
ATOM 2718 N N . ALA A 1 337 ? -16.906 -14.392 13.233 1.00 90.38 337 ALA A N 1
ATOM 2719 C CA . ALA A 1 337 ? -16.354 -15.575 12.587 1.00 90.38 337 ALA A CA 1
ATOM 2720 C C . ALA A 1 337 ? -17.210 -15.972 11.380 1.00 90.38 337 ALA A C 1
ATOM 2722 O O . ALA A 1 337 ? -18.385 -16.318 11.504 1.00 90.38 337 ALA A O 1
ATOM 2723 N N . LEU A 1 338 ? -16.595 -15.939 10.206 1.00 89.62 338 LEU A N 1
ATOM 2724 C CA . LEU A 1 338 ? -17.194 -16.285 8.923 1.00 89.62 338 LEU A CA 1
ATOM 2725 C C . LEU A 1 338 ? -16.450 -17.469 8.312 1.00 89.62 338 LEU A C 1
ATOM 2727 O O . LEU A 1 338 ? -15.294 -17.729 8.645 1.00 89.62 338 LEU A O 1
ATOM 2731 N N . THR A 1 339 ? -17.086 -18.179 7.388 1.00 86.94 339 THR A N 1
ATOM 2732 C CA . THR A 1 339 ? -16.392 -19.210 6.600 1.00 86.94 339 THR A CA 1
ATOM 2733 C C . THR A 1 339 ? -15.247 -18.580 5.806 1.00 86.94 339 THR A C 1
ATOM 2735 O O . THR A 1 339 ? -15.451 -17.607 5.079 1.00 86.94 339 THR A O 1
ATOM 2738 N N . ARG A 1 340 ? -14.037 -19.136 5.923 1.00 80.94 340 ARG A N 1
ATOM 2739 C CA . ARG A 1 340 ? -12.885 -18.723 5.117 1.00 80.94 340 ARG A CA 1
ATOM 2740 C C . ARG A 1 340 ? -12.984 -19.342 3.729 1.00 80.94 340 ARG A C 1
ATOM 2742 O O . ARG A 1 340 ? -12.904 -20.559 3.583 1.00 80.94 340 ARG A O 1
ATOM 2749 N N . TYR A 1 341 ? -13.064 -18.499 2.709 1.00 75.56 341 TYR A N 1
ATOM 2750 C CA . TYR A 1 341 ? -12.872 -18.916 1.325 1.00 75.56 341 TYR A CA 1
ATOM 2751 C C . TYR A 1 341 ? -11.398 -18.782 0.931 1.00 75.56 341 TYR A C 1
ATOM 2753 O O . TYR A 1 341 ? -10.716 -17.851 1.353 1.00 75.56 341 TYR A O 1
ATOM 2761 N N . GLN A 1 342 ? -10.893 -19.731 0.138 1.00 59.94 342 GLN A N 1
ATOM 2762 C CA . GLN A 1 342 ? -9.479 -19.770 -0.267 1.00 59.94 342 GLN A CA 1
ATOM 2763 C C . GLN A 1 342 ? -9.088 -18.623 -1.207 1.00 59.94 342 GLN A C 1
ATOM 2765 O O . GLN A 1 342 ? -7.912 -18.283 -1.311 1.00 59.94 342 GLN A O 1
ATOM 2770 N N . LYS A 1 343 ? -10.066 -18.040 -1.902 1.00 58.47 343 LYS A N 1
ATOM 2771 C CA . LYS A 1 343 ? -9.875 -16.953 -2.856 1.00 58.47 343 LYS A CA 1
ATOM 2772 C C . LYS A 1 343 ? -10.948 -15.897 -2.616 1.00 58.47 343 LYS A C 1
ATOM 2774 O O . LYS A 1 343 ? -12.126 -16.226 -2.507 1.00 58.47 343 LYS A O 1
ATOM 2779 N N . ILE A 1 344 ? -10.534 -14.638 -2.536 1.00 61.50 344 ILE A N 1
ATOM 2780 C CA . ILE A 1 344 ? -11.443 -13.496 -2.675 1.00 61.50 344 ILE A CA 1
ATOM 2781 C C . ILE A 1 344 ? -11.644 -13.201 -4.165 1.00 61.50 344 ILE A C 1
ATOM 2783 O O . ILE A 1 344 ? -10.803 -13.575 -4.984 1.00 61.50 344 ILE A O 1
ATOM 2787 N N . LEU A 1 345 ? -12.752 -12.544 -4.512 1.00 56.62 345 LEU A N 1
ATOM 2788 C CA . LEU A 1 345 ? -13.107 -12.183 -5.893 1.00 56.62 345 LEU A CA 1
ATOM 2789 C C . LEU A 1 345 ? -11.965 -11.489 -6.630 1.00 56.62 345 LEU A C 1
ATOM 2791 O O . LEU A 1 345 ? -11.632 -11.874 -7.746 1.00 56.62 345 LEU A O 1
ATOM 2795 N N . ASP A 1 346 ? -11.301 -10.567 -5.945 1.00 46.97 346 ASP A N 1
ATOM 2796 C CA . ASP A 1 346 ? -10.081 -9.909 -6.395 1.00 46.97 346 ASP A CA 1
ATOM 2797 C C . ASP A 1 346 ? -9.063 -10.934 -6.934 1.00 46.97 346 ASP A C 1
ATOM 2799 O O . ASP A 1 346 ? -8.670 -10.876 -8.094 1.00 46.97 346 ASP A O 1
ATOM 2803 N N . HIS A 1 347 ? -8.707 -11.971 -6.168 1.00 49.31 347 HIS A N 1
ATOM 2804 C CA . HIS A 1 347 ? -7.764 -13.005 -6.621 1.00 49.31 347 HIS A CA 1
ATOM 2805 C C . HIS A 1 347 ? -8.256 -13.839 -7.815 1.00 49.31 347 HIS A C 1
ATOM 2807 O O . HIS A 1 347 ? -7.420 -14.374 -8.543 1.00 49.31 347 HIS A O 1
ATOM 2813 N N . HIS A 1 348 ? -9.570 -13.980 -8.017 1.00 54.50 348 HIS A N 1
ATOM 2814 C CA . HIS A 1 348 ? -10.121 -14.635 -9.209 1.00 54.50 348 HIS A CA 1
ATOM 2815 C C . HIS A 1 348 ? -9.978 -13.752 -10.452 1.00 54.50 348 HIS A C 1
ATOM 2817 O O . HIS A 1 348 ? -9.537 -14.243 -11.486 1.00 54.50 348 HIS A O 1
ATOM 2823 N N . PHE A 1 349 ? -10.250 -12.450 -10.339 1.00 50.22 349 PHE A N 1
ATOM 2824 C CA . PHE A 1 349 ? -10.046 -11.507 -11.442 1.00 50.22 349 PHE A CA 1
ATOM 2825 C C . PHE A 1 349 ? -8.558 -11.283 -11.777 1.00 50.22 349 PHE A C 1
ATOM 2827 O O . PHE A 1 349 ? -8.234 -11.050 -12.939 1.00 50.22 349 PHE A O 1
ATOM 2834 N N . TYR A 1 350 ? -7.649 -11.382 -10.794 1.00 44.88 350 TYR A N 1
ATOM 2835 C CA . TYR A 1 350 ? -6.212 -11.111 -10.984 1.00 44.88 350 TYR A CA 1
ATOM 2836 C C . TYR A 1 350 ? -5.372 -12.301 -11.493 1.00 44.88 350 TYR A C 1
ATOM 2838 O O . TYR A 1 350 ? -4.308 -12.083 -12.080 1.00 44.88 350 TYR A O 1
ATOM 2846 N N . ASN A 1 351 ? -5.797 -13.549 -11.258 1.00 47.00 351 ASN A N 1
ATOM 2847 C CA . ASN A 1 351 ? -4.997 -14.733 -11.602 1.00 47.00 351 ASN A CA 1
ATOM 2848 C C . ASN A 1 351 ? -5.409 -15.359 -12.937 1.00 47.00 351 ASN A C 1
ATOM 2850 O O . ASN A 1 351 ? -4.571 -15.460 -13.832 1.00 47.00 351 ASN A O 1
ATOM 2854 N N . ASP A 1 352 ? -6.676 -15.763 -13.055 1.00 49.47 352 ASP A N 1
ATOM 2855 C CA . ASP A 1 352 ? -7.263 -16.304 -14.279 1.00 49.47 352 ASP A CA 1
ATOM 2856 C C . ASP A 1 352 ? -8.796 -16.258 -14.184 1.00 49.47 352 ASP A C 1
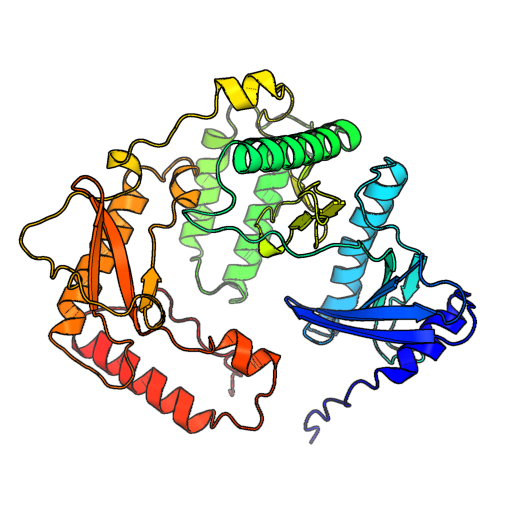ATOM 2858 O O . ASP A 1 352 ? -9.394 -16.883 -13.303 1.00 49.47 352 ASP A O 1
ATOM 2862 N N . ALA A 1 353 ? -9.424 -15.478 -15.064 1.00 53.28 353 ALA A N 1
ATOM 2863 C CA . ALA A 1 353 ? -10.873 -15.306 -15.109 1.00 53.28 353 ALA A CA 1
ATOM 2864 C C . ALA A 1 353 ? -11.550 -16.245 -16.125 1.00 53.28 353 ALA A C 1
ATOM 2866 O O . ALA A 1 353 ? -12.775 -16.218 -16.224 1.00 53.28 353 ALA A O 1
ATOM 2867 N N . SER A 1 354 ? -10.791 -17.067 -16.871 1.00 55.91 354 SER A N 1
ATOM 2868 C CA . SER A 1 354 ? -11.347 -17.962 -17.902 1.00 55.91 354 SER A CA 1
ATOM 2869 C C . SER A 1 354 ? -12.306 -19.011 -17.346 1.00 55.91 354 SER A C 1
ATOM 2871 O O . SER A 1 354 ? -13.218 -19.443 -18.045 1.00 55.91 354 SER A O 1
ATOM 2873 N N . ASP A 1 355 ? -12.112 -19.388 -16.083 1.00 61.16 355 ASP A N 1
ATOM 2874 C CA . ASP A 1 355 ? -12.842 -20.478 -15.434 1.00 61.16 355 ASP A CA 1
ATOM 2875 C C . ASP A 1 355 ? -14.040 -19.968 -14.611 1.00 61.16 355 ASP A C 1
ATOM 2877 O O . ASP A 1 355 ? -14.783 -20.755 -14.017 1.00 61.16 355 ASP A O 1
ATOM 2881 N N . LEU A 1 356 ? -14.220 -18.643 -14.533 1.00 63.50 356 LEU A N 1
ATOM 2882 C CA . LEU A 1 356 ? -15.308 -18.016 -13.795 1.00 63.50 356 LEU A CA 1
ATOM 2883 C C . LEU A 1 356 ? -16.508 -17.820 -14.729 1.00 63.50 356 LEU A C 1
ATOM 2885 O O . LEU A 1 356 ? -16.498 -16.966 -15.611 1.00 63.50 356 LEU A O 1
ATOM 2889 N N . ASP A 1 357 ? -17.573 -18.586 -14.502 1.00 73.06 357 ASP A N 1
ATOM 2890 C CA . ASP A 1 357 ? -18.873 -18.347 -15.134 1.00 73.06 357 ASP A CA 1
ATOM 2891 C C . ASP A 1 357 ? -19.470 -17.045 -14.573 1.00 73.06 357 ASP A C 1
ATOM 2893 O O . ASP A 1 357 ? -20.135 -17.036 -13.532 1.00 73.06 357 ASP A O 1
ATOM 2897 N N . LEU A 1 358 ? -19.161 -15.932 -15.246 1.00 67.31 358 LEU A N 1
ATOM 2898 C CA . LEU A 1 358 ? -19.578 -14.583 -14.862 1.00 67.31 358 LEU A CA 1
ATOM 2899 C C . LEU A 1 358 ? -21.100 -14.457 -14.792 1.00 67.31 358 LEU A C 1
ATOM 2901 O O . LEU A 1 358 ? -21.610 -13.839 -13.860 1.00 67.31 358 LEU A O 1
ATOM 2905 N N . ASP A 1 359 ? -21.823 -15.094 -15.715 1.00 70.75 359 ASP A N 1
ATOM 2906 C CA . ASP A 1 359 ? -23.282 -15.037 -15.749 1.00 70.75 359 ASP A CA 1
ATOM 2907 C C . ASP A 1 359 ? -23.883 -15.767 -14.545 1.00 70.75 359 ASP A C 1
ATOM 2909 O O . ASP A 1 359 ? -24.845 -15.305 -13.924 1.00 70.75 359 ASP A O 1
ATOM 2913 N N . ARG A 1 360 ? -23.325 -16.927 -14.181 1.00 73.69 360 ARG A N 1
ATOM 2914 C CA . ARG A 1 360 ? -23.732 -17.647 -12.972 1.00 73.69 360 ARG A CA 1
ATOM 2915 C C . ARG A 1 360 ? -23.374 -16.873 -11.713 1.00 73.69 360 ARG A C 1
ATOM 2917 O O . ARG A 1 360 ? -24.211 -16.812 -10.814 1.00 73.69 360 ARG A O 1
ATOM 2924 N N . PHE A 1 361 ? -22.179 -16.296 -11.651 1.00 70.88 361 PHE A N 1
ATOM 2925 C CA . PHE A 1 361 ? -21.746 -15.480 -10.523 1.00 70.88 361 PHE A CA 1
ATOM 2926 C C . PHE A 1 361 ? -22.665 -14.266 -10.329 1.00 70.88 361 PHE A C 1
ATOM 2928 O O . PHE A 1 361 ? -23.176 -14.057 -9.230 1.00 70.88 361 PHE A O 1
ATOM 2935 N N . GLU A 1 362 ? -22.967 -13.521 -11.397 1.00 68.75 362 GLU A N 1
ATOM 2936 C CA . GLU A 1 362 ? -23.868 -12.368 -11.330 1.00 68.75 362 GLU A CA 1
ATOM 2937 C C . GLU A 1 362 ? -25.272 -12.781 -10.874 1.00 68.75 362 GLU A C 1
ATOM 2939 O O . GLU A 1 362 ? -25.852 -12.129 -10.002 1.00 68.75 362 GLU A O 1
ATOM 2944 N N . ARG A 1 363 ? -25.809 -13.895 -11.398 1.00 76.38 363 ARG A N 1
ATOM 2945 C CA . ARG A 1 363 ? -27.094 -14.443 -10.933 1.00 76.38 363 ARG A CA 1
ATOM 2946 C C . ARG A 1 363 ? -27.066 -14.767 -9.440 1.00 76.38 363 ARG A C 1
ATOM 2948 O O . ARG A 1 363 ? -28.012 -14.422 -8.742 1.00 76.38 363 ARG A O 1
ATOM 2955 N N . GLN A 1 364 ? -25.996 -15.390 -8.946 1.00 78.00 364 GLN A N 1
ATOM 2956 C CA . GLN A 1 364 ? -25.844 -15.731 -7.527 1.00 78.00 364 GLN A CA 1
ATOM 2957 C C . GLN A 1 364 ? -25.725 -14.489 -6.633 1.00 78.00 364 GLN A C 1
ATOM 2959 O O . GLN A 1 364 ? -26.329 -14.451 -5.561 1.00 78.00 364 GLN A O 1
ATOM 2964 N N . CYS A 1 365 ? -25.002 -13.455 -7.075 1.00 72.88 365 CYS A N 1
ATOM 2965 C CA . CYS A 1 365 ? -24.933 -12.176 -6.369 1.00 72.88 365 CYS A CA 1
ATOM 2966 C C . CYS A 1 365 ? -26.292 -11.477 -6.324 1.00 72.88 365 CYS A C 1
ATOM 2968 O O . CYS A 1 365 ? -26.704 -11.015 -5.264 1.00 72.88 365 CYS A O 1
ATOM 2970 N N . ARG A 1 366 ? -27.001 -11.419 -7.457 1.00 76.69 366 ARG A N 1
ATOM 2971 C CA . ARG A 1 366 ? -28.331 -10.806 -7.546 1.00 76.69 366 ARG A CA 1
ATOM 2972 C C . ARG A 1 366 ? -29.327 -11.509 -6.631 1.00 76.69 366 ARG A C 1
ATOM 2974 O O . ARG A 1 366 ? -29.990 -10.845 -5.854 1.00 76.69 366 ARG A O 1
ATOM 2981 N N . ASP A 1 367 ? -29.338 -12.835 -6.654 1.00 79.25 367 ASP A N 1
ATOM 2982 C CA . ASP A 1 367 ? -30.168 -13.668 -5.782 1.00 79.25 367 ASP A CA 1
ATOM 2983 C C . ASP A 1 367 ? -29.873 -13.418 -4.287 1.00 79.25 367 ASP A C 1
ATOM 2985 O O . ASP A 1 367 ? -30.789 -13.235 -3.486 1.00 79.25 367 ASP A O 1
ATOM 2989 N N . ALA A 1 368 ? -28.593 -13.295 -3.902 1.00 76.88 368 ALA A N 1
ATOM 2990 C CA . ALA A 1 368 ? -28.213 -12.915 -2.537 1.00 76.88 368 ALA A CA 1
ATOM 2991 C C . ALA A 1 368 ? -28.708 -11.511 -2.150 1.00 76.88 368 ALA A C 1
ATOM 2993 O O . ALA A 1 368 ? -29.239 -11.324 -1.055 1.00 76.88 368 ALA A O 1
ATOM 2994 N N . ILE A 1 369 ? -28.535 -10.529 -3.038 1.00 76.56 369 ILE A N 1
ATOM 2995 C CA . ILE A 1 369 ? -28.938 -9.135 -2.814 1.00 76.56 369 ILE A CA 1
ATOM 2996 C C . ILE A 1 369 ? -30.462 -9.025 -2.717 1.00 76.56 369 ILE A C 1
ATOM 2998 O O . ILE A 1 369 ? -30.968 -8.417 -1.777 1.00 76.56 369 ILE A O 1
ATOM 3002 N N . ASP A 1 370 ? -31.196 -9.660 -3.629 1.00 76.81 370 ASP A N 1
ATOM 3003 C CA . ASP A 1 370 ? -32.659 -9.693 -3.626 1.00 76.81 370 ASP A CA 1
ATOM 3004 C C . ASP A 1 370 ? -33.177 -10.340 -2.338 1.00 76.81 370 ASP A C 1
ATOM 3006 O O . ASP A 1 370 ? -34.125 -9.842 -1.722 1.00 76.81 370 ASP A O 1
ATOM 3010 N N . ARG A 1 371 ? -32.503 -11.394 -1.855 1.00 82.62 371 ARG A N 1
ATOM 3011 C CA . ARG A 1 371 ? -32.819 -11.990 -0.556 1.00 82.62 371 ARG A CA 1
ATOM 3012 C C . ARG A 1 371 ? -32.584 -11.013 0.596 1.00 82.62 371 ARG A C 1
ATOM 3014 O O . ARG A 1 371 ? -33.465 -10.894 1.447 1.00 82.62 371 ARG A O 1
ATOM 3021 N N . ILE A 1 372 ? -31.450 -10.317 0.633 1.00 76.25 372 ILE A N 1
ATOM 3022 C CA . ILE A 1 372 ? -31.140 -9.314 1.668 1.00 76.25 372 ILE A CA 1
ATOM 3023 C C . ILE A 1 372 ? -32.188 -8.187 1.653 1.00 76.25 372 ILE A C 1
ATOM 3025 O O . ILE A 1 372 ? -32.759 -7.872 2.697 1.00 76.25 372 ILE A O 1
ATOM 3029 N N . HIS A 1 373 ? -32.542 -7.672 0.473 1.00 77.88 373 HIS A N 1
ATOM 3030 C CA . HIS A 1 373 ? -33.584 -6.655 0.314 1.00 77.88 373 HIS A CA 1
ATOM 3031 C C . HIS A 1 373 ? -34.968 -7.157 0.745 1.00 77.88 373 HIS A C 1
ATOM 3033 O O . HIS A 1 373 ? -35.704 -6.430 1.410 1.00 77.88 373 HIS A O 1
ATOM 3039 N N . SER A 1 374 ? -35.318 -8.415 0.444 1.00 81.25 374 SER A N 1
ATOM 3040 C CA . SER A 1 374 ? -36.585 -9.023 0.889 1.00 81.25 374 SER A CA 1
ATOM 3041 C C . SER A 1 374 ? -36.714 -9.105 2.414 1.00 81.25 374 SER A C 1
ATOM 3043 O O . SER A 1 374 ? -37.821 -9.191 2.940 1.00 81.25 374 SER A O 1
ATOM 3045 N N . LEU A 1 375 ? -35.583 -9.084 3.124 1.00 83.25 375 LEU A N 1
ATOM 3046 C CA . LEU A 1 375 ? -35.516 -9.081 4.581 1.00 83.25 375 LEU A CA 1
ATOM 3047 C C . LEU A 1 375 ? -35.554 -7.666 5.181 1.00 83.25 375 LEU A C 1
ATOM 3049 O O . LEU A 1 375 ? -35.464 -7.525 6.398 1.00 83.25 375 LEU A O 1
ATOM 3053 N N . GLY A 1 376 ? -35.682 -6.627 4.350 1.00 75.00 376 GLY A N 1
ATOM 3054 C CA . GLY A 1 376 ? -35.659 -5.229 4.785 1.00 75.00 376 GLY A CA 1
ATOM 3055 C C . GLY A 1 376 ? -34.263 -4.715 5.141 1.00 75.00 376 GLY A C 1
ATOM 3056 O O . GLY A 1 376 ? -34.149 -3.664 5.765 1.00 75.00 376 GLY A O 1
ATOM 3057 N N . LEU A 1 377 ? -33.209 -5.443 4.763 1.00 70.19 377 LEU A N 1
ATOM 3058 C CA . LEU A 1 377 ? -31.820 -5.028 4.936 1.00 70.19 377 LEU A CA 1
ATOM 3059 C C . LEU A 1 377 ? -31.279 -4.465 3.620 1.00 70.19 377 LEU A C 1
ATOM 3061 O O . LEU A 1 377 ? -31.670 -4.912 2.546 1.00 70.19 377 LEU A O 1
ATOM 3065 N N . ALA A 1 378 ? -30.346 -3.522 3.703 1.00 66.81 378 ALA A N 1
ATOM 3066 C CA . ALA A 1 378 ? -29.564 -3.060 2.562 1.00 66.81 378 ALA A CA 1
ATOM 3067 C C . ALA A 1 378 ? -28.111 -3.511 2.734 1.00 66.81 378 ALA A C 1
ATOM 3069 O O . ALA A 1 378 ? -27.558 -3.461 3.833 1.00 66.81 378 ALA A O 1
ATOM 3070 N N . HIS A 1 379 ? -27.485 -3.963 1.649 1.00 54.03 379 HIS A N 1
ATOM 3071 C CA . HIS A 1 379 ? -26.047 -4.199 1.642 1.00 54.03 379 HIS A CA 1
ATOM 3072 C C . HIS A 1 379 ? -25.354 -2.863 1.351 1.00 54.03 379 HIS A C 1
ATOM 3074 O O . HIS A 1 379 ? -25.311 -2.447 0.199 1.00 54.03 379 HIS A O 1
ATOM 3080 N N . ASN A 1 380 ? -24.841 -2.186 2.383 1.00 48.19 380 ASN A N 1
ATOM 3081 C CA . ASN A 1 380 ? -24.244 -0.841 2.279 1.00 48.19 380 ASN A CA 1
ATOM 3082 C C . ASN A 1 380 ? -22.831 -0.809 1.655 1.00 48.19 380 ASN A C 1
ATOM 3084 O O . ASN A 1 380 ? -22.185 0.229 1.669 1.00 48.19 380 ASN A O 1
ATOM 3088 N N . ASP A 1 381 ? -22.358 -1.926 1.098 1.00 47.88 381 ASP A N 1
ATOM 3089 C CA . ASP A 1 381 ? -21.124 -1.994 0.300 1.00 47.88 381 ASP A CA 1
ATOM 3090 C C . ASP A 1 381 ? -21.290 -2.972 -0.877 1.00 47.88 381 ASP A C 1
ATOM 3092 O O . ASP A 1 381 ? -20.664 -4.037 -0.924 1.00 47.88 381 ASP A O 1
ATOM 3096 N N . PRO A 1 382 ? -22.234 -2.748 -1.806 1.00 36.62 382 PRO A N 1
ATOM 3097 C CA . PRO A 1 382 ? -22.284 -3.573 -2.989 1.00 36.62 382 PRO A CA 1
ATOM 3098 C C . PRO A 1 382 ? -21.138 -3.101 -3.876 1.00 36.62 382 PRO A C 1
ATOM 3100 O O . PRO A 1 382 ? -21.375 -2.250 -4.717 1.00 36.62 382 PRO A O 1
ATOM 3103 N N . ARG A 1 383 ? -19.916 -3.626 -3.729 1.00 28.81 383 ARG A N 1
ATOM 3104 C CA . ARG A 1 383 ? -18.920 -3.534 -4.808 1.00 28.81 383 ARG A CA 1
ATOM 3105 C C . ARG A 1 383 ? -19.472 -4.309 -6.007 1.00 28.81 383 ARG A C 1
ATOM 3107 O O . ARG A 1 383 ? -19.458 -5.543 -5.963 1.00 28.81 383 ARG A O 1
ATOM 3114 N N . PRO A 1 384 ? -19.981 -3.664 -7.074 1.00 29.23 384 PRO A N 1
ATOM 3115 C CA . PRO A 1 384 ? -20.462 -4.378 -8.239 1.00 29.23 384 PRO A CA 1
ATOM 3116 C C . PRO A 1 384 ? -19.304 -4.506 -9.242 1.00 29.23 384 PRO A C 1
ATOM 3118 O O . PRO A 1 384 ? -18.411 -3.652 -9.281 1.00 29.23 384 PRO A O 1
ATOM 3121 N N . PRO A 1 385 ? -19.311 -5.530 -10.108 1.00 31.11 385 PRO A N 1
ATOM 3122 C CA . PRO A 1 385 ? -18.445 -5.528 -11.274 1.00 31.11 385 PRO A CA 1
ATOM 3123 C C . PRO A 1 385 ? -18.816 -4.326 -12.147 1.00 31.11 385 PRO A C 1
ATOM 3125 O O . PRO A 1 385 ? -19.991 -3.982 -12.294 1.00 31.11 385 PRO A O 1
ATOM 3128 N N . HIS A 1 386 ? -17.796 -3.678 -12.699 1.00 29.81 386 HIS A N 1
ATOM 3129 C CA . HIS A 1 386 ? -17.899 -2.588 -13.660 1.00 29.81 386 HIS A CA 1
ATOM 3130 C C . HIS A 1 386 ? -19.084 -2.782 -14.625 1.00 29.81 386 HIS A C 1
ATOM 3132 O O . HIS A 1 386 ? -19.045 -3.630 -15.517 1.00 29.81 386 HIS A O 1
ATOM 3138 N N . ARG A 1 387 ? -20.148 -1.985 -14.458 1.00 26.91 387 ARG A N 1
ATOM 3139 C CA . ARG A 1 387 ? -21.231 -1.896 -15.442 1.00 26.91 387 ARG A CA 1
ATOM 3140 C C . ARG A 1 387 ? -20.671 -1.274 -16.717 1.00 26.91 387 ARG A C 1
ATOM 3142 O O . ARG A 1 387 ? -20.374 -0.082 -16.749 1.00 26.91 387 ARG A O 1
ATOM 3149 N N . THR A 1 388 ? -20.618 -2.054 -17.788 1.00 26.67 388 THR A N 1
ATOM 3150 C CA . THR A 1 388 ? -20.739 -1.516 -19.142 1.00 26.67 388 THR A CA 1
ATOM 3151 C C . THR A 1 388 ? -22.186 -1.050 -19.321 1.00 26.67 388 THR A C 1
ATOM 3153 O O . THR A 1 388 ? -23.132 -1.816 -19.146 1.00 26.67 388 THR A O 1
ATOM 3156 N N . ARG A 1 389 ? -22.388 0.240 -19.605 1.00 25.08 389 ARG A N 1
ATOM 3157 C CA . ARG A 1 389 ? -23.693 0.747 -20.048 1.00 25.08 389 ARG A CA 1
ATOM 3158 C C . ARG A 1 389 ? -23.893 0.366 -21.516 1.00 25.08 389 ARG A C 1
ATOM 3160 O O . ARG A 1 389 ? -23.078 0.734 -22.354 1.00 25.08 389 ARG A O 1
ATOM 3167 N N . GLN A 1 390 ? -25.006 -0.301 -21.814 1.00 27.84 390 GLN A N 1
ATOM 3168 C CA . GLN A 1 390 ? -25.722 -0.122 -23.074 1.00 27.84 390 GLN A CA 1
ATOM 3169 C C . GLN A 1 390 ? -26.907 0.811 -22.814 1.00 27.84 390 GLN A C 1
ATOM 3171 O O . GLN A 1 390 ? -27.813 0.455 -22.062 1.00 27.84 390 GLN A O 1
ATOM 3176 N N . SER A 1 391 ? -26.856 1.993 -23.424 1.00 29.52 391 SER A N 1
ATOM 3177 C CA . SER A 1 391 ? -27.959 2.673 -24.120 1.00 29.52 391 SER A CA 1
ATOM 3178 C C . SER A 1 391 ? -27.384 3.903 -24.805 1.00 29.52 391 SER A C 1
ATOM 3180 O O . SER A 1 391 ? -26.875 4.766 -24.047 1.00 29.52 391 SER A O 1
#

pLDDT: mean 73.31, std 16.18, range [25.08, 94.94]

Radius of gyration: 24.08 Å; Cα contacts (8 Å, |Δi|>4): 507; chains: 1; bounding box: 64×55×63 Å

Secondary structure (DSSP, 8-state):
------PPP-TTHHHHHHHHTT---SSEEEEEEEEETTEEEEEEEETTEEEEEEEEEE-TTS-HHHHHHHHHHHHHHHHHHHHTT-TTSPPEEEEE-SS-STTSS-EEEEE---SEE----SSSSPTTHHHHHHHHHHHHHHHHHHHH-EE-SS-HHHHHHHHHHHHHHHHHTT--TT--HHHHHHHHHHHHHHHGGGGG--EEEEE-S---GGGEEE-TT--EEEESS--EEEE-SS-TT--HHHHHHH-PPPPHHHHSPBPPTT--BPPTT--GGGEEEE---GGGGGSTT-HHHHHHHHHHHHHHHHHHHTS--TTSPPEEEEEEETTEEEEEEEEPPS--HHHHHHH--TT--HHHHHHHHHHHHHHHHHTT---S-----------

Mean predicted aligned error: 16.41 Å

Sequence (391 aa):
MNSSIRTKFNADSIFQAIDQLGIHREGPYFDGEFRGGQCHVFKVNFKHDQDRSLAIRVPLYMDPDATIEALEAELRNYDELEAKGLPWAPKCHGRSLTFDNPAGYPFIVLSWIDGSKLAWTESFPQRPLRDDILTQMAKMQLDLIEYTLENSHSTTTEFFERLLRNRRSRVEQFKFADLSLQDCLDQQALLSTILGADGSDTALAMDHGDFKPENIIVDQEYNVKGMRGTPSEAYAIRKYDLTDQDLRAKLRKIPDRDAFPKMTQDITLLPPLSDVTKLFFKRPQIHCLLEEFGGSIVLQMFLEEVQAMEFLARHLHPNIVPYHGYVIKRGHVTGIALTRYQKILDHHFYNDASDLDLDRFERQCRDAIDRIHSLGLAHNDPRPPHRTRQS

Organism: NCBI:txid702011

Solvent-accessible surface area (backbone atoms only — not comparable to full-atom values): 22911 Å² total; per-residue (Å²): 142,78,81,81,73,78,72,78,79,53,71,75,30,44,60,57,37,41,42,75,67,68,61,74,64,65,64,70,46,80,77,45,80,46,80,58,90,47,32,40,33,36,33,38,33,26,78,88,44,69,94,63,34,30,31,38,38,29,52,80,70,45,58,77,91,54,41,51,64,52,50,54,56,50,46,54,43,42,55,50,44,56,76,60,62,50,86,48,56,61,50,78,78,45,73,42,85,41,51,90,47,68,45,57,47,40,37,43,32,28,45,50,80,74,61,42,63,41,74,74,57,99,73,36,61,46,81,67,59,39,59,54,42,52,50,50,55,50,49,54,51,48,48,45,27,66,64,46,54,42,75,48,98,53,32,40,45,59,50,53,51,50,50,50,52,54,51,42,52,32,32,76,67,66,74,37,87,92,51,56,71,63,58,45,50,54,54,58,70,43,44,66,70,73,39,49,86,56,26,75,38,30,60,31,21,44,35,60,88,60,94,44,48,85,27,31,27,17,44,98,86,54,50,76,50,34,66,62,79,64,51,42,86,39,70,59,80,83,61,85,85,59,46,74,67,47,49,66,73,62,66,68,82,79,53,63,82,57,60,26,38,68,67,64,93,92,64,60,67,42,60,92,86,57,68,64,88,53,42,34,71,53,59,56,66,62,74,50,48,74,43,101,77,17,49,65,51,45,27,49,54,44,48,49,51,51,52,50,48,59,54,44,62,78,57,76,49,96,66,47,84,55,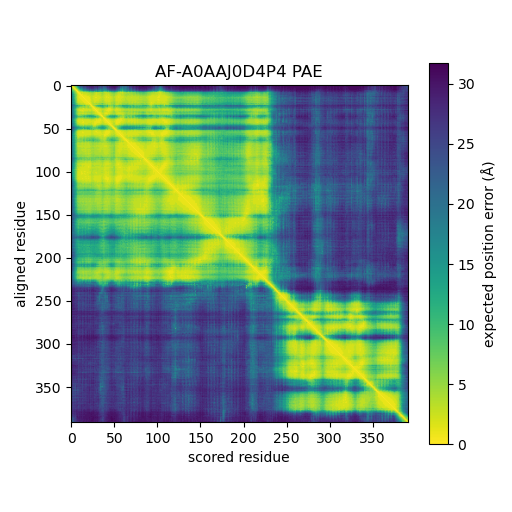68,58,29,34,42,73,55,96,71,18,44,56,28,44,33,30,60,46,68,98,64,55,70,67,57,40,69,74,73,61,52,89,83,56,60,59,70,61,50,51,51,40,51,49,53,37,50,53,52,41,46,75,71,77,43,78,77,93,73,74,82,70,78,85,78,79,84,89,131

Foldseek 3Di:
DDDDPPPPFDPVLVVVQVVVLVVDAAAKDFPDWDDDDQWIWTWIAGPPGRVWIKIKTFRSNDDQVCQLVVVVQLVVLLVLCVVLPQQLGWHWPDWDSDCPTSRSGTITITTDQDFDQQDDDPCPPHPPLVVVLVLLVLVSQLSQFVSFKDFAPDFQQVVVVVVLVVVLVCVVVVVDVQDHNVNSVVVNVCSCVVCPPRRRGRIKTWGQVDPDSRQFGAHPSRRTRHGHHGTDIDDDPPPNVADSVNCVVVPDDDDCVQQFPFDDPLFFAQDPPDPCVQKDWAFQPVVQSPPPVRRVVSHVVVVVVRVLLSVVQVVDDPLDWHWRTFDDDPRTGGTTITGDDPDDPVRCVGPDVPPPPVVVVVVSVVVVQVSCVVVVHHDSDPPDPDDDDDD